Protein AF-0000000084862629 (afdb_homodimer)

Nearest PDB structures (foldseek):
  7ekx-assembly2_B  TM=9.565E-01  e=8.373E-25  Nakaseomyces glabratus CBS 138
  7ejt-assembly2_B  TM=9.586E-01  e=4.126E-24  Nakaseomyces glabratus CBS 138
  7ekw-assembly1_B  TM=9.594E-01  e=9.413E-24  Nakaseomyces glabratus CBS 138
  7eku-assembly1_A  TM=9.644E-01  e=1.821E-23  Nakaseomyces glabratus CBS 138
  5d0f-assembly2_B  TM=9.510E-01  e=1.239E-23  Nakaseomyces glabratus CBS 138

Foldseek 3Di:
DCDPVNVVVVLLVQVCQFFAFAPDLVCVVSHVDDSVLADDHLATFPDGPDPDHSNRRWHALCVLLCCLVPVSSDDLVSLLSRLVVQVPFFQFLQFGWGTGPVDPLADQAADQPDCDPPPSRYNRNCVNRTWGFRLSLLSSLSSNLVSQVVPQDDPVSNVVSLVVSVVSCVSVVVLLVPDPVSADWGTAGPRRHHHPVIRRHDPSSVVSNVVSVVVSVVVVVVVVVD/DCDPVNVVVVLLVQVCQFFAFAPDLVCVVSHVDDSVLADDHLATFPDGPDPDHSNRRWHALCVLLCCLVPVSSDDLVSLLSRLVVQVVFFQFLQFGWGTGPVDPLADQAADQPDCDPPPSRYNRNCVNRTWGFRLSLLSSLSSNLVSQVVPQDDPVSNVVSLVVSVVSCVSVCVLLVPDPVSADWGTAGPRRHDHPPIRRHDPSSVVSNVVSVVVSVVVVVVVVVD

Structure (mmCIF, N/CA/C/O backbone):
data_AF-0000000084862629-model_v1
#
loop_
_entity.id
_entity.type
_entity.pdbx_description
1 polymer 'Glycogen debranching enzyme C-terminal domain-containing protein'
#
loop_
_atom_site.group_PDB
_atom_site.id
_atom_site.type_symbol
_atom_site.label_atom_id
_atom_site.label_alt_id
_atom_site.label_comp_id
_atom_site.label_asym_id
_atom_site.label_entity_id
_atom_site.label_seq_id
_atom_site.pdbx_PDB_ins_code
_atom_site.Cartn_x
_atom_site.Cartn_y
_atom_site.Cartn_z
_atom_site.occupancy
_atom_site.B_iso_or_equiv
_atom_site.auth_seq_id
_atom_site.auth_comp_id
_atom_site.auth_asym_id
_atom_site.auth_atom_id
_atom_site.pdbx_PDB_model_num
ATOM 1 N N . MET A 1 1 ? 13.578 -16.438 24.109 1 51 1 MET A N 1
ATOM 2 C CA . MET A 1 1 ? 12.719 -15.273 23.891 1 51 1 MET A CA 1
ATOM 3 C C . MET A 1 1 ? 12.469 -15.047 22.406 1 51 1 MET A C 1
ATOM 5 O O . MET A 1 1 ? 13.414 -15.031 21.609 1 51 1 MET A O 1
ATOM 9 N N . PHE A 1 2 ? 11.336 -15.375 22 1 58.94 2 PHE A N 1
ATOM 10 C CA . PHE A 1 2 ? 10.953 -15.195 20.594 1 58.94 2 PHE A CA 1
ATOM 11 C C . PHE A 1 2 ? 11.148 -13.75 20.156 1 58.94 2 PHE A C 1
ATOM 13 O O . PHE A 1 2 ? 10.531 -12.836 20.719 1 58.94 2 PHE A O 1
ATOM 20 N N . THR A 1 3 ? 12.336 -13.508 19.438 1 70.88 3 THR A N 1
ATOM 21 C CA . THR A 1 3 ? 12.719 -12.18 18.984 1 70.88 3 THR A CA 1
ATOM 22 C C . THR A 1 3 ? 12.117 -11.883 17.609 1 70.88 3 THR A C 1
ATOM 24 O O . THR A 1 3 ? 11.531 -12.766 16.984 1 70.88 3 THR A O 1
ATOM 27 N N . PHE A 1 4 ? 12.211 -10.688 17.219 1 71.06 4 PHE A N 1
ATOM 28 C CA . PHE A 1 4 ? 11.789 -10.297 15.875 1 71.06 4 PHE A CA 1
ATOM 29 C C . PHE A 1 4 ? 12.57 -11.055 14.812 1 71.06 4 PHE A C 1
ATOM 31 O O . PHE A 1 4 ? 12.016 -11.414 13.773 1 71.06 4 PHE A O 1
ATOM 38 N N . SER A 1 5 ? 13.773 -11.234 15.188 1 74.62 5 SER A N 1
ATOM 39 C CA . SER A 1 5 ? 14.594 -11.992 14.242 1 74.62 5 SER A CA 1
ATOM 40 C C . SER A 1 5 ? 14.078 -13.422 14.102 1 74.62 5 SER A C 1
ATOM 42 O O . SER A 1 5 ? 14.031 -13.961 12.992 1 74.62 5 SER A O 1
ATOM 44 N N . ASP A 1 6 ? 13.672 -14 15.242 1 77.94 6 ASP A N 1
ATOM 45 C CA . ASP A 1 6 ? 13.102 -15.344 15.211 1 77.94 6 ASP A CA 1
ATOM 46 C C . ASP A 1 6 ? 11.82 -15.375 14.391 1 77.94 6 ASP A C 1
ATOM 48 O O . ASP A 1 6 ? 11.594 -16.312 13.625 1 77.94 6 ASP A O 1
ATOM 52 N N . TRP A 1 7 ? 11.07 -14.406 14.562 1 77.19 7 TRP A N 1
ATOM 53 C CA . TRP A 1 7 ? 9.812 -14.297 13.828 1 77.19 7 TRP A CA 1
ATOM 54 C C . TRP A 1 7 ? 10.062 -14.148 12.336 1 77.19 7 TRP A C 1
ATOM 56 O O . TRP A 1 7 ? 9.438 -14.844 11.523 1 77.19 7 TRP A O 1
ATOM 66 N N . ALA A 1 8 ? 10.977 -13.273 12.016 1 78.5 8 ALA A N 1
ATOM 67 C CA . ALA A 1 8 ? 11.312 -13.047 10.609 1 78.5 8 ALA A CA 1
ATOM 68 C C . ALA A 1 8 ? 11.812 -14.328 9.953 1 78.5 8 ALA A C 1
ATOM 70 O O . ALA A 1 8 ? 11.453 -14.641 8.82 1 78.5 8 ALA A O 1
ATOM 71 N N . ASP A 1 9 ? 12.586 -15.031 10.711 1 80.94 9 ASP A N 1
ATOM 72 C CA . ASP A 1 9 ? 13.109 -16.297 10.211 1 80.94 9 ASP A CA 1
ATOM 73 C C . ASP A 1 9 ? 11.984 -17.312 10 1 80.94 9 ASP A C 1
ATOM 75 O O . ASP A 1 9 ? 11.984 -18.031 9.008 1 80.94 9 ASP A O 1
ATOM 79 N N . LYS A 1 10 ? 11.133 -17.312 10.922 1 82.19 10 LYS A N 1
ATOM 80 C CA . LYS A 1 10 ? 9.992 -18.219 10.812 1 82.19 10 LYS A CA 1
ATOM 81 C C . LYS A 1 10 ? 9.148 -17.906 9.586 1 82.19 10 LYS A C 1
ATOM 83 O O . LYS A 1 10 ? 8.727 -18.797 8.859 1 82.19 10 LYS A O 1
ATOM 88 N N . ILE A 1 11 ? 8.914 -16.672 9.375 1 82.25 11 ILE A N 1
ATOM 89 C CA . ILE A 1 11 ? 8.141 -16.266 8.203 1 82.25 11 ILE A CA 1
ATOM 90 C C . ILE A 1 11 ? 8.883 -16.672 6.93 1 82.25 11 ILE A C 1
ATOM 92 O O . ILE A 1 11 ? 8.289 -17.25 6.016 1 82.25 11 ILE A O 1
ATOM 96 N N . LYS A 1 12 ? 10.086 -16.375 6.926 1 84.25 12 LYS A N 1
ATOM 97 C CA . LYS A 1 12 ? 10.891 -16.672 5.742 1 84.25 12 LYS A CA 1
ATOM 98 C C . LYS A 1 12 ? 10.867 -18.172 5.438 1 84.25 12 LYS A C 1
ATOM 100 O O . LYS A 1 12 ? 10.742 -18.562 4.277 1 84.25 12 LYS A O 1
ATOM 105 N N . GLU A 1 13 ? 10.898 -18.938 6.457 1 87.56 13 GLU A N 1
ATOM 106 C CA . GLU A 1 13 ? 10.977 -20.375 6.305 1 87.56 13 GLU A CA 1
ATOM 107 C C . GLU A 1 13 ? 9.641 -20.953 5.832 1 87.56 13 GLU A C 1
ATOM 109 O O . GLU A 1 13 ? 9.609 -22 5.184 1 87.56 13 GLU A O 1
ATOM 114 N N . ASN A 1 14 ? 8.609 -20.203 6.133 1 88.31 14 ASN A N 1
ATOM 115 C CA . ASN A 1 14 ? 7.305 -20.812 5.902 1 88.31 14 ASN A CA 1
ATOM 116 C C . ASN A 1 14 ? 6.527 -20.062 4.816 1 88.31 14 ASN A C 1
ATOM 118 O O . ASN A 1 14 ? 5.496 -20.547 4.348 1 88.31 14 ASN A O 1
ATOM 122 N N . PHE A 1 15 ? 6.988 -18.984 4.363 1 91.12 15 PHE A N 1
ATOM 123 C CA . PHE A 1 15 ? 6.23 -18.109 3.486 1 91.12 15 PHE A CA 1
ATOM 124 C C . PHE A 1 15 ? 5.832 -18.828 2.205 1 91.12 15 PHE A C 1
ATOM 126 O O . PHE A 1 15 ? 4.648 -18.891 1.857 1 91.12 15 PHE A O 1
ATOM 133 N N . GLU A 1 16 ? 6.801 -19.422 1.582 1 94.5 16 GLU A N 1
ATOM 134 C CA . GLU A 1 16 ? 6.516 -20.125 0.334 1 94.5 16 GLU A CA 1
ATOM 135 C C . GLU A 1 16 ? 5.512 -21.266 0.554 1 94.5 16 GLU A C 1
ATOM 137 O O . GLU A 1 16 ? 4.555 -21.406 -0.208 1 94.5 16 GLU A O 1
ATOM 142 N N . ARG A 1 17 ? 5.727 -21.953 1.537 1 94.5 17 ARG A N 1
ATOM 143 C CA . ARG A 1 17 ? 4.844 -23.078 1.817 1 94.5 17 ARG A CA 1
ATOM 144 C C . ARG A 1 17 ? 3.41 -22.625 2.035 1 94.5 17 ARG A C 1
ATOM 146 O O . ARG A 1 17 ? 2.467 -23.25 1.556 1 94.5 17 ARG A O 1
ATOM 153 N N . CYS A 1 18 ? 3.229 -21.531 2.691 1 91.88 18 CYS A N 1
ATOM 154 C CA . CYS A 1 18 ? 1.91 -21.078 3.117 1 91.88 18 CYS A CA 1
ATOM 155 C C . CYS A 1 18 ? 1.229 -20.281 2.018 1 91.88 18 CYS A C 1
ATOM 157 O O . CYS A 1 18 ? 0.015 -20.375 1.831 1 91.88 18 CYS A O 1
ATOM 159 N N . TYR A 1 19 ? 2.016 -19.547 1.204 1 94.56 19 TYR A N 1
ATOM 160 C CA . TYR A 1 19 ? 1.376 -18.531 0.373 1 94.56 19 TYR A CA 1
ATOM 161 C C . TYR A 1 19 ? 1.467 -18.906 -1.104 1 94.56 19 TYR A C 1
ATOM 163 O O . TYR A 1 19 ? 0.699 -18.391 -1.924 1 94.56 19 TYR A O 1
ATOM 171 N N . TYR A 1 20 ? 2.369 -19.781 -1.488 1 97.19 20 TYR A N 1
ATOM 172 C CA . TYR A 1 20 ? 2.535 -20.109 -2.902 1 97.19 20 TYR A CA 1
ATOM 173 C C . TYR A 1 20 ? 1.603 -21.234 -3.32 1 97.19 20 TYR A C 1
ATOM 175 O O . TYR A 1 20 ? 1.451 -22.219 -2.596 1 97.19 20 TYR A O 1
ATOM 183 N N . VAL A 1 21 ? 0.947 -21.031 -4.441 1 98.06 21 VAL A N 1
ATOM 184 C CA . VAL A 1 21 ? 0.189 -22.078 -5.125 1 98.06 21 VAL A CA 1
ATOM 185 C C . VAL A 1 21 ? 0.973 -22.578 -6.336 1 98.06 21 VAL A C 1
ATOM 187 O O . VAL A 1 21 ? 1.137 -21.844 -7.32 1 98.06 21 VAL A O 1
ATOM 190 N N . PRO A 1 22 ? 1.406 -23.75 -6.312 1 98.31 22 PRO A N 1
ATOM 191 C CA . PRO A 1 22 ? 2.338 -24.219 -7.34 1 98.31 22 PRO A CA 1
ATOM 192 C C . PRO A 1 22 ? 1.685 -24.344 -8.719 1 98.31 22 PRO A C 1
ATOM 194 O O . PRO A 1 22 ? 0.46 -24.453 -8.82 1 98.31 22 PRO A O 1
ATOM 197 N N . LEU A 1 23 ? 2.49 -24.359 -9.797 1 97.94 23 LEU A N 1
ATOM 198 C CA . LEU A 1 23 ? 2.07 -24.469 -11.188 1 97.94 23 LEU A CA 1
ATOM 199 C C . LEU A 1 23 ? 1.445 -25.828 -11.477 1 97.94 23 LEU A C 1
ATOM 201 O O . LEU A 1 23 ? 0.431 -25.922 -12.172 1 97.94 23 LEU A O 1
ATOM 205 N N . ASP A 1 24 ? 2.1 -26.828 -10.93 1 97.38 24 ASP A N 1
ATOM 206 C CA . ASP A 1 24 ? 1.671 -28.203 -11.156 1 97.38 24 ASP A CA 1
ATOM 207 C C . ASP A 1 24 ? 0.977 -28.781 -9.93 1 97.38 24 ASP A C 1
ATOM 209 O O . ASP A 1 24 ? 1.537 -28.766 -8.828 1 97.38 24 ASP A O 1
ATOM 213 N N . ALA A 1 25 ? -0.201 -29.391 -10.078 1 97.06 25 ALA A N 1
ATOM 214 C CA . ALA A 1 25 ? -0.985 -29.953 -8.992 1 97.06 25 ALA A CA 1
ATOM 215 C C . ALA A 1 25 ? -0.216 -31.062 -8.281 1 97.06 25 ALA A C 1
ATOM 217 O O . ALA A 1 25 ? -0.438 -31.328 -7.102 1 97.06 25 ALA A O 1
ATOM 218 N N . LYS A 1 26 ? 0.715 -31.656 -8.984 1 97.5 26 LYS A N 1
ATOM 219 C CA . LYS A 1 26 ? 1.509 -32.719 -8.391 1 97.5 26 LYS A CA 1
ATOM 220 C C . LYS A 1 26 ? 2.355 -32.219 -7.23 1 97.5 26 LYS A C 1
ATOM 222 O O . LYS A 1 26 ? 2.77 -33 -6.363 1 97.5 26 LYS A O 1
ATOM 227 N N . ASP A 1 27 ? 2.582 -30.906 -7.258 1 97.94 27 ASP A N 1
ATOM 228 C CA . ASP A 1 27 ? 3.449 -30.312 -6.242 1 97.94 27 ASP A CA 1
ATOM 229 C C . ASP A 1 27 ? 2.635 -2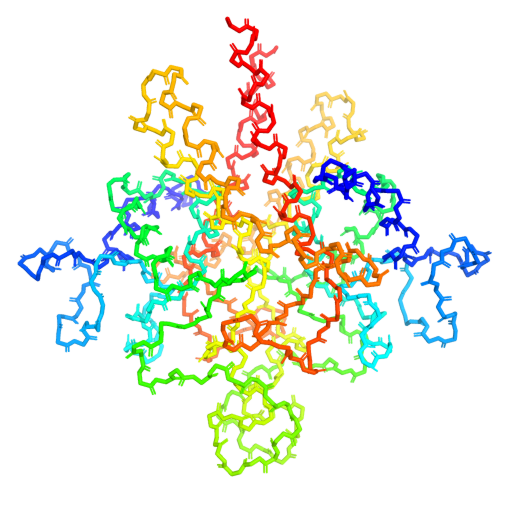9.766 -5.078 1 97.94 27 ASP A C 1
ATOM 231 O O . ASP A 1 27 ? 3.197 -29.25 -4.109 1 97.94 27 ASP A O 1
ATOM 235 N N . ASP A 1 28 ? 1.314 -29.922 -5.062 1 98.12 28 ASP A N 1
ATOM 236 C CA . ASP A 1 28 ? 0.45 -29.312 -4.055 1 98.12 28 ASP A CA 1
ATOM 237 C C . ASP A 1 28 ? 0.836 -29.781 -2.652 1 98.12 28 ASP A C 1
ATOM 239 O O . ASP A 1 28 ? 0.757 -29 -1.695 1 98.12 28 ASP A O 1
ATOM 243 N N . SER A 1 29 ? 1.299 -30.969 -2.494 1 97.25 29 SER A N 1
ATOM 244 C CA . SER A 1 29 ? 1.59 -31.547 -1.188 1 97.25 29 SER A CA 1
ATOM 245 C C . SER A 1 29 ? 2.811 -30.891 -0.551 1 97.25 29 SER A C 1
ATOM 247 O O . SER A 1 29 ? 3.039 -31.031 0.652 1 97.25 29 SER A O 1
ATOM 249 N N . LYS A 1 30 ? 3.609 -30.25 -1.348 1 97.38 30 LYS A N 1
ATOM 250 C CA . LYS A 1 30 ? 4.797 -29.562 -0.841 1 97.38 30 LYS A CA 1
ATOM 251 C C . LYS A 1 30 ? 4.438 -28.219 -0.221 1 97.38 30 LYS A C 1
ATOM 253 O O . LYS A 1 30 ? 5.262 -27.594 0.449 1 97.38 30 LYS A O 1
ATOM 258 N N . TYR A 1 31 ? 3.209 -27.812 -0.458 1 97.31 31 TYR A N 1
ATOM 259 C CA . TYR A 1 31 ? 2.719 -26.531 0.016 1 97.31 31 TYR A CA 1
ATOM 260 C C . TYR A 1 31 ? 1.403 -26.688 0.769 1 97.31 31 TYR A C 1
ATOM 262 O O . TYR A 1 31 ? 0.845 -27.781 0.828 1 97.31 31 TYR A O 1
ATOM 270 N N . ASP A 1 32 ? 0.927 -25.625 1.409 1 94.56 32 ASP A N 1
ATOM 271 C CA . ASP A 1 32 ? -0.365 -25.609 2.09 1 94.56 32 ASP A CA 1
ATOM 272 C C . ASP A 1 32 ? -1.488 -25.219 1.131 1 94.56 32 ASP A C 1
ATOM 274 O O . ASP A 1 32 ? -1.951 -24.078 1.144 1 94.56 32 ASP A O 1
ATOM 278 N N . VAL A 1 33 ? -1.838 -26.219 0.358 1 96.56 33 VAL A N 1
ATOM 279 C CA . VAL A 1 33 ? -2.791 -25.984 -0.722 1 96.56 33 VAL A CA 1
ATOM 280 C C . VAL A 1 33 ? -3.938 -27 -0.625 1 96.56 33 VAL A C 1
ATOM 282 O O . VAL A 1 33 ? -3.709 -28.188 -0.418 1 96.56 33 VAL A O 1
ATOM 285 N N . ASN A 1 34 ? -5.102 -26.484 -0.592 1 96.88 34 ASN A N 1
ATOM 286 C CA . ASN A 1 34 ? -6.301 -27.297 -0.766 1 96.88 34 ASN A CA 1
ATOM 287 C C . ASN A 1 34 ? -6.664 -27.453 -2.24 1 96.88 34 ASN A C 1
ATOM 289 O O . ASN A 1 34 ? -7.395 -26.625 -2.795 1 96.88 34 ASN A O 1
ATOM 293 N N . THR A 1 35 ? -6.281 -28.547 -2.83 1 97 35 THR A N 1
ATOM 294 C CA . THR A 1 35 ? -6.242 -28.766 -4.273 1 97 35 THR A CA 1
ATOM 295 C C . THR A 1 35 ? -7.629 -28.562 -4.887 1 97 35 THR A C 1
ATOM 297 O O . THR A 1 35 ? -7.77 -27.891 -5.902 1 97 35 THR A O 1
ATOM 300 N N . PRO A 1 36 ? -8.695 -28.984 -4.309 1 96.12 36 PRO A N 1
ATOM 301 C CA . PRO A 1 36 ? -10 -28.938 -4.965 1 96.12 36 PRO A CA 1
ATOM 302 C C . PRO A 1 36 ? -10.516 -27.5 -5.156 1 96.12 36 PRO A C 1
ATOM 304 O O . PRO A 1 36 ? -11.406 -27.266 -5.973 1 96.12 36 PRO A O 1
ATOM 307 N N . ILE A 1 37 ? -9.984 -26.609 -4.457 1 94.69 37 ILE A N 1
ATOM 308 C CA . ILE A 1 37 ? -10.602 -25.281 -4.535 1 94.69 37 ILE A CA 1
ATOM 309 C C . ILE A 1 37 ? -9.633 -24.297 -5.191 1 94.69 37 ILE A C 1
ATOM 311 O O . ILE A 1 37 ? -9.867 -23.094 -5.184 1 94.69 37 ILE A O 1
ATOM 315 N N . VAL A 1 38 ? -8.562 -24.828 -5.758 1 95.38 38 VAL A N 1
ATOM 316 C CA . VAL A 1 38 ? -7.613 -23.969 -6.469 1 95.38 38 VAL A CA 1
ATOM 317 C C . VAL A 1 38 ? -8.242 -23.469 -7.766 1 95.38 38 VAL A C 1
ATOM 319 O O . VAL A 1 38 ? -8.727 -24.266 -8.578 1 95.38 38 VAL A O 1
ATOM 322 N N . ASN A 1 39 ? -8.281 -22.188 -7.91 1 90.69 39 ASN A N 1
ATOM 323 C CA . ASN A 1 39 ? -8.844 -21.562 -9.102 1 90.69 39 ASN A CA 1
ATOM 324 C C . ASN A 1 39 ? -7.754 -21.156 -10.086 1 90.69 39 ASN A C 1
ATOM 326 O O . ASN A 1 39 ? -7.965 -21.188 -11.305 1 90.69 39 ASN A O 1
ATOM 330 N N . ARG A 1 40 ? -6.656 -20.703 -9.734 1 95.31 40 ARG A N 1
ATOM 331 C CA . ARG A 1 40 ? -5.516 -20.219 -10.508 1 95.31 40 ARG A CA 1
ATOM 332 C C . ARG A 1 40 ? -4.203 -20.734 -9.922 1 95.31 40 ARG A C 1
ATOM 334 O O . ARG A 1 40 ? -4.02 -20.719 -8.703 1 95.31 40 ARG A O 1
ATOM 341 N N . ARG A 1 41 ? -3.369 -21.203 -10.789 1 97.5 41 ARG A N 1
ATOM 342 C CA . ARG A 1 41 ? -2.098 -21.766 -10.344 1 97.5 41 ARG A CA 1
ATOM 343 C C . ARG A 1 41 ? -0.939 -20.828 -10.672 1 97.5 41 ARG A C 1
ATOM 345 O O . ARG A 1 41 ? -1.066 -19.953 -11.531 1 97.5 41 ARG A O 1
ATOM 352 N N . GLY A 1 42 ? 0.197 -21.031 -9.953 1 98 42 GLY A N 1
ATOM 353 C CA . GLY A 1 42 ? 1.367 -20.172 -10.125 1 98 42 GLY A CA 1
ATOM 354 C C . GLY A 1 42 ? 1.199 -18.797 -9.531 1 98 42 GLY A C 1
ATOM 355 O O . GLY A 1 42 ? 1.703 -17.812 -10.078 1 98 42 GLY A O 1
ATOM 356 N N . ILE A 1 43 ? 0.391 -18.734 -8.414 1 98.06 43 ILE A N 1
ATOM 357 C CA . ILE A 1 43 ? 0.1 -17.422 -7.82 1 98.06 43 ILE A CA 1
ATOM 358 C C . ILE A 1 43 ? 0.506 -17.422 -6.348 1 98.06 43 ILE A C 1
ATOM 360 O O . ILE A 1 43 ? 0.87 -18.469 -5.797 1 98.06 43 ILE A O 1
ATOM 364 N N . TYR A 1 44 ? 0.529 -16.266 -5.723 1 96.56 44 TYR A N 1
ATOM 365 C CA . TYR A 1 44 ? 0.652 -16.109 -4.277 1 96.56 44 TYR A CA 1
ATOM 366 C C . TYR A 1 44 ? -0.674 -15.68 -3.664 1 96.56 44 TYR A C 1
ATOM 368 O O . TYR A 1 44 ? -1.336 -14.766 -4.172 1 96.56 44 TYR A O 1
ATOM 376 N N . LYS A 1 45 ? -0.968 -16.344 -2.582 1 93.75 45 LYS A N 1
ATOM 377 C CA . LYS A 1 45 ? -2.17 -16.016 -1.825 1 93.75 45 LYS A CA 1
ATOM 378 C C . LYS A 1 45 ? -2.066 -14.609 -1.23 1 93.75 45 LYS A C 1
ATOM 380 O O . LYS A 1 45 ? -1.028 -14.234 -0.682 1 93.75 45 LYS A O 1
ATOM 385 N N . ASP A 1 46 ? -3.102 -13.898 -1.409 1 87.62 46 ASP A N 1
ATOM 386 C CA . ASP A 1 46 ? -3.186 -12.594 -0.754 1 87.62 46 ASP A CA 1
ATOM 387 C C . ASP A 1 46 ? -3.387 -12.75 0.751 1 87.62 46 ASP A C 1
ATOM 389 O O . ASP A 1 46 ? -2.852 -11.969 1.538 1 87.62 46 ASP A O 1
ATOM 393 N N . LEU A 1 47 ? -4.176 -13.719 1.061 1 84.69 47 LEU A N 1
ATOM 394 C CA . LEU A 1 47 ? -4.523 -14.07 2.432 1 84.69 47 LEU A CA 1
ATOM 395 C C . LEU A 1 47 ? -4.176 -15.531 2.725 1 84.69 47 LEU A C 1
ATOM 397 O O . LEU A 1 47 ? -3.986 -16.328 1.801 1 84.69 47 LEU A O 1
ATOM 401 N N . TYR A 1 48 ? -3.957 -15.758 4.008 1 84.56 48 TYR A N 1
ATOM 402 C CA . TYR A 1 48 ? -3.721 -17.125 4.453 1 84.56 48 TYR A CA 1
ATOM 403 C C . TYR A 1 48 ? -4.645 -17.5 5.609 1 84.56 48 TYR A C 1
ATOM 405 O O . TYR A 1 48 ? -4.656 -16.828 6.641 1 84.56 48 TYR A O 1
ATOM 413 N N . LYS A 1 49 ? -5.516 -18.5 5.398 1 82.19 49 LYS A N 1
ATOM 414 C CA . LYS A 1 49 ? -6.48 -19.016 6.363 1 82.19 49 LYS A CA 1
ATOM 415 C C . LYS A 1 49 ? -7.578 -18 6.648 1 82.19 49 LYS A C 1
ATOM 417 O O . LYS A 1 49 ? -7.879 -17.703 7.809 1 82.19 49 LYS A O 1
ATOM 422 N N . SER A 1 50 ? -8.062 -17.5 5.555 1 79.69 50 SER A N 1
ATOM 423 C CA . SER A 1 50 ? -9.211 -16.609 5.664 1 79.69 50 SER A CA 1
ATOM 424 C C . SER A 1 50 ? -10.461 -17.359 6.09 1 79.69 50 SER A C 1
ATOM 426 O O . SER A 1 50 ? -10.484 -18.594 6.094 1 79.69 50 SER A O 1
ATOM 428 N N . GLY A 1 51 ? -11.445 -16.609 6.535 1 77.75 51 GLY A N 1
ATOM 429 C CA . GLY A 1 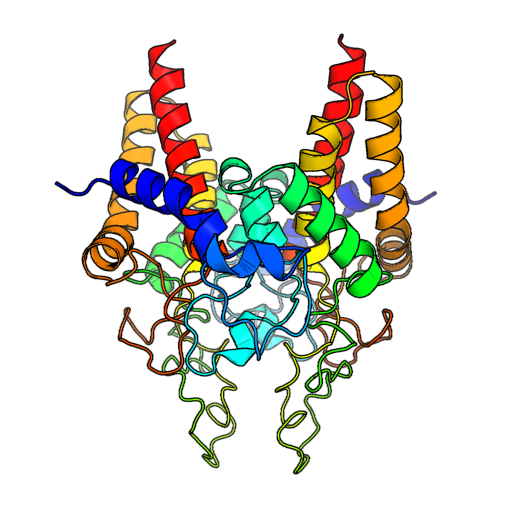51 ? -12.703 -17.219 6.922 1 77.75 51 GLY A CA 1
ATOM 430 C C . GLY A 1 51 ? -13.344 -18.031 5.805 1 77.75 51 GLY A C 1
ATOM 431 O O . GLY A 1 51 ? -13.914 -19.094 6.043 1 77.75 51 GLY A O 1
ATOM 432 N N . LYS A 1 52 ? -13.312 -17.516 4.617 1 85.69 52 LYS A N 1
ATOM 433 C CA . LYS A 1 52 ? -13.711 -18.234 3.414 1 85.69 52 LYS A CA 1
ATOM 434 C C . LYS A 1 52 ? -12.492 -18.719 2.625 1 85.69 52 LYS A C 1
ATOM 436 O O . LYS A 1 52 ? -11.906 -17.953 1.863 1 85.69 52 LYS A O 1
ATOM 441 N N . GLU A 1 53 ? -12.242 -19.906 2.688 1 89.5 53 GLU A N 1
ATOM 442 C CA . GLU A 1 53 ? -10.969 -20.453 2.225 1 89.5 53 GLU A CA 1
ATOM 443 C C . GLU A 1 53 ? -10.75 -20.156 0.744 1 89.5 53 GLU A C 1
ATOM 445 O O . GLU A 1 53 ? -9.617 -19.938 0.307 1 89.5 53 GLU A O 1
ATOM 450 N N . TYR A 1 54 ? -11.852 -20.188 -0.071 1 91.25 54 TYR A N 1
ATOM 451 C CA . TYR A 1 54 ? -11.68 -19.969 -1.503 1 91.25 54 TYR A CA 1
ATOM 452 C C . TYR A 1 54 ? -11.062 -18.609 -1.783 1 91.25 54 TYR A C 1
ATOM 454 O O . TYR A 1 54 ? -10.422 -18.406 -2.818 1 91.25 54 TYR A O 1
ATOM 462 N N . GLU A 1 55 ? -11.18 -17.641 -0.889 1 89.69 55 GLU A N 1
ATOM 463 C CA . GLU A 1 55 ? -10.633 -16.297 -1.061 1 89.69 55 GLU A CA 1
ATOM 464 C C . GLU A 1 55 ? -9.109 -16.312 -1.001 1 89.69 55 GLU A C 1
ATOM 466 O O . GLU A 1 55 ? -8.453 -15.422 -1.547 1 89.69 55 GLU A O 1
ATOM 471 N N . ASP A 1 56 ? -8.562 -17.312 -0.373 1 91.81 56 ASP A N 1
ATOM 472 C CA . ASP A 1 56 ? -7.113 -17.469 -0.335 1 91.81 56 ASP A CA 1
ATOM 473 C C . ASP A 1 56 ? -6.551 -17.75 -1.729 1 91.81 56 ASP A C 1
ATOM 475 O O . ASP A 1 56 ? -5.375 -17.5 -1.991 1 91.81 56 ASP A O 1
ATOM 479 N N . TYR A 1 57 ? -7.414 -18.234 -2.562 1 95.25 57 TYR A N 1
ATOM 480 C CA . TYR A 1 57 ? -6.938 -18.719 -3.854 1 95.25 57 TYR A CA 1
ATOM 481 C C . TYR A 1 57 ? -7.32 -17.766 -4.973 1 95.25 57 TYR A C 1
ATOM 483 O O . TYR A 1 57 ? -7.227 -18.109 -6.152 1 95.25 57 TYR A O 1
ATOM 491 N N . GLN A 1 58 ? -7.758 -16.562 -4.594 1 94.94 58 GLN A N 1
ATOM 492 C CA . GLN A 1 58 ? -8.039 -15.508 -5.57 1 94.94 58 GLN A CA 1
ATOM 493 C C . GLN A 1 58 ? -6.762 -14.766 -5.961 1 94.94 58 GLN A C 1
ATOM 495 O O . GLN A 1 58 ? -5.977 -14.367 -5.094 1 94.94 58 GLN A O 1
ATOM 500 N N . LEU A 1 59 ? -6.543 -14.617 -7.277 1 96.94 59 LEU A N 1
ATOM 501 C CA . LEU A 1 59 ? -5.445 -13.773 -7.738 1 96.94 59 LEU A CA 1
ATOM 502 C C . LEU A 1 59 ? -5.809 -12.297 -7.629 1 96.94 59 LEU A C 1
ATOM 504 O O . LEU A 1 59 ? -6.766 -11.844 -8.258 1 96.94 59 LEU A O 1
ATOM 508 N N . ARG A 1 60 ? -5.082 -11.648 -6.785 1 95.44 60 ARG A N 1
ATOM 509 C CA . ARG A 1 60 ? -5.27 -10.219 -6.559 1 95.44 60 ARG A CA 1
ATOM 510 C C . ARG A 1 60 ? -3.967 -9.461 -6.777 1 95.44 60 ARG A C 1
ATOM 512 O O . ARG A 1 60 ? -2.914 -10.062 -6.984 1 95.44 60 ARG A O 1
ATOM 519 N N . SER A 1 61 ? -3.994 -8.18 -6.734 1 95.5 61 SER A N 1
ATOM 520 C CA . SER A 1 61 ? -2.869 -7.367 -7.191 1 95.5 61 SER A CA 1
ATOM 521 C C . SER A 1 61 ? -2.008 -6.906 -6.02 1 95.5 61 SER A C 1
ATOM 523 O O . SER A 1 61 ? -1.108 -6.082 -6.188 1 95.5 61 SER A O 1
ATOM 525 N N . ASN A 1 62 ? -2.145 -7.496 -4.871 1 92.25 62 ASN A N 1
ATOM 526 C CA . ASN A 1 62 ? -1.506 -6.938 -3.684 1 92.25 62 ASN A CA 1
ATOM 527 C C . ASN A 1 62 ? -0.154 -7.59 -3.414 1 92.25 62 ASN A C 1
ATOM 529 O O . ASN A 1 62 ? 0.704 -7.004 -2.752 1 92.25 62 ASN A O 1
ATOM 533 N N . PHE A 1 63 ? 0.14 -8.797 -3.9 1 93.81 63 PHE A N 1
ATOM 534 C CA . PHE A 1 63 ? 1.312 -9.57 -3.51 1 93.81 63 PHE A CA 1
ATOM 535 C C . PHE A 1 63 ? 2.594 -8.859 -3.916 1 93.81 63 PHE A C 1
ATOM 537 O O . PHE A 1 63 ? 3.625 -8.992 -3.254 1 93.81 63 PHE A O 1
ATOM 544 N N . PRO A 1 64 ? 2.57 -8.031 -4.969 1 94.06 64 PRO A N 1
ATOM 545 C CA . PRO A 1 64 ? 3.812 -7.34 -5.328 1 94.06 64 PRO A CA 1
ATOM 546 C C . PRO A 1 64 ? 4.254 -6.336 -4.266 1 94.06 64 PRO A C 1
ATOM 548 O O . PRO A 1 64 ? 5.426 -5.949 -4.227 1 94.06 64 PRO A O 1
ATOM 551 N N . ILE A 1 65 ? 3.309 -5.883 -3.467 1 89.5 65 ILE A N 1
ATOM 552 C CA . ILE A 1 65 ? 3.684 -4.996 -2.371 1 89.5 65 ILE A CA 1
ATOM 553 C C . ILE A 1 65 ? 4.676 -5.707 -1.45 1 89.5 65 ILE A C 1
ATOM 555 O O . ILE A 1 65 ? 5.742 -5.168 -1.146 1 89.5 65 ILE A O 1
ATOM 559 N N . ALA A 1 66 ? 4.344 -6.914 -1.119 1 88.69 66 ALA A N 1
ATOM 560 C CA . ALA A 1 66 ? 5.238 -7.711 -0.287 1 88.69 66 ALA A CA 1
ATOM 561 C C . ALA A 1 66 ? 6.555 -7.992 -1.009 1 88.69 66 ALA A C 1
ATOM 563 O O . ALA A 1 66 ? 7.621 -7.988 -0.392 1 88.69 66 ALA A O 1
ATOM 564 N N . MET A 1 67 ? 6.504 -8.148 -2.305 1 91.69 67 MET A N 1
ATOM 565 C CA . MET A 1 67 ? 7.691 -8.445 -3.098 1 91.69 67 MET A CA 1
ATOM 566 C C . MET A 1 67 ? 8.641 -7.254 -3.121 1 91.69 67 MET A C 1
ATOM 568 O O . MET A 1 67 ? 9.859 -7.43 -3.15 1 91.69 67 MET A O 1
ATOM 572 N N . THR A 1 68 ? 8.078 -6.109 -3.092 1 87.12 68 THR A N 1
ATOM 573 C CA . THR A 1 68 ? 8.898 -4.902 -3.139 1 87.12 68 THR A CA 1
ATOM 574 C C . THR A 1 68 ? 9.602 -4.676 -1.806 1 87.12 68 THR A C 1
ATOM 576 O O . THR A 1 68 ? 10.781 -4.305 -1.775 1 87.12 68 THR A O 1
ATOM 579 N N . VAL A 1 69 ? 8.898 -5.02 -0.77 1 81.62 69 VAL A N 1
ATOM 580 C CA . VAL A 1 69 ? 9.422 -4.625 0.533 1 81.62 69 VAL A CA 1
ATOM 581 C C . VAL A 1 69 ? 10.211 -5.785 1.142 1 81.62 69 VAL A C 1
ATOM 583 O O . VAL A 1 69 ? 11.109 -5.566 1.956 1 81.62 69 VAL A O 1
ATOM 586 N N . ALA A 1 70 ? 9.891 -7.031 0.738 1 87 70 ALA A N 1
ATOM 587 C CA . ALA A 1 70 ? 10.555 -8.219 1.274 1 87 70 ALA A CA 1
ATOM 588 C C . ALA A 1 70 ? 10.766 -9.266 0.188 1 87 70 ALA A C 1
ATOM 590 O O . ALA A 1 70 ? 10.234 -10.375 0.281 1 87 70 ALA A O 1
ATOM 591 N N . PRO A 1 71 ? 11.625 -8.938 -0.775 1 90.12 71 PRO A N 1
ATOM 592 C CA . PRO A 1 71 ? 11.797 -9.844 -1.916 1 90.12 71 PRO A CA 1
ATOM 593 C C . PRO A 1 71 ? 12.398 -11.188 -1.518 1 90.12 71 PRO A C 1
ATOM 595 O O . PRO A 1 71 ? 12.156 -12.195 -2.186 1 90.12 71 PRO A O 1
ATOM 598 N N . ASP A 1 72 ? 13.055 -11.281 -0.396 1 88.94 72 ASP A N 1
ATOM 599 C CA . ASP A 1 72 ? 13.758 -12.492 0.016 1 88.94 72 ASP A CA 1
ATOM 600 C C . ASP A 1 72 ? 12.789 -13.547 0.541 1 88.94 72 ASP A C 1
ATOM 602 O O . ASP A 1 72 ? 13.164 -14.695 0.753 1 88.94 72 ASP A O 1
ATOM 606 N N . LEU A 1 73 ? 11.578 -13.18 0.761 1 90.81 73 LEU A N 1
ATOM 607 C CA . LEU A 1 73 ? 10.562 -14.133 1.178 1 90.81 73 LEU A CA 1
ATOM 608 C C . LEU A 1 73 ? 10.156 -15.039 0.015 1 90.81 73 LEU A C 1
ATOM 610 O O . LEU A 1 73 ? 9.562 -16.094 0.224 1 90.81 73 LEU A O 1
ATOM 614 N N . PHE A 1 74 ? 10.516 -14.625 -1.161 1 95.56 74 PHE A N 1
ATOM 615 C CA . PHE A 1 74 ? 9.961 -15.266 -2.35 1 95.56 74 PHE A CA 1
ATOM 616 C C . PHE A 1 74 ? 11.031 -16.062 -3.088 1 95.56 74 PHE A C 1
ATOM 618 O O . PHE A 1 74 ? 12.195 -15.656 -3.119 1 95.56 74 PHE A O 1
ATOM 625 N N . ASP A 1 75 ? 10.625 -17.203 -3.623 1 97.06 75 ASP A N 1
ATOM 626 C CA . ASP A 1 75 ? 11.445 -17.875 -4.621 1 97.06 75 ASP A CA 1
ATOM 627 C C . ASP A 1 75 ? 11.484 -17.094 -5.93 1 97.06 75 ASP A C 1
ATOM 629 O O . ASP A 1 75 ? 10.438 -16.703 -6.449 1 97.06 75 ASP A O 1
ATOM 633 N N . ASP A 1 76 ? 12.625 -16.953 -6.488 1 97.25 76 ASP A N 1
ATOM 634 C CA . ASP A 1 76 ? 12.797 -16.078 -7.641 1 97.25 76 ASP A CA 1
ATOM 635 C C . ASP A 1 76 ? 11.969 -16.562 -8.828 1 97.25 76 ASP A C 1
ATOM 637 O O . ASP A 1 76 ? 11.32 -15.75 -9.5 1 97.25 76 ASP A O 1
ATOM 641 N N . ALA A 1 77 ? 12.016 -17.781 -9.086 1 97.56 77 ALA A N 1
ATOM 642 C CA . ALA A 1 77 ? 11.281 -18.312 -10.227 1 97.56 77 ALA A CA 1
ATOM 643 C C . ALA A 1 77 ? 9.773 -18.219 -10.008 1 97.56 77 ALA A C 1
ATOM 645 O O . ALA A 1 77 ? 9.031 -17.844 -10.922 1 97.56 77 ALA A O 1
ATOM 646 N N . HIS A 1 78 ? 9.328 -18.562 -8.82 1 98.31 78 HIS A N 1
ATOM 647 C CA . HIS A 1 78 ? 7.918 -18.422 -8.477 1 98.31 78 HIS A CA 1
ATOM 648 C C . HIS A 1 78 ? 7.457 -16.969 -8.633 1 98.31 78 HIS A C 1
ATOM 650 O O . HIS A 1 78 ? 6.406 -16.703 -9.219 1 98.31 78 HIS A O 1
ATOM 656 N N . ALA A 1 79 ? 8.297 -16.094 -8.086 1 97.88 79 ALA A N 1
ATOM 657 C CA . ALA A 1 79 ? 7.977 -14.664 -8.109 1 97.88 79 ALA A CA 1
ATOM 658 C C . ALA A 1 79 ? 7.832 -14.156 -9.539 1 97.88 79 ALA A C 1
ATOM 660 O O . ALA A 1 79 ? 6.84 -13.508 -9.875 1 97.88 79 ALA A O 1
ATOM 661 N N . LEU A 1 80 ? 8.75 -14.508 -10.359 1 97.44 80 LEU A N 1
ATOM 662 C CA . LEU A 1 80 ? 8.734 -14.023 -11.734 1 97.44 80 LEU A CA 1
ATOM 663 C C . LEU A 1 80 ? 7.527 -14.555 -12.492 1 97.44 80 LEU A C 1
ATOM 665 O O . LEU A 1 80 ? 6.867 -13.812 -13.227 1 97.44 80 LEU A O 1
ATOM 669 N N . ASN A 1 81 ? 7.266 -15.789 -12.305 1 98.06 81 ASN A N 1
ATOM 670 C CA . ASN A 1 81 ? 6.105 -16.375 -12.961 1 98.06 81 ASN A CA 1
ATOM 671 C C . ASN A 1 81 ? 4.809 -15.711 -12.516 1 98.06 81 ASN A C 1
ATOM 673 O O . ASN A 1 81 ? 3.943 -15.414 -13.344 1 98.06 81 ASN A O 1
ATOM 677 N N . ALA A 1 82 ? 4.672 -15.516 -11.211 1 98.25 82 ALA A N 1
ATOM 678 C CA . ALA A 1 82 ? 3.482 -14.859 -10.672 1 98.25 82 ALA A CA 1
ATOM 679 C C . ALA A 1 82 ? 3.355 -13.438 -11.211 1 98.25 82 ALA A C 1
ATOM 681 O O . ALA A 1 82 ? 2.254 -12.984 -11.531 1 98.25 82 ALA A O 1
ATOM 682 N N . LEU A 1 83 ? 4.473 -12.734 -11.312 1 98.12 83 LEU A N 1
ATOM 683 C CA . LEU A 1 83 ? 4.48 -11.375 -11.836 1 98.12 83 LEU A CA 1
ATOM 684 C C . LEU A 1 83 ? 4.09 -11.352 -13.305 1 98.12 83 LEU A C 1
ATOM 686 O O . LEU A 1 83 ? 3.336 -10.477 -13.742 1 98.12 83 LEU A O 1
ATOM 690 N N . PHE A 1 84 ? 4.547 -12.305 -14.047 1 97.75 84 PHE A N 1
ATOM 691 C CA . PHE A 1 84 ? 4.176 -12.391 -15.461 1 97.75 84 PHE A CA 1
ATOM 692 C C . PHE A 1 84 ? 2.688 -12.672 -15.617 1 97.75 84 PHE A C 1
ATOM 694 O O . PHE A 1 84 ? 2.033 -12.109 -16.5 1 97.75 84 PHE A O 1
ATOM 701 N N . LEU A 1 85 ? 2.23 -13.508 -14.797 1 98.25 85 LEU A N 1
ATOM 702 C CA . LEU A 1 85 ? 0.798 -13.789 -14.828 1 98.25 85 LEU A CA 1
ATOM 703 C C . LEU A 1 85 ? -0.006 -12.531 -14.508 1 98.25 85 LEU A C 1
ATOM 705 O O . LEU A 1 85 ? -0.981 -12.227 -15.203 1 98.25 85 LEU A O 1
ATOM 709 N N . ALA A 1 86 ? 0.388 -11.82 -13.492 1 98.06 86 ALA A N 1
ATOM 710 C CA . ALA A 1 86 ? -0.281 -10.57 -13.141 1 98.06 86 ALA A CA 1
ATOM 711 C C . ALA A 1 86 ? -0.214 -9.57 -14.281 1 98.06 86 ALA A C 1
ATOM 713 O O . ALA A 1 86 ? -1.184 -8.852 -14.547 1 98.06 86 ALA A O 1
ATOM 714 N N . ASP A 1 87 ? 0.891 -9.508 -14.953 1 97.88 87 ASP A N 1
ATOM 715 C CA . ASP A 1 87 ? 1.084 -8.625 -16.094 1 97.88 87 ASP A CA 1
ATOM 716 C C . ASP A 1 87 ? 0.059 -8.906 -17.188 1 97.88 87 ASP A C 1
ATOM 718 O O . ASP A 1 87 ? -0.499 -7.98 -17.781 1 97.88 87 ASP A O 1
ATOM 722 N N . LYS A 1 88 ? -0.173 -10.125 -17.328 1 97.56 88 LYS A N 1
ATOM 723 C CA . LYS A 1 88 ? -1.043 -10.57 -18.406 1 97.56 88 LYS A CA 1
ATOM 724 C C . LYS 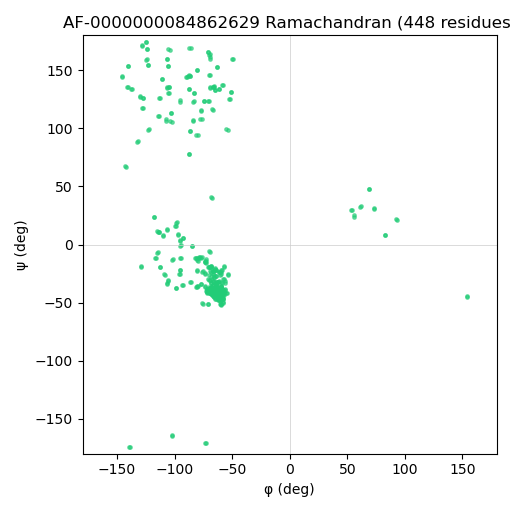A 1 88 ? -2.514 -10.422 -18.031 1 97.56 88 LYS A C 1
ATOM 726 O O . LYS A 1 88 ? -3.338 -10.031 -18.859 1 97.56 88 LYS A O 1
ATOM 731 N N . VAL A 1 89 ? -2.791 -10.68 -16.766 1 97.44 89 VAL A N 1
ATOM 732 C CA . VAL A 1 89 ? -4.188 -10.914 -16.422 1 97.44 89 VAL A CA 1
ATOM 733 C C . VAL A 1 89 ? -4.742 -9.703 -15.664 1 97.44 89 VAL A C 1
ATOM 735 O O . VAL A 1 89 ? -5.926 -9.375 -15.789 1 97.44 89 VAL A O 1
ATOM 738 N N . LEU A 1 90 ? -3.912 -9.047 -14.883 1 97.94 90 LEU A N 1
ATOM 739 C CA . LEU A 1 90 ? -4.414 -8.016 -13.977 1 97.94 90 LEU A CA 1
ATOM 740 C C . LEU A 1 90 ? -4.074 -6.621 -14.492 1 97.94 90 LEU A C 1
ATOM 742 O O . LEU A 1 90 ? -4.809 -5.664 -14.234 1 97.94 90 LEU A O 1
ATOM 746 N N . ARG A 1 91 ? -2.992 -6.434 -15.188 1 97.38 91 ARG A N 1
ATOM 747 C CA . ARG A 1 91 ? -2.527 -5.102 -15.562 1 97.38 91 ARG A CA 1
ATOM 748 C C . ARG A 1 91 ? -3.381 -4.523 -16.688 1 97.38 91 ARG A C 1
ATOM 750 O O . ARG A 1 91 ? -3.527 -5.137 -17.75 1 97.38 91 ARG A O 1
ATOM 757 N N . GLY A 1 92 ? -3.922 -3.381 -16.391 1 95.31 92 GLY A N 1
ATOM 758 C CA . GLY A 1 92 ? -4.594 -2.584 -17.406 1 95.31 92 GLY A CA 1
ATOM 759 C C . GLY A 1 92 ? -3.752 -1.427 -17.906 1 95.31 92 GLY A C 1
ATOM 760 O O . GLY A 1 92 ? -2.535 -1.405 -17.719 1 95.31 92 GLY A O 1
ATOM 761 N N . PRO A 1 93 ? -4.379 -0.523 -18.562 1 91.75 93 PRO A N 1
ATOM 762 C CA . PRO A 1 93 ? -3.648 0.6 -19.156 1 91.75 93 PRO A CA 1
ATOM 763 C C . PRO A 1 93 ? -2.967 1.479 -18.109 1 91.75 93 PRO A C 1
ATOM 765 O O . PRO A 1 93 ? -1.854 1.961 -18.328 1 91.75 93 PRO A O 1
ATOM 768 N N . THR A 1 94 ? -3.656 1.636 -16.969 1 89.62 94 THR A N 1
ATOM 769 C CA . THR A 1 94 ? -3.102 2.564 -15.992 1 89.62 94 THR A CA 1
ATOM 770 C C . THR A 1 94 ? -3.016 1.912 -14.617 1 89.62 94 THR A C 1
ATOM 772 O O . THR A 1 94 ? -2.275 2.377 -13.75 1 89.62 94 THR A O 1
ATOM 775 N N . GLY A 1 95 ? -3.748 0.862 -14.469 1 94.19 95 GLY A N 1
ATOM 776 C CA . GLY A 1 95 ? -3.854 0.284 -13.141 1 94.19 95 GLY A CA 1
ATOM 777 C C . GLY A 1 95 ? -3.828 -1.233 -13.148 1 94.19 95 GLY A C 1
ATOM 778 O O . GLY A 1 95 ? -3.529 -1.851 -14.172 1 94.19 95 GLY A O 1
ATOM 779 N N . MET A 1 96 ? -4.062 -1.764 -11.906 1 96.56 96 MET A N 1
ATOM 780 C CA . MET A 1 96 ? -4.145 -3.203 -11.68 1 96.56 96 MET A CA 1
ATOM 781 C C . MET A 1 96 ? -5.559 -3.611 -11.273 1 96.56 96 MET A C 1
ATOM 783 O O . MET A 1 96 ? -6.121 -3.055 -10.336 1 96.56 96 MET A O 1
ATOM 787 N N . ALA A 1 97 ? -6.078 -4.57 -12.031 1 97.31 97 ALA A N 1
ATOM 788 C CA . ALA A 1 97 ? -7.348 -5.109 -11.562 1 97.31 97 ALA A CA 1
ATOM 789 C C . ALA A 1 97 ? -7.215 -5.68 -10.156 1 97.31 97 ALA A C 1
ATOM 791 O O . ALA A 1 97 ? -6.234 -6.367 -9.844 1 97.31 97 ALA A O 1
ATOM 792 N N . THR A 1 98 ? -8.195 -5.402 -9.312 1 95.31 98 THR A N 1
ATOM 793 C CA . THR A 1 98 ? -8.094 -5.809 -7.918 1 95.31 98 THR A CA 1
ATOM 794 C C . THR A 1 98 ? -8.453 -7.281 -7.754 1 95.31 98 THR A C 1
ATOM 796 O O . THR A 1 98 ? -8.203 -7.875 -6.703 1 95.31 98 THR A O 1
ATOM 799 N N . LEU A 1 99 ? -9.023 -7.828 -8.75 1 95.75 99 LEU A N 1
ATOM 800 C CA . LEU A 1 99 ? -9.375 -9.242 -8.773 1 95.75 99 LEU A CA 1
ATOM 801 C C . LEU A 1 99 ? -9.234 -9.812 -10.18 1 95.75 99 LEU A C 1
ATOM 803 O O . LEU A 1 99 ? -9.531 -9.133 -11.164 1 95.75 99 LEU A O 1
ATOM 807 N N . ASP A 1 100 ? -8.812 -11.07 -10.258 1 97.25 100 ASP A N 1
ATOM 808 C CA . ASP A 1 100 ? -8.727 -11.812 -11.508 1 97.25 100 ASP A CA 1
ATOM 809 C C . ASP A 1 100 ? -10.047 -11.773 -12.273 1 97.25 100 ASP A C 1
ATOM 811 O O . ASP A 1 100 ? -11.094 -12.164 -11.734 1 97.25 100 ASP A O 1
ATOM 815 N N . PRO A 1 101 ? -9.992 -11.32 -13.547 1 96.19 101 PRO A N 1
ATOM 816 C CA . PRO A 1 101 ? -11.227 -11.289 -14.344 1 96.19 101 PRO A CA 1
ATOM 817 C C . PRO A 1 101 ? -11.867 -12.664 -14.492 1 96.19 101 PRO A C 1
ATOM 819 O O . PRO A 1 101 ? -13.07 -12.766 -14.734 1 96.19 101 PRO A O 1
ATOM 822 N N . ALA A 1 102 ? -11.164 -13.695 -14.336 1 95.62 102 ALA A N 1
ATOM 823 C CA . ALA A 1 102 ? -11.688 -15.047 -14.469 1 95.62 102 ALA A CA 1
ATOM 824 C C . ALA A 1 102 ? -12.398 -15.492 -13.195 1 95.62 102 ALA A C 1
ATOM 826 O O . ALA A 1 102 ? -13.062 -16.531 -13.172 1 95.62 102 ALA A O 1
ATOM 827 N N . ASP A 1 103 ? -12.258 -14.766 -12.102 1 94.5 103 ASP A N 1
ATOM 828 C CA . ASP A 1 103 ? -12.914 -15.109 -10.836 1 94.5 103 ASP A CA 1
ATOM 829 C C . ASP A 1 103 ? -14.422 -14.891 -10.93 1 94.5 103 ASP A C 1
ATOM 831 O O . ASP A 1 103 ? -14.883 -13.906 -11.5 1 94.5 103 ASP A O 1
ATOM 835 N N . LEU A 1 104 ? -15.188 -15.711 -10.258 1 91.81 104 LEU A N 1
ATOM 836 C CA . LEU A 1 104 ? -16.641 -15.648 -10.305 1 91.81 104 LEU A CA 1
ATOM 837 C C . LEU A 1 104 ? -17.156 -14.383 -9.633 1 91.81 104 LEU A C 1
ATOM 839 O O . LEU A 1 104 ? -18.266 -13.93 -9.906 1 91.81 104 LEU A O 1
ATOM 843 N N . ASN A 1 105 ? -16.359 -13.781 -8.812 1 90.38 105 ASN A N 1
ATOM 844 C CA . ASN A 1 105 ? -16.766 -12.594 -8.07 1 90.38 105 ASN A CA 1
ATOM 845 C C . ASN A 1 105 ? -16.297 -11.312 -8.75 1 90.38 105 ASN A C 1
ATOM 847 O O . ASN A 1 105 ? -16.438 -10.219 -8.195 1 90.38 105 ASN A O 1
ATOM 851 N N . TYR A 1 106 ? -15.797 -11.43 -9.922 1 92.81 106 TYR A N 1
ATOM 852 C CA . TYR A 1 106 ? -15.258 -10.273 -10.633 1 92.81 106 TYR A CA 1
ATOM 853 C C . TYR A 1 106 ? -16.375 -9.297 -11 1 92.81 106 TYR A C 1
ATOM 855 O O . TYR A 1 106 ? -17.297 -9.656 -11.727 1 92.81 106 TYR A O 1
ATOM 863 N N . ARG A 1 107 ? -16.312 -8.062 -10.43 1 90.88 107 ARG A N 1
ATOM 864 C CA . ARG A 1 107 ? -17.203 -6.934 -10.688 1 90.88 107 ARG A CA 1
ATOM 865 C C . ARG A 1 107 ? -16.422 -5.652 -10.93 1 90.88 107 ARG A C 1
ATOM 867 O O . ARG A 1 107 ? -16.234 -4.852 -10.008 1 90.88 107 ARG A O 1
ATOM 874 N N . PRO A 1 108 ? -16.047 -5.375 -12.156 1 91.31 108 PRO A N 1
ATOM 875 C CA . PRO A 1 108 ? -15.039 -4.352 -12.414 1 91.31 108 PRO A CA 1
ATOM 876 C C . PRO A 1 108 ? -15.633 -2.945 -12.492 1 91.31 108 PRO A C 1
ATOM 878 O O . PRO A 1 108 ? -14.891 -1.969 -12.656 1 91.31 108 PRO A O 1
ATOM 881 N N . TYR A 1 109 ? -16.922 -2.799 -12.352 1 89.75 109 TYR A N 1
ATOM 882 C CA . TYR A 1 109 ? -17.531 -1.473 -12.438 1 89.75 109 TYR A CA 1
ATOM 883 C C . TYR A 1 109 ? -17.984 -0.991 -11.062 1 89.75 109 TYR A C 1
ATOM 885 O O . TYR A 1 109 ? -18.969 -1.486 -10.516 1 89.75 109 TYR A O 1
ATOM 893 N N . TYR A 1 110 ? -17.188 -0.015 -10.555 1 83.44 110 TYR A N 1
ATOM 894 C CA . TYR A 1 110 ? -17.422 0.561 -9.234 1 83.44 110 TYR A CA 1
ATOM 895 C C . TYR A 1 110 ? -18.469 1.671 -9.297 1 83.44 110 TYR A C 1
ATOM 897 O O . TYR A 1 110 ? -18.203 2.748 -9.836 1 83.44 110 TYR A O 1
ATOM 905 N N . ILE A 1 111 ? -19.641 1.387 -8.805 1 75.06 111 ILE A N 1
ATOM 906 C CA . ILE A 1 111 ? -20.734 2.342 -8.789 1 75.06 111 ILE A CA 1
ATOM 907 C C . ILE A 1 111 ? -21.219 2.553 -7.355 1 75.06 111 ILE A C 1
ATOM 909 O O . ILE A 1 111 ? -21.859 1.674 -6.773 1 75.06 111 ILE A O 1
ATOM 913 N N . ASN A 1 112 ? -20.812 3.572 -6.746 1 65.88 112 ASN A N 1
ATOM 914 C CA . ASN A 1 112 ? -21.141 3.854 -5.355 1 65.88 112 ASN A CA 1
ATOM 915 C C . ASN A 1 112 ? -22.609 4.223 -5.195 1 65.88 112 ASN A C 1
ATOM 917 O O . ASN A 1 112 ? -23.219 3.957 -4.148 1 65.88 112 ASN A O 1
ATOM 921 N N . SER A 1 113 ? -23.203 4.914 -6.078 1 58 113 SER A N 1
ATOM 922 C CA . SER A 1 113 ? -24.578 5.371 -5.977 1 58 113 SER A CA 1
ATOM 923 C C . SER A 1 113 ? -25.562 4.207 -6.098 1 58 113 SER A C 1
ATOM 925 O O . SER A 1 113 ? -26.75 4.359 -5.816 1 58 113 SER A O 1
ATOM 927 N N . GLU A 1 114 ? -25.016 3.119 -6.359 1 53.19 114 GLU A N 1
ATOM 928 C CA . GLU A 1 114 ? -25.969 2.062 -6.684 1 53.19 114 GLU A CA 1
ATOM 929 C C . GLU A 1 114 ? -26.562 1.446 -5.422 1 53.19 114 GLU A C 1
ATOM 931 O O . GLU A 1 114 ? -25.828 0.988 -4.543 1 53.19 114 GLU A O 1
ATOM 936 N N . ASP A 1 115 ? -27.625 1.867 -4.992 1 51.72 115 ASP A N 1
ATOM 937 C CA . ASP A 1 115 ? -28.484 1.23 -4.004 1 51.72 115 ASP A CA 1
ATOM 938 C C . ASP A 1 115 ? -29.094 -0.059 -4.555 1 51.72 115 ASP A C 1
ATOM 940 O O . ASP A 1 115 ? -30.25 -0.072 -4.996 1 51.72 115 ASP A O 1
ATOM 944 N N . SER A 1 116 ? -28.281 -0.699 -5.215 1 49.38 116 SER A N 1
ATOM 945 C CA . SER A 1 116 ? -28.938 -1.857 -5.816 1 49.38 116 SER A CA 1
ATOM 946 C C . SER A 1 116 ? -29.062 -3 -4.816 1 49.38 116 SER A C 1
ATOM 948 O O . SER A 1 116 ? -28.375 -3.02 -3.793 1 49.38 116 SER A O 1
ATOM 950 N N . GLU A 1 117 ? -30.016 -3.719 -4.977 1 50.44 117 GLU A N 1
ATOM 951 C CA . GLU A 1 117 ? -30.266 -4.973 -4.27 1 50.44 117 GLU A CA 1
ATOM 952 C C . GLU A 1 117 ? -29.109 -5.945 -4.457 1 50.44 117 GLU A C 1
ATOM 954 O O . GLU A 1 117 ? -29.031 -6.965 -3.77 1 50.44 117 GLU A O 1
ATOM 959 N N . ASP A 1 118 ? -28.359 -5.641 -5.492 1 46.25 118 ASP A N 1
ATOM 960 C CA . ASP A 1 118 ? -27.234 -6.547 -5.719 1 46.25 118 ASP A CA 1
ATOM 961 C C . ASP A 1 118 ? -26.094 -6.281 -4.73 1 46.25 118 ASP A C 1
ATOM 963 O O . ASP A 1 118 ? -25.453 -5.234 -4.789 1 46.25 118 ASP A O 1
ATOM 967 N N . PHE A 1 119 ? -26.047 -7.195 -3.91 1 50.75 119 PHE A N 1
ATOM 968 C CA . PHE A 1 119 ? -25.141 -7.125 -2.77 1 50.75 119 PHE A CA 1
ATOM 969 C C . PHE A 1 119 ? -23.703 -6.953 -3.229 1 50.75 119 PHE A C 1
ATOM 971 O O . PHE A 1 119 ? -22.906 -6.285 -2.562 1 50.75 119 PHE A O 1
ATOM 978 N N . SER A 1 120 ? -23.375 -7.48 -4.402 1 48.69 120 SER A N 1
ATOM 979 C CA . SER A 1 120 ? -21.969 -7.512 -4.828 1 48.69 120 SER A CA 1
ATOM 980 C C . SER A 1 120 ? -21.516 -6.137 -5.293 1 48.69 120 SER A C 1
ATOM 982 O O . SER A 1 120 ? -20.312 -5.855 -5.324 1 48.69 120 SER A O 1
ATOM 984 N N . THR A 1 121 ? -22.484 -5.305 -5.703 1 48.09 121 THR A N 1
ATOM 985 C CA . THR A 1 121 ? -22.125 -4 -6.246 1 48.09 121 THR A CA 1
ATOM 986 C C . THR A 1 121 ? -22.672 -2.881 -5.367 1 48.09 121 THR A C 1
ATOM 988 O O . THR A 1 121 ? -22.344 -1.71 -5.562 1 48.09 121 THR A O 1
ATOM 991 N N . SER A 1 122 ? -23.562 -3.266 -4.43 1 47.97 122 SER A N 1
ATOM 992 C CA . SER A 1 122 ? -24.25 -2.217 -3.688 1 47.97 122 SER A CA 1
ATOM 993 C C . SER A 1 122 ? -23.281 -1.44 -2.801 1 47.97 122 SER A C 1
ATOM 995 O O . SER A 1 122 ? -22.406 -2.029 -2.16 1 47.97 122 SER A O 1
ATOM 997 N N . LYS A 1 123 ? -23.531 -0.216 -2.922 1 55.09 123 LYS A N 1
ATOM 998 C CA . LYS A 1 123 ? -22.953 0.798 -2.049 1 55.09 123 LYS A CA 1
ATOM 999 C C . LYS A 1 123 ? -21.422 0.694 -2.023 1 55.09 123 LYS A C 1
ATOM 1001 O O . LYS A 1 123 ? -20.812 0.851 -0.971 1 55.09 123 LYS A O 1
ATOM 1006 N N . GLY A 1 124 ? -20.844 0.204 -3.193 1 58.56 124 GLY A N 1
ATOM 1007 C CA . GLY A 1 124 ? -19.406 0.317 -3.334 1 58.56 124 GLY A CA 1
ATOM 1008 C C . GLY A 1 124 ? -18.656 -0.912 -2.85 1 58.56 124 GLY A C 1
ATOM 1009 O O . GLY A 1 124 ? -17.438 -0.87 -2.654 1 58.56 124 GLY A O 1
ATOM 1010 N N . ARG A 1 125 ? -19.359 -1.972 -2.822 1 61.94 125 ARG A N 1
ATOM 1011 C CA . ARG A 1 125 ? -18.781 -3.188 -2.26 1 61.94 125 ARG A CA 1
ATOM 1012 C C . ARG A 1 125 ? -17.734 -3.785 -3.201 1 61.94 125 ARG A C 1
ATOM 1014 O O . ARG A 1 125 ? -16.875 -4.559 -2.775 1 61.94 125 ARG A O 1
ATOM 1021 N N . ASN A 1 126 ? -17.797 -3.258 -4.41 1 75.31 126 ASN A N 1
ATOM 1022 C CA . ASN A 1 126 ? -16.906 -3.961 -5.336 1 75.31 126 ASN A CA 1
ATOM 1023 C C . ASN A 1 126 ? -15.586 -3.229 -5.516 1 75.31 126 ASN A C 1
ATOM 1025 O O . ASN A 1 126 ? -14.82 -3.541 -6.43 1 75.31 126 ASN A O 1
ATOM 1029 N N . TYR A 1 127 ? -15.336 -2.438 -4.629 1 78.88 127 TYR A N 1
ATOM 1030 C CA . TYR A 1 127 ? -14.062 -1.724 -4.613 1 78.88 127 TYR A CA 1
ATOM 1031 C C . TYR A 1 127 ? -12.891 -2.695 -4.684 1 78.88 127 TYR A C 1
ATOM 1033 O O . TYR A 1 127 ? -11.859 -2.393 -5.289 1 78.88 127 TYR A O 1
ATOM 1041 N N . HIS A 1 128 ? -13.086 -3.857 -4.258 1 84.69 128 HIS A N 1
ATOM 1042 C CA . HIS A 1 128 ? -12.016 -4.848 -4.219 1 84.69 128 HIS A CA 1
ATOM 1043 C C . HIS A 1 128 ? -12.305 -6.008 -5.168 1 84.69 128 HIS A C 1
ATOM 1045 O O . HIS A 1 128 ? -11.633 -7.039 -5.117 1 84.69 128 HIS A O 1
ATOM 1051 N N . GLN A 1 129 ? -13.281 -5.832 -5.984 1 89.56 129 GLN A N 1
ATOM 1052 C CA . GLN A 1 129 ? -13.727 -6.996 -6.742 1 89.56 129 GLN A CA 1
ATOM 1053 C C . GLN A 1 129 ? -13.539 -6.781 -8.242 1 89.56 129 GLN A C 1
ATOM 1055 O O . GLN A 1 129 ? -14.219 -7.41 -9.055 1 89.56 129 GLN A O 1
ATOM 1060 N N . GLY A 1 130 ? -12.617 -5.883 -8.562 1 91.75 130 GLY A N 1
ATOM 1061 C CA . GLY A 1 130 ? -12.438 -5.879 -10 1 91.75 130 GLY A CA 1
ATOM 1062 C C . GLY A 1 130 ? -11.922 -4.555 -10.539 1 91.75 130 GLY A C 1
ATOM 1063 O O . GLY A 1 130 ? -11.031 -4.531 -11.391 1 91.75 130 GLY A O 1
ATOM 1064 N N . PRO A 1 131 ? -12.461 -3.412 -10.086 1 92.06 131 PRO A N 1
ATOM 1065 C CA . PRO A 1 131 ? -11.914 -2.152 -10.602 1 92.06 131 PRO A CA 1
ATOM 1066 C C . PRO A 1 131 ? -10.391 -2.086 -10.508 1 92.06 131 PRO A C 1
ATOM 1068 O O . PRO A 1 131 ? -9.781 -2.871 -9.781 1 92.06 131 PRO A O 1
ATOM 1071 N N . GLU A 1 132 ? -9.844 -1.192 -11.328 1 93.5 132 GLU A N 1
ATOM 1072 C CA . GLU A 1 132 ? -8.391 -1.098 -11.391 1 93.5 132 GLU A CA 1
ATOM 1073 C C . GLU A 1 132 ? -7.871 0.001 -10.469 1 93.5 132 GLU A C 1
ATOM 1075 O O . GLU A 1 132 ? -8.297 1.154 -10.562 1 93.5 132 GLU A O 1
ATOM 1080 N N . TRP A 1 133 ? -7.004 -0.432 -9.586 1 92.19 133 TRP A N 1
ATOM 1081 C CA . TRP A 1 133 ? -6.309 0.519 -8.727 1 92.19 133 TRP A CA 1
ATOM 1082 C C . TRP A 1 133 ? -5.02 1.005 -9.375 1 92.19 133 TRP A C 1
ATOM 1084 O O . TRP A 1 133 ? -4.293 0.22 -9.992 1 92.19 133 TRP A O 1
ATOM 1094 N N . LEU A 1 134 ? -4.695 2.234 -9.172 1 89.56 134 LEU A N 1
ATOM 1095 C CA . LEU A 1 134 ? -3.492 2.746 -9.82 1 89.56 134 LEU A CA 1
ATOM 1096 C C . LEU A 1 134 ? -2.281 2.605 -8.906 1 89.56 134 LEU A C 1
ATOM 1098 O O . LEU A 1 134 ? -1.182 2.291 -9.367 1 89.56 134 LEU A O 1
ATOM 1102 N N . TRP A 1 135 ? -2.432 2.758 -7.617 1 86.81 135 TRP A N 1
ATOM 1103 C CA . TRP A 1 135 ? -1.298 2.832 -6.703 1 86.81 135 TRP A CA 1
ATOM 1104 C C . TRP A 1 135 ? -0.522 1.519 -6.688 1 86.81 135 TRP A C 1
ATOM 1106 O O . TRP A 1 135 ? 0.71 1.519 -6.633 1 86.81 135 TRP A O 1
ATOM 1116 N N . PRO A 1 136 ? -1.216 0.365 -6.887 1 91.81 136 PRO A N 1
ATOM 1117 C CA . PRO A 1 136 ? -0.432 -0.872 -6.867 1 91.81 136 PRO A CA 1
ATOM 1118 C C . PRO A 1 136 ? 0.475 -1.014 -8.086 1 91.81 136 PRO A C 1
ATOM 1120 O O . PRO A 1 136 ? 1.396 -1.835 -8.086 1 91.81 136 PRO A O 1
ATOM 1123 N N . THR A 1 137 ? 0.174 -0.285 -9.133 1 91.75 137 THR A N 1
ATOM 1124 C CA . THR A 1 137 ? 0.947 -0.399 -10.367 1 91.75 137 THR A CA 1
ATOM 1125 C C . THR A 1 137 ? 2.42 -0.089 -10.109 1 91.75 137 THR A C 1
ATOM 1127 O O . THR A 1 137 ? 3.303 -0.779 -10.625 1 91.75 137 THR A O 1
ATOM 1130 N N . GLY A 1 138 ? 2.652 0.874 -9.336 1 87.69 138 GLY A N 1
ATOM 1131 C CA . GLY A 1 138 ? 4.027 1.195 -8.984 1 87.69 138 GLY A CA 1
ATOM 1132 C C . GLY A 1 138 ? 4.75 0.053 -8.297 1 87.69 138 GLY A C 1
ATOM 1133 O O . GLY A 1 138 ? 5.895 -0.255 -8.633 1 87.69 138 GLY A O 1
ATOM 1134 N N . PHE A 1 139 ? 4.098 -0.545 -7.363 1 89.81 139 PHE A N 1
ATOM 1135 C CA . PHE A 1 139 ? 4.691 -1.671 -6.648 1 89.81 139 PHE A CA 1
ATOM 1136 C C . PHE A 1 139 ? 4.875 -2.863 -7.578 1 89.81 139 PHE A C 1
ATOM 1138 O O . PHE A 1 139 ? 5.898 -3.545 -7.527 1 89.81 139 PHE A O 1
ATOM 1145 N N . PHE A 1 140 ? 3.928 -3.068 -8.406 1 94.75 140 PHE A N 1
ATOM 1146 C CA . PHE A 1 140 ? 4 -4.16 -9.375 1 94.75 140 PHE A CA 1
ATOM 1147 C C . PHE A 1 140 ? 5.207 -3.996 -10.281 1 94.75 140 PHE A C 1
ATOM 1149 O O . PHE A 1 140 ? 6.016 -4.918 -10.43 1 94.75 140 PHE A O 1
ATOM 1156 N N . LEU A 1 141 ? 5.34 -2.859 -10.852 1 92.38 141 LEU A N 1
ATOM 1157 C CA . LEU A 1 141 ? 6.418 -2.611 -11.805 1 92.38 141 LEU A CA 1
ATOM 1158 C C . LEU A 1 141 ? 7.773 -2.637 -11.109 1 92.38 141 LEU A C 1
ATOM 1160 O O . LEU A 1 141 ? 8.766 -3.098 -11.68 1 92.38 141 LEU A O 1
ATOM 1164 N N . ARG A 1 142 ? 7.832 -2.186 -9.914 1 88.88 142 ARG A N 1
ATOM 1165 C CA . ARG A 1 142 ? 9.07 -2.25 -9.133 1 88.88 142 ARG A CA 1
ATOM 1166 C C . ARG A 1 142 ? 9.453 -3.695 -8.844 1 88.88 142 ARG A C 1
ATOM 1168 O O . ARG A 1 142 ? 10.625 -4.07 -8.969 1 88.88 142 ARG A O 1
ATOM 1175 N N . ALA A 1 143 ? 8.453 -4.438 -8.438 1 92.88 143 ALA A N 1
ATOM 1176 C CA . ALA A 1 143 ? 8.711 -5.852 -8.18 1 92.88 143 ALA A CA 1
ATOM 1177 C C . ALA A 1 143 ? 9.164 -6.559 -9.453 1 92.88 143 ALA A C 1
ATOM 1179 O O . ALA A 1 143 ? 10.141 -7.32 -9.438 1 92.88 143 ALA A O 1
ATOM 1180 N N . LEU A 1 144 ? 8.492 -6.297 -10.547 1 94.38 144 LEU A N 1
ATOM 1181 C CA . LEU A 1 144 ? 8.859 -6.898 -11.82 1 94.38 144 LEU A CA 1
ATOM 1182 C C . LEU A 1 144 ? 10.297 -6.551 -12.195 1 94.38 144 LEU A C 1
ATOM 1184 O O . LEU A 1 144 ? 11.07 -7.426 -12.586 1 94.38 144 LEU A O 1
ATOM 1188 N N . LEU A 1 145 ? 10.625 -5.328 -12.062 1 89.94 145 LEU A N 1
ATOM 1189 C CA . LEU A 1 145 ? 11.984 -4.891 -12.375 1 89.94 145 LEU A CA 1
ATOM 1190 C C . LEU A 1 145 ? 13 -5.598 -11.477 1 89.94 145 LEU A C 1
ATOM 1192 O O . LEU A 1 145 ? 14 -6.125 -11.961 1 89.94 145 LEU A O 1
ATOM 1196 N N . LYS A 1 146 ? 12.719 -5.609 -10.211 1 89.56 146 LYS A N 1
ATOM 1197 C CA . LYS A 1 146 ? 13.625 -6.199 -9.227 1 89.56 146 LYS A CA 1
ATOM 1198 C C . LYS A 1 146 ? 13.891 -7.668 -9.539 1 89.56 146 LYS A C 1
ATOM 1200 O O . LYS A 1 146 ? 15.047 -8.094 -9.602 1 89.56 146 LYS A O 1
ATOM 1205 N N . PHE A 1 147 ? 12.906 -8.406 -9.75 1 94.56 147 PHE A N 1
ATOM 1206 C CA . PHE A 1 147 ? 13.07 -9.844 -9.969 1 94.56 147 PHE A CA 1
ATOM 1207 C C . PHE A 1 147 ? 13.578 -10.117 -11.375 1 94.56 147 PHE A C 1
ATOM 1209 O O . PHE A 1 147 ? 14.32 -11.078 -11.602 1 94.56 147 PHE A O 1
ATOM 1216 N N . ASP A 1 148 ? 13.164 -9.297 -12.328 1 92.31 148 ASP A N 1
ATOM 1217 C CA . ASP A 1 148 ? 13.68 -9.461 -13.68 1 92.31 148 ASP A CA 1
ATOM 1218 C C . ASP A 1 148 ? 15.188 -9.211 -13.727 1 92.31 148 ASP A C 1
ATOM 1220 O O . ASP A 1 148 ? 15.922 -9.914 -14.422 1 92.31 148 ASP A O 1
ATOM 1224 N N . LEU A 1 149 ? 15.648 -8.266 -13.031 1 88.62 149 LEU A N 1
ATOM 1225 C CA . LEU A 1 149 ? 17.062 -7.906 -13.023 1 88.62 149 LEU A CA 1
ATOM 1226 C C . LEU A 1 149 ? 17.906 -9.031 -12.422 1 88.62 149 LEU A C 1
ATOM 1228 O O . LEU A 1 149 ? 19.078 -9.18 -12.766 1 88.62 149 LEU A O 1
ATOM 1232 N N . LYS A 1 150 ? 17.297 -9.805 -11.539 1 90.5 150 LYS A N 1
ATOM 1233 C CA . LYS A 1 150 ? 18.016 -10.922 -10.945 1 90.5 150 LYS A CA 1
ATOM 1234 C C . LYS A 1 150 ? 18.469 -11.914 -12.008 1 90.5 150 LYS A C 1
ATOM 1236 O O . LYS A 1 150 ? 19.484 -12.602 -11.836 1 90.5 150 LYS A O 1
ATOM 1241 N N . ARG A 1 151 ? 17.797 -11.953 -13.062 1 91.81 151 ARG A N 1
ATOM 1242 C CA . ARG A 1 151 ? 18.125 -12.938 -14.086 1 91.81 151 ARG A CA 1
ATOM 1243 C C . ARG A 1 151 ? 18.906 -12.297 -15.227 1 91.81 151 ARG A C 1
ATOM 1245 O O . ARG A 1 151 ? 19.359 -12.992 -16.141 1 91.81 151 ARG A O 1
ATOM 1252 N N . ARG A 1 152 ? 18.922 -11.031 -15.234 1 88.12 152 ARG A N 1
ATOM 1253 C CA . ARG A 1 152 ? 19.641 -10.305 -16.281 1 88.12 152 ARG A CA 1
ATOM 1254 C C . ARG A 1 152 ? 21.125 -10.18 -15.938 1 88.12 152 ARG A C 1
ATOM 1256 O O . ARG A 1 152 ? 21.484 -9.57 -14.93 1 88.12 152 ARG A O 1
ATOM 1263 N N . LYS A 1 153 ? 21.984 -10.648 -16.781 1 88.19 153 LYS A N 1
ATOM 1264 C CA . LYS A 1 153 ? 23.406 -10.734 -16.469 1 88.19 153 LYS A CA 1
ATOM 1265 C C . LYS A 1 153 ? 24.203 -9.703 -17.25 1 88.19 153 LYS A C 1
ATOM 1267 O O . LYS A 1 153 ? 25.234 -9.211 -16.781 1 88.19 153 LYS A O 1
ATOM 1272 N N . THR A 1 154 ? 23.719 -9.273 -18.406 1 90.12 154 THR A N 1
ATOM 1273 C CA . THR A 1 154 ? 24.484 -8.352 -19.25 1 90.12 154 THR A CA 1
ATOM 1274 C C . THR A 1 154 ? 23.891 -6.945 -19.172 1 90.12 154 THR A C 1
ATOM 1276 O O . THR A 1 154 ? 22.703 -6.773 -18.875 1 90.12 154 THR A O 1
ATOM 1279 N N . PRO A 1 155 ? 24.781 -6.035 -19.422 1 83.56 155 PRO A N 1
ATOM 1280 C CA . PRO A 1 155 ? 24.281 -4.66 -19.484 1 83.56 155 PRO A CA 1
ATOM 1281 C C . PRO A 1 155 ? 23.141 -4.492 -20.484 1 83.56 155 PRO A C 1
ATOM 1283 O O . PRO A 1 155 ? 22.172 -3.783 -20.219 1 83.56 155 PRO A O 1
ATOM 1286 N N . ALA A 1 156 ? 23.297 -5.121 -21.609 1 87.12 156 ALA A N 1
ATOM 1287 C CA . ALA A 1 156 ? 22.25 -5.027 -22.625 1 87.12 156 ALA A CA 1
ATOM 1288 C C . ALA A 1 156 ? 20.938 -5.605 -22.109 1 87.12 156 ALA A C 1
ATOM 1290 O O . ALA A 1 156 ? 19.875 -5.039 -22.344 1 87.12 156 ALA A O 1
ATOM 1291 N N . ALA A 1 157 ? 21.078 -6.691 -21.391 1 89 157 ALA A N 1
ATOM 1292 C CA . ALA A 1 157 ? 19.891 -7.332 -20.844 1 89 157 ALA A CA 1
ATOM 1293 C C . ALA A 1 157 ? 19.25 -6.465 -19.766 1 89 157 ALA A C 1
ATOM 1295 O O . ALA A 1 157 ? 18.031 -6.406 -19.656 1 89 157 ALA A O 1
ATOM 1296 N N . LYS A 1 158 ? 20.031 -5.832 -19.031 1 84.31 158 LYS A N 1
ATOM 1297 C CA . LYS A 1 158 ? 19.531 -4.93 -18 1 84.31 158 LYS A CA 1
ATOM 1298 C C . LYS A 1 158 ? 18.844 -3.717 -18.609 1 84.31 158 LYS A C 1
ATOM 1300 O O . LYS A 1 158 ? 17.781 -3.289 -18.125 1 84.31 158 LYS A O 1
ATOM 1305 N N . THR A 1 159 ? 19.375 -3.244 -19.703 1 82 159 THR A N 1
ATOM 1306 C CA . THR A 1 159 ? 18.766 -2.131 -20.406 1 82 159 THR A CA 1
ATOM 1307 C C . THR A 1 159 ? 17.391 -2.529 -20.953 1 82 159 THR A C 1
ATOM 1309 O O . THR A 1 159 ? 16.438 -1.749 -20.891 1 82 159 THR A O 1
ATOM 1312 N N . GLU A 1 160 ? 17.328 -3.701 -21.406 1 88 160 GLU A N 1
ATOM 1313 C CA . GLU A 1 160 ? 16.062 -4.207 -21.938 1 88 160 GLU A CA 1
ATOM 1314 C C . GLU A 1 160 ? 15.016 -4.309 -20.844 1 88 160 GLU A C 1
ATOM 1316 O O . GLU A 1 160 ? 13.836 -4.035 -21.062 1 88 160 GLU A O 1
ATOM 1321 N N . ALA A 1 161 ? 15.406 -4.699 -19.656 1 87.12 161 ALA A N 1
ATOM 1322 C CA . ALA A 1 161 ? 14.492 -4.773 -18.516 1 87.12 161 ALA A CA 1
ATOM 1323 C C . ALA A 1 161 ? 13.883 -3.406 -18.219 1 87.12 161 ALA A C 1
ATOM 1325 O O . ALA A 1 161 ? 12.664 -3.291 -18.016 1 87.12 161 ALA A O 1
ATOM 1326 N N . PHE A 1 162 ? 14.625 -2.438 -18.328 1 81.69 162 PHE A N 1
ATOM 1327 C CA . PHE A 1 162 ? 14.156 -1.081 -18.062 1 81.69 162 PHE A CA 1
ATOM 1328 C C . PHE A 1 162 ? 13.219 -0.612 -19.172 1 81.69 162 PHE A C 1
ATOM 1330 O O . PHE A 1 162 ? 12.195 0.027 -18.891 1 81.69 162 PHE A O 1
ATOM 1337 N N . GLN A 1 163 ? 13.547 -0.916 -20.375 1 82.12 163 GLN A N 1
ATOM 1338 C CA . GLN A 1 163 ? 12.703 -0.541 -21.516 1 82.12 163 GLN A CA 1
ATOM 1339 C C . GLN A 1 163 ? 11.328 -1.194 -21.406 1 82.12 163 GLN A C 1
ATOM 1341 O O . GLN A 1 163 ? 10.312 -0.569 -21.703 1 82.12 163 GLN A O 1
ATOM 1346 N N . GLN A 1 164 ? 11.375 -2.342 -20.938 1 88 164 GLN A N 1
ATOM 1347 C CA . GLN A 1 164 ? 10.117 -3.068 -20.781 1 88 164 GLN A CA 1
ATOM 1348 C C . GLN A 1 164 ? 9.234 -2.434 -19.703 1 88 164 GLN A C 1
ATOM 1350 O O . GLN A 1 164 ? 8.016 -2.357 -19.859 1 88 164 GLN A O 1
ATOM 1355 N N . ILE A 1 165 ? 9.836 -2.006 -18.641 1 87.31 165 ILE A N 1
ATOM 1356 C CA . ILE A 1 165 ? 9.102 -1.332 -17.578 1 87.31 165 ILE A CA 1
ATOM 1357 C C . ILE A 1 165 ? 8.555 -0.004 -18.094 1 87.31 165 ILE A C 1
ATOM 1359 O O . ILE A 1 165 ? 7.383 0.317 -17.875 1 87.31 165 ILE A O 1
ATOM 1363 N N . THR A 1 166 ? 9.32 0.71 -18.859 1 79.75 166 THR A N 1
ATOM 1364 C CA . THR A 1 166 ? 8.922 2.008 -19.391 1 79.75 166 THR A CA 1
ATOM 1365 C C . THR A 1 166 ? 7.727 1.861 -20.328 1 79.75 166 THR A C 1
ATOM 1367 O O . THR A 1 166 ? 6.801 2.676 -20.297 1 79.75 166 THR A O 1
ATOM 1370 N N . ARG A 1 167 ? 7.777 0.863 -21.047 1 85.88 167 ARG A N 1
ATOM 1371 C CA . ARG A 1 167 ? 6.676 0.602 -21.969 1 85.88 167 ARG A CA 1
ATOM 1372 C C . ARG A 1 167 ? 5.371 0.377 -21.219 1 85.88 167 ARG A C 1
ATOM 1374 O O . ARG A 1 167 ? 4.305 0.804 -21.656 1 85.88 167 ARG A O 1
ATOM 1381 N N . ARG A 1 168 ? 5.516 -0.173 -20.078 1 88.62 168 ARG A N 1
ATOM 1382 C CA . ARG A 1 168 ? 4.34 -0.491 -19.266 1 88.62 168 ARG A CA 1
ATOM 1383 C C . ARG A 1 168 ? 3.799 0.752 -18.578 1 88.62 168 ARG A C 1
ATOM 1385 O O . ARG A 1 168 ? 2.668 0.752 -18.078 1 88.62 168 ARG A O 1
ATOM 1392 N N . LEU A 1 169 ? 4.551 1.796 -18.625 1 84.06 169 LEU A N 1
ATOM 1393 C CA . LEU A 1 169 ? 4.145 3.049 -18 1 84.06 169 LEU A CA 1
ATOM 1394 C C . LEU A 1 169 ? 3.469 3.967 -19.016 1 84.06 169 LEU A C 1
ATOM 1396 O O . LEU A 1 169 ? 2.99 5.047 -18.656 1 84.06 169 LEU A O 1
ATOM 1400 N N . ALA A 1 170 ? 3.359 3.562 -20.234 1 82.81 170 ALA A N 1
ATOM 1401 C CA . ALA A 1 170 ? 2.863 4.41 -21.312 1 82.81 170 ALA A CA 1
ATOM 1402 C C . ALA A 1 170 ? 1.45 4.906 -21.016 1 82.81 170 ALA A C 1
ATOM 1404 O O . ALA A 1 170 ? 1.141 6.082 -21.219 1 82.81 170 ALA A O 1
ATOM 1405 N N . GLY A 1 171 ? 0.615 4.027 -20.531 1 84.19 171 GLY A N 1
ATOM 1406 C CA . GLY A 1 171 ? -0.745 4.43 -20.203 1 84.19 171 GLY A CA 1
ATOM 1407 C C . GLY A 1 171 ? -0.812 5.477 -19.109 1 84.19 171 GLY A C 1
ATOM 1408 O O . GLY A 1 171 ? -1.623 6.402 -19.172 1 84.19 171 GLY A O 1
ATOM 1409 N N . CYS A 1 172 ? -0.004 5.309 -18.125 1 82.88 172 CYS A N 1
ATOM 1410 C CA . CYS A 1 172 ? 0.058 6.293 -17.047 1 82.88 172 CYS A CA 1
ATOM 1411 C C . CYS A 1 172 ? 0.549 7.637 -17.578 1 82.88 172 CYS A C 1
ATOM 1413 O O . CYS A 1 172 ? 0.025 8.688 -17.188 1 82.88 172 CYS A O 1
ATOM 1415 N N . LYS A 1 173 ? 1.506 7.609 -18.438 1 77.75 173 LYS A N 1
ATOM 1416 C CA . LYS A 1 173 ? 2.025 8.828 -19.047 1 77.75 173 LYS A CA 1
ATOM 1417 C C . LYS A 1 173 ? 0.939 9.562 -19.828 1 77.75 173 LYS A C 1
ATOM 1419 O O . LYS A 1 173 ? 0.788 10.781 -19.703 1 77.75 173 LYS A O 1
ATOM 1424 N N . GLU A 1 174 ? 0.268 8.828 -20.516 1 83.56 174 GLU A N 1
ATOM 1425 C CA . GLU A 1 174 ? -0.817 9.406 -21.312 1 83.56 174 GLU A CA 1
ATOM 1426 C C . GLU A 1 174 ? -1.879 10.031 -20.406 1 83.56 174 GLU A C 1
ATOM 1428 O O . GLU A 1 174 ? -2.385 11.117 -20.688 1 83.56 174 GLU A O 1
ATOM 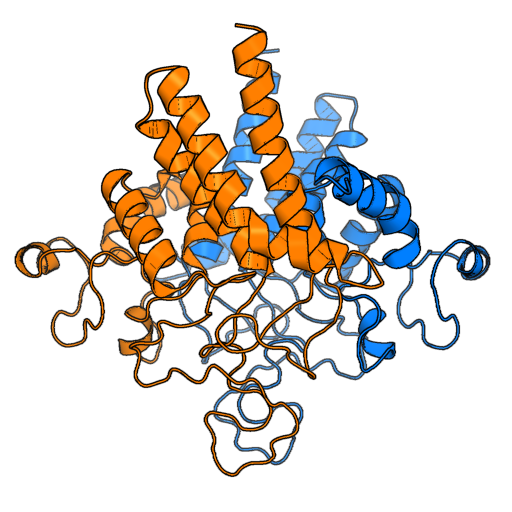1433 N N . ALA A 1 175 ? -2.217 9.344 -19.359 1 81.06 175 ALA A N 1
ATOM 1434 C CA . ALA A 1 175 ? -3.219 9.836 -18.422 1 81.06 175 ALA A CA 1
ATOM 1435 C C . ALA A 1 175 ? -2.762 11.133 -17.766 1 81.06 175 ALA A C 1
ATOM 1437 O O . ALA A 1 175 ? -3.561 12.055 -17.562 1 81.06 175 ALA A O 1
ATOM 1438 N N . ILE A 1 176 ? -1.536 11.219 -17.484 1 77.5 176 ILE A N 1
ATOM 1439 C CA . ILE A 1 176 ? -0.96 12.383 -16.828 1 77.5 176 ILE A CA 1
ATOM 1440 C C . ILE A 1 176 ? -1.035 13.586 -17.75 1 77.5 176 ILE A C 1
ATOM 1442 O O . ILE A 1 176 ? -1.438 14.68 -17.344 1 77.5 176 ILE A O 1
ATOM 1446 N N . VAL A 1 177 ? -0.726 13.383 -18.984 1 74.88 177 VAL A N 1
ATOM 1447 C CA . VAL A 1 177 ? -0.691 14.453 -19.969 1 74.88 177 VAL A CA 1
ATOM 1448 C C . VAL A 1 177 ? -2.109 14.938 -20.266 1 74.88 177 VAL A C 1
ATOM 1450 O O . VAL A 1 177 ? -2.332 16.125 -20.469 1 74.88 177 VAL A O 1
ATOM 1453 N N . SER A 1 178 ? -2.965 14.062 -20.062 1 76.19 178 SER A N 1
ATOM 1454 C CA . SER A 1 178 ? -4.336 14.383 -20.469 1 76.19 178 SER A CA 1
ATOM 1455 C C . SER A 1 178 ? -5.137 14.922 -19.281 1 76.19 178 SER A C 1
ATOM 1457 O O . SER A 1 178 ? -6.262 15.398 -19.453 1 76.19 178 SER A O 1
ATOM 1459 N N . SER A 1 179 ? -4.555 14.773 -18.156 1 72.88 179 SER A N 1
ATOM 1460 C CA . SER A 1 179 ? -5.285 15.211 -16.984 1 72.88 179 SER A CA 1
ATOM 1461 C C . SER A 1 179 ? -5.043 16.688 -16.688 1 72.88 179 SER A C 1
ATOM 1463 O O . SER A 1 179 ? -3.961 17.203 -16.969 1 72.88 179 SER A O 1
ATOM 1465 N N . ASP A 1 180 ? -6.07 17.344 -16.188 1 64.31 180 ASP A N 1
ATOM 1466 C CA . ASP A 1 180 ? -5.996 18.766 -15.859 1 64.31 180 ASP A CA 1
ATOM 1467 C C . ASP A 1 180 ? -4.961 19.016 -14.766 1 64.31 180 ASP A C 1
ATOM 1469 O O . ASP A 1 180 ? -4.332 20.078 -14.734 1 64.31 180 ASP A O 1
ATOM 1473 N N . TRP A 1 181 ? -4.789 18.078 -13.867 1 63.25 181 TRP A N 1
ATOM 1474 C CA . TRP A 1 181 ? -3.949 18.328 -12.695 1 63.25 181 TRP A CA 1
ATOM 1475 C C . TRP A 1 181 ? -2.658 17.516 -12.773 1 63.25 181 TRP A C 1
ATOM 1477 O O . TRP A 1 181 ? -1.852 17.531 -11.844 1 63.25 181 TRP A O 1
ATOM 1487 N N . ALA A 1 182 ? -2.504 16.953 -13.867 1 61.56 182 ALA A N 1
ATOM 1488 C CA . ALA A 1 182 ? -1.312 16.125 -14.062 1 61.56 182 ALA A CA 1
ATOM 1489 C C . ALA A 1 182 ? -1.213 15.055 -12.984 1 61.56 182 ALA A C 1
ATOM 1491 O O . ALA A 1 182 ? -0.113 14.656 -12.594 1 61.56 182 ALA A O 1
ATOM 1492 N N . GLY A 1 183 ? -2.396 14.758 -12.477 1 72.31 183 GLY A N 1
ATOM 1493 C CA . GLY A 1 183 ? -2.393 13.727 -11.445 1 72.31 183 GLY A CA 1
ATOM 1494 C C . GLY A 1 183 ? -2.938 12.398 -11.938 1 72.31 183 GLY A C 1
ATOM 1495 O O . GLY A 1 183 ? -3.287 12.258 -13.109 1 72.31 183 GLY A O 1
ATOM 1496 N N . LEU A 1 184 ? -2.711 11.383 -11.094 1 79.38 184 LEU A N 1
ATOM 1497 C CA . LEU A 1 184 ? -3.266 10.055 -11.359 1 79.38 184 LEU A CA 1
ATOM 1498 C C . LEU A 1 184 ? -4.445 9.766 -10.438 1 79.38 184 LEU A C 1
ATOM 1500 O O . LEU A 1 184 ? -4.383 10.055 -9.234 1 79.38 184 LEU A O 1
ATOM 1504 N N . THR A 1 185 ? -5.473 9.227 -11.062 1 81.69 185 THR A N 1
ATOM 1505 C CA . THR A 1 185 ? -6.684 8.914 -10.312 1 81.69 185 THR A CA 1
ATOM 1506 C C . THR A 1 185 ? -6.457 7.723 -9.383 1 81.69 185 THR A C 1
ATOM 1508 O O . THR A 1 185 ? -5.484 6.98 -9.547 1 81.69 185 THR A O 1
ATOM 1511 N N . GLU A 1 186 ? -7.363 7.535 -8.453 1 81.38 186 GLU A N 1
ATOM 1512 C CA . GLU A 1 186 ? -7.332 6.406 -7.527 1 81.38 186 GLU A CA 1
ATOM 1513 C C . GLU A 1 186 ? -7.668 5.098 -8.234 1 81.38 186 GLU A C 1
ATOM 1515 O O . GLU A 1 186 ? -6.957 4.102 -8.078 1 81.38 186 GLU A O 1
ATOM 1520 N N . LEU A 1 187 ? -8.797 5.164 -8.953 1 87.62 187 LEU A N 1
ATOM 1521 C CA . LEU A 1 187 ? -9.297 3.947 -9.578 1 87.62 187 LEU A CA 1
ATOM 1522 C C . LEU A 1 187 ? -9.852 4.242 -10.969 1 87.62 187 LEU A C 1
ATOM 1524 O O . LEU A 1 187 ? -10.289 5.359 -11.242 1 87.62 187 LEU A O 1
ATOM 1528 N N . THR A 1 188 ? -9.836 3.25 -11.828 1 89.75 188 THR A N 1
ATOM 1529 C CA . THR A 1 188 ? -10.555 3.203 -13.102 1 89.75 188 THR A CA 1
ATOM 1530 C C . THR A 1 188 ? -11.461 1.976 -13.164 1 89.75 188 THR A C 1
ATOM 1532 O O . THR A 1 188 ? -11.336 1.062 -12.344 1 89.75 188 THR A O 1
ATOM 1535 N N . GLN A 1 189 ? -12.398 2.088 -14.031 1 92.5 189 GLN A N 1
ATOM 1536 C CA . GLN A 1 189 ? -13.211 0.912 -14.305 1 92.5 189 GLN A CA 1
ATOM 1537 C C . GLN A 1 189 ? -12.438 -0.113 -15.133 1 92.5 189 GLN A C 1
ATOM 1539 O O . GLN A 1 189 ? -11.211 -0.059 -15.203 1 92.5 189 GLN A O 1
ATOM 1544 N N . LYS A 1 190 ? -13.148 -1.104 -15.586 1 92.75 190 LYS A N 1
ATOM 1545 C CA . LYS A 1 190 ? -12.523 -2.123 -16.422 1 92.75 190 LYS A CA 1
ATOM 1546 C C . LYS A 1 190 ? -11.75 -1.488 -17.578 1 92.75 190 LYS A C 1
ATOM 1548 O O . LYS A 1 190 ? -12.242 -0.562 -18.219 1 92.75 190 LYS A O 1
ATOM 1553 N N . ASP A 1 191 ? -10.484 -1.91 -17.797 1 92.62 191 ASP A N 1
ATOM 1554 C CA . ASP A 1 191 ? -9.648 -1.539 -18.922 1 92.62 191 ASP A CA 1
ATOM 1555 C C . ASP A 1 191 ? -9.391 -0.034 -18.953 1 92.62 191 ASP A C 1
ATOM 1557 O O . ASP A 1 191 ? -9.352 0.578 -20.016 1 92.62 191 ASP A O 1
ATOM 1561 N N . GLY A 1 192 ? -9.32 0.572 -17.781 1 90 192 GLY A N 1
ATOM 1562 C CA . GLY A 1 192 ? -8.93 1.972 -17.688 1 90 192 GLY A CA 1
ATOM 1563 C C . GLY A 1 192 ? -10.086 2.926 -17.938 1 90 192 GLY A C 1
ATOM 1564 O O . GLY A 1 192 ? -9.883 4.141 -18 1 90 192 GLY A O 1
ATOM 1565 N N . ALA A 1 193 ? -11.273 2.41 -18.031 1 91.12 193 ALA A N 1
ATOM 1566 C CA . ALA A 1 193 ? -12.422 3.271 -18.266 1 91.12 193 ALA A CA 1
ATOM 1567 C C . ALA A 1 193 ? -12.641 4.242 -17.109 1 91.12 193 ALA A C 1
ATOM 1569 O O . ALA A 1 193 ? -12.281 3.941 -15.969 1 91.12 193 ALA A O 1
ATOM 1570 N N . TYR A 1 194 ? -13.219 5.328 -17.422 1 88.12 194 TYR A N 1
ATOM 1571 C CA . TYR A 1 194 ? -13.453 6.398 -16.469 1 88.12 194 TYR A CA 1
ATOM 1572 C C . TYR A 1 194 ? -14.344 5.922 -15.328 1 88.12 194 TYR A C 1
ATOM 1574 O O . TYR A 1 194 ? -15.336 5.223 -15.555 1 88.12 194 TYR A O 1
ATOM 1582 N N . CYS A 1 195 ? -13.945 6.242 -14.148 1 86.56 195 CYS A N 1
ATOM 1583 C CA . CYS A 1 195 ? -14.742 5.969 -12.953 1 86.56 195 CYS A CA 1
ATOM 1584 C C . CYS A 1 195 ? -15.203 7.266 -12.305 1 86.56 195 CYS A C 1
ATOM 1586 O O . CYS A 1 195 ? -14.414 7.973 -11.68 1 86.56 195 CYS A O 1
ATOM 1588 N N . PRO A 1 196 ? -16.438 7.555 -12.352 1 80.75 196 PRO A N 1
ATOM 1589 C CA . PRO A 1 196 ? -16.938 8.82 -11.82 1 80.75 196 PRO A CA 1
ATOM 1590 C C . PRO A 1 196 ? -16.781 8.93 -10.305 1 80.75 196 PRO A C 1
ATOM 1592 O O . PRO A 1 196 ? -16.688 10.031 -9.766 1 80.75 196 PRO A O 1
ATOM 1595 N N . ASP A 1 197 ? -16.75 7.797 -9.688 1 78.06 197 ASP A N 1
ATOM 1596 C CA . ASP A 1 197 ? -16.719 7.797 -8.227 1 78.06 197 ASP A CA 1
ATOM 1597 C C . ASP A 1 197 ? -15.273 7.754 -7.719 1 78.06 197 ASP A C 1
ATOM 1599 O O . ASP A 1 197 ? -15.039 7.707 -6.512 1 78.06 197 ASP A O 1
ATOM 1603 N N . SER A 1 198 ? -14.352 7.836 -8.656 1 78.94 198 SER A N 1
ATOM 1604 C CA . SER A 1 198 ? -12.945 7.812 -8.281 1 78.94 198 SER A CA 1
ATOM 1605 C C . SER A 1 198 ? -12.438 9.211 -7.945 1 78.94 198 SER A C 1
ATOM 1607 O O . SER A 1 198 ? -12.883 10.195 -8.539 1 78.94 198 SER A O 1
ATOM 1609 N N . SER A 1 199 ? -11.531 9.227 -6.953 1 75.5 199 SER A N 1
ATOM 1610 C CA . SER A 1 199 ? -10.812 10.484 -6.773 1 75.5 199 SER A CA 1
ATOM 1611 C C . SER A 1 199 ? -9.922 10.789 -7.973 1 75.5 199 SER A C 1
ATOM 1613 O O . SER A 1 199 ? -9.18 9.922 -8.445 1 75.5 199 SER A O 1
ATOM 1615 N N . PRO A 1 200 ? -9.977 12.008 -8.375 1 73.56 200 PRO A N 1
ATOM 1616 C CA . PRO A 1 200 ? -9.211 12.344 -9.578 1 73.56 200 PRO A CA 1
ATOM 1617 C C . PRO A 1 200 ? -7.703 12.336 -9.344 1 73.56 200 PRO A C 1
ATOM 1619 O O . PRO A 1 200 ? -6.926 12.148 -10.281 1 73.56 200 PRO A O 1
ATOM 1622 N N . THR A 1 201 ? -7.285 12.633 -8.172 1 72.25 201 THR A N 1
ATOM 1623 C CA . THR A 1 201 ? -5.855 12.602 -7.879 1 72.25 201 THR A CA 1
ATOM 1624 C C . THR A 1 201 ? -5.602 12.039 -6.48 1 72.25 201 THR A C 1
ATOM 1626 O O . THR A 1 201 ? -6.316 12.375 -5.535 1 72.25 201 THR A O 1
ATOM 1629 N N . GLN A 1 202 ? -4.633 11.188 -6.5 1 74.56 202 GLN A N 1
ATOM 1630 C CA . GLN A 1 202 ? -4.242 10.555 -5.246 1 74.56 202 GLN A CA 1
ATOM 1631 C C . GLN A 1 202 ? -2.73 10.641 -5.035 1 74.56 202 GLN A C 1
ATOM 1633 O O . GLN A 1 202 ? -1.955 10.289 -5.922 1 74.56 202 GLN A O 1
ATOM 1638 N N . ALA A 1 203 ? -2.299 11.148 -3.877 1 70.94 203 ALA A N 1
ATOM 1639 C CA . ALA A 1 203 ? -0.897 11.406 -3.559 1 70.94 203 ALA A CA 1
ATOM 1640 C C . ALA A 1 203 ? -0.058 10.141 -3.689 1 70.94 203 ALA A C 1
ATOM 1642 O O . ALA A 1 203 ? 1.029 10.164 -4.273 1 70.94 203 ALA A O 1
ATOM 1643 N N . TRP A 1 204 ? -0.558 9.102 -3.211 1 73.62 204 TRP A N 1
ATOM 1644 C CA . TRP A 1 204 ? 0.308 7.926 -3.143 1 73.62 204 TRP A CA 1
ATOM 1645 C C . TRP A 1 204 ? 0.388 7.23 -4.496 1 73.62 204 TRP A C 1
ATOM 1647 O O . TRP A 1 204 ? 1.376 6.555 -4.797 1 73.62 204 TRP A O 1
ATOM 1657 N N . SER A 1 205 ? -0.549 7.418 -5.336 1 74.06 205 SER A N 1
ATOM 1658 C CA . SER A 1 205 ? -0.413 6.906 -6.699 1 74.06 205 SER A CA 1
ATOM 1659 C C . SER A 1 205 ? 0.73 7.598 -7.434 1 74.06 205 SER A C 1
ATOM 1661 O O . SER A 1 205 ? 1.566 6.934 -8.055 1 74.06 205 SER A O 1
ATOM 1663 N N . ALA A 1 206 ? 0.778 8.828 -7.285 1 70.31 206 ALA A N 1
ATOM 1664 C CA . ALA A 1 206 ? 1.846 9.594 -7.918 1 70.31 206 ALA A CA 1
ATOM 1665 C C . ALA A 1 206 ? 3.199 9.281 -7.289 1 70.31 206 ALA A C 1
ATOM 1667 O O . ALA A 1 206 ? 4.188 9.062 -8 1 70.31 206 ALA A O 1
ATOM 1668 N N . GLY A 1 207 ? 3.229 9.117 -6.023 1 70.94 207 GLY A N 1
ATOM 1669 C CA . GLY A 1 207 ? 4.465 8.797 -5.328 1 70.94 207 GLY A CA 1
ATOM 1670 C C . GLY A 1 207 ? 5.051 7.461 -5.73 1 70.94 207 GLY A C 1
ATOM 1671 O O . GLY A 1 207 ? 6.254 7.352 -5.988 1 70.94 207 GLY A O 1
ATOM 1672 N N . CYS A 1 208 ? 4.262 6.508 -5.848 1 74.38 208 CYS A N 1
ATOM 1673 C CA . CYS A 1 208 ? 4.711 5.16 -6.18 1 74.38 208 CYS A CA 1
ATOM 1674 C C . CYS A 1 208 ? 5.285 5.109 -7.594 1 74.38 208 CYS A C 1
ATOM 1676 O O . CYS A 1 208 ? 6.246 4.387 -7.852 1 74.38 208 CYS A O 1
ATOM 1678 N N . LEU A 1 209 ? 4.754 5.938 -8.469 1 70.19 209 LEU A N 1
ATOM 1679 C CA . LEU A 1 209 ? 5.234 5.938 -9.852 1 70.19 209 LEU A CA 1
ATOM 1680 C C . LEU A 1 209 ? 6.531 6.73 -9.969 1 70.19 209 LEU A C 1
ATOM 1682 O O . LEU A 1 209 ? 7.426 6.348 -10.734 1 70.19 209 LEU A O 1
ATOM 1686 N N . ILE A 1 210 ? 6.621 7.734 -9.242 1 68.56 210 ILE A N 1
ATOM 1687 C CA . ILE A 1 210 ? 7.84 8.539 -9.234 1 68.56 210 ILE A CA 1
ATOM 1688 C C . ILE A 1 210 ? 9.008 7.707 -8.719 1 68.56 210 ILE A C 1
ATOM 1690 O O . ILE A 1 210 ? 10.109 7.762 -9.266 1 68.56 210 ILE A O 1
ATOM 1694 N N . ASP A 1 211 ? 8.719 6.973 -7.68 1 68.5 211 ASP A N 1
ATOM 1695 C CA . ASP A 1 211 ? 9.742 6.094 -7.113 1 68.5 211 ASP A CA 1
ATOM 1696 C C . ASP A 1 211 ? 10.258 5.105 -8.156 1 68.5 211 ASP A C 1
ATOM 1698 O O . ASP A 1 211 ? 11.461 4.863 -8.25 1 68.5 211 ASP A O 1
ATOM 1702 N N . LEU A 1 212 ? 9.359 4.66 -8.914 1 67 212 LEU A N 1
ATOM 1703 C CA . LEU A 1 212 ? 9.727 3.729 -9.977 1 67 212 LEU A CA 1
ATOM 1704 C C . LEU A 1 212 ? 10.656 4.395 -10.984 1 67 212 LEU A C 1
ATOM 1706 O O . LEU A 1 212 ? 11.656 3.803 -11.406 1 67 212 LEU A O 1
ATOM 1710 N N . TYR A 1 213 ? 10.32 5.559 -11.312 1 62.16 213 TYR A N 1
ATOM 1711 C CA . TYR A 1 213 ? 11.148 6.293 -12.266 1 62.16 213 TYR A CA 1
ATOM 1712 C C . TYR A 1 213 ? 12.547 6.527 -11.711 1 62.16 213 TYR A C 1
ATOM 1714 O O . TYR A 1 213 ? 13.539 6.391 -12.43 1 62.16 213 TYR A O 1
ATOM 1722 N N . HIS A 1 214 ? 12.594 6.738 -10.461 1 64.38 214 HIS A N 1
ATOM 1723 C CA . HIS A 1 214 ? 13.883 6.961 -9.812 1 64.38 214 HIS A CA 1
ATOM 1724 C C . HIS A 1 214 ? 14.703 5.676 -9.773 1 64.38 214 HIS A C 1
ATOM 1726 O O . HIS A 1 214 ? 15.906 5.699 -10.039 1 64.38 214 HIS A O 1
ATOM 1732 N N . ASP A 1 215 ? 14.078 4.676 -9.5 1 61.62 215 ASP A N 1
ATOM 1733 C CA . ASP A 1 215 ? 14.758 3.383 -9.508 1 61.62 215 ASP A CA 1
ATOM 1734 C C . ASP A 1 215 ? 15.305 3.053 -10.891 1 61.62 215 ASP A C 1
ATOM 1736 O O . ASP A 1 215 ? 16.438 2.586 -11.023 1 61.62 215 ASP A O 1
ATOM 1740 N N . ALA A 1 216 ? 14.508 3.408 -11.859 1 57.97 216 ALA A N 1
ATOM 1741 C CA . ALA A 1 216 ? 14.914 3.133 -13.234 1 57.97 216 ALA A CA 1
ATOM 1742 C C . ALA A 1 216 ? 16.062 4.051 -13.664 1 57.97 216 ALA A C 1
ATOM 1744 O O . ALA A 1 216 ? 17 3.613 -14.336 1 57.97 216 ALA A O 1
ATOM 1745 N N . ALA A 1 217 ? 15.945 5.25 -13.219 1 56.31 217 ALA A N 1
ATOM 1746 C CA . ALA A 1 217 ? 16.953 6.242 -13.57 1 56.31 217 ALA A CA 1
ATOM 1747 C C . ALA A 1 217 ? 18.281 5.938 -12.883 1 56.31 217 ALA A C 1
ATOM 1749 O O . ALA A 1 217 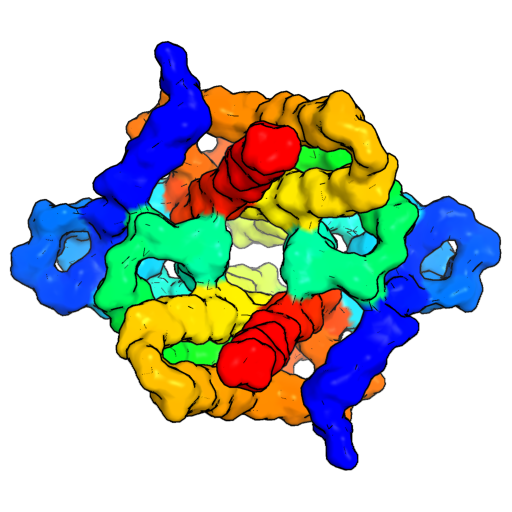? 19.359 6.145 -13.469 1 56.31 217 ALA A O 1
ATOM 1750 N N . GLN A 1 218 ? 18.281 5.551 -11.617 1 54.91 218 GLN A N 1
ATOM 1751 C CA . GLN A 1 218 ? 19.484 5.203 -10.875 1 54.91 218 GLN A CA 1
ATOM 1752 C C . GLN A 1 218 ? 20.219 4.035 -11.531 1 54.91 218 GLN A C 1
ATOM 1754 O O . GLN A 1 218 ? 21.453 4 -11.562 1 54.91 218 GLN A O 1
ATOM 1759 N N . TYR A 1 219 ? 19.531 3.17 -11.969 1 50.75 219 TYR A N 1
ATOM 1760 C CA . TYR A 1 219 ? 20.172 2.043 -12.633 1 50.75 219 TYR A CA 1
ATOM 1761 C C . TYR A 1 219 ? 20.812 2.479 -13.953 1 50.75 219 TYR A C 1
ATOM 1763 O O . TYR A 1 219 ? 21.875 1.979 -14.328 1 50.75 219 TYR A O 1
ATOM 1771 N N . ASP A 1 220 ? 20.141 3.285 -14.695 1 49.31 220 ASP A N 1
ATOM 1772 C CA . ASP A 1 220 ? 20.75 3.799 -15.922 1 49.31 220 ASP A CA 1
ATOM 1773 C C . ASP A 1 220 ? 22.078 4.5 -15.625 1 49.31 220 ASP A C 1
ATOM 1775 O O . ASP A 1 220 ? 23.062 4.305 -16.328 1 49.31 220 ASP A O 1
ATOM 1779 N N . VAL A 1 221 ? 22.094 5.188 -14.539 1 44.5 221 VAL A N 1
ATOM 1780 C CA . VAL A 1 221 ? 23.297 5.949 -14.172 1 44.5 221 VAL A CA 1
ATOM 1781 C C . VAL A 1 221 ? 24.359 5 -13.641 1 44.5 221 VAL A C 1
ATOM 1783 O O . VAL A 1 221 ? 25.547 5.18 -13.906 1 44.5 221 VAL A O 1
ATOM 1786 N N . SER A 1 222 ? 24.031 4.168 -12.719 1 44.84 222 SER A N 1
ATOM 1787 C CA . SER A 1 222 ? 25.047 3.268 -12.188 1 44.84 222 SER A CA 1
ATOM 1788 C C . SER A 1 222 ? 25.688 2.441 -13.297 1 44.84 222 SER A C 1
ATOM 1790 O O . SER A 1 222 ? 26.859 2.062 -13.195 1 44.84 222 SER A O 1
ATOM 1792 N N . GLN A 1 223 ? 25.047 2.105 -14.242 1 40.78 223 GLN A N 1
ATOM 1793 C CA . GLN A 1 223 ? 25.625 1.423 -15.383 1 40.78 223 GLN A CA 1
ATOM 1794 C C . GLN A 1 223 ? 26.578 2.346 -16.156 1 40.78 223 GLN A C 1
ATOM 1796 O O . GLN A 1 223 ? 27.484 1.881 -16.844 1 40.78 223 GLN A O 1
ATOM 1801 N N . LEU A 1 224 ? 26.281 3.652 -16.109 1 37 224 LEU A N 1
ATOM 1802 C CA . LEU A 1 224 ? 27.234 4.562 -16.734 1 37 224 LEU A CA 1
ATOM 1803 C C . LEU A 1 224 ? 28.5 4.684 -15.898 1 37 224 LEU A C 1
ATOM 1805 O O . LEU A 1 224 ? 29.562 5.008 -16.422 1 37 224 LEU A O 1
ATOM 1809 N N . SER A 1 225 ? 28.344 4.734 -14.711 1 33.94 225 SER A N 1
ATOM 1810 C CA . SER A 1 225 ? 29.578 4.883 -13.938 1 33.94 225 SER A CA 1
ATOM 1811 C C . SER A 1 225 ? 30.375 3.58 -13.906 1 33.94 225 SER A C 1
ATOM 1813 O O . SER A 1 225 ? 31.484 3.537 -13.367 1 33.94 225 SER A O 1
ATOM 1815 N N . LYS A 1 226 ? 29.797 2.576 -14.242 1 33.66 226 LYS A N 1
ATOM 1816 C CA . LYS A 1 226 ? 30.656 1.415 -14.414 1 33.66 226 LYS A CA 1
ATOM 1817 C C . LYS A 1 226 ? 31.234 1.362 -15.828 1 33.66 226 LYS A C 1
ATOM 1819 O O . LYS A 1 226 ? 30.562 1.738 -16.797 1 33.66 226 LYS A O 1
ATOM 1824 N N . MET B 1 1 ? 7.863 17.922 -25.531 1 50.78 1 MET B N 1
ATOM 1825 C CA . MET B 1 1 ? 7.227 16.641 -25.219 1 50.78 1 MET B CA 1
ATOM 1826 C C . MET B 1 1 ? 7.195 16.406 -23.703 1 50.78 1 MET B C 1
ATOM 1828 O O . MET B 1 1 ? 8.219 16.547 -23.031 1 50.78 1 MET B O 1
ATOM 1832 N N . PHE B 1 2 ? 6.082 16.578 -23.156 1 58.75 2 PHE B N 1
ATOM 1833 C CA . PHE B 1 2 ? 5.906 16.359 -21.734 1 58.75 2 PHE B CA 1
ATOM 1834 C C . PHE B 1 2 ? 6.379 14.961 -21.328 1 58.75 2 PHE B C 1
ATOM 1836 O O . PHE B 1 2 ? 5.84 13.961 -21.812 1 58.75 2 PHE B O 1
ATOM 1843 N N . THR B 1 3 ? 7.672 14.922 -20.781 1 70.75 3 THR B N 1
ATOM 1844 C CA . THR B 1 3 ? 8.312 13.672 -20.375 1 70.75 3 THR B CA 1
ATOM 1845 C C . THR B 1 3 ? 7.922 13.297 -18.953 1 70.75 3 THR B C 1
ATOM 1847 O O . THR B 1 3 ? 7.289 14.086 -18.25 1 70.75 3 THR B O 1
ATOM 1850 N N . PHE B 1 4 ? 8.242 12.141 -18.578 1 70.88 4 PHE B N 1
ATOM 1851 C CA . PHE B 1 4 ? 8.039 11.695 -17.203 1 70.88 4 PHE B CA 1
ATOM 1852 C C . PHE B 1 4 ? 8.812 12.578 -16.234 1 70.88 4 PHE B C 1
ATOM 1854 O O . PHE B 1 4 ? 8.336 12.852 -15.125 1 70.88 4 PHE B O 1
ATOM 1861 N N . SER B 1 5 ? 9.93 12.93 -16.734 1 74.62 5 SER B N 1
ATOM 1862 C CA . SER B 1 5 ? 10.727 13.805 -15.883 1 74.62 5 SER B CA 1
ATOM 1863 C C . SER B 1 5 ? 10.023 15.141 -15.664 1 74.62 5 SER B C 1
ATOM 1865 O O . SER B 1 5 ? 10.023 15.672 -14.547 1 74.62 5 SER B O 1
ATOM 1867 N N . ASP B 1 6 ? 9.398 15.633 -16.75 1 77.94 6 ASP B N 1
ATOM 1868 C CA . ASP B 1 6 ? 8.648 16.875 -16.625 1 77.94 6 ASP B CA 1
ATOM 1869 C C . ASP B 1 6 ? 7.477 16.719 -15.664 1 77.94 6 ASP B C 1
ATOM 1871 O O . ASP B 1 6 ? 7.203 17.609 -14.859 1 77.94 6 ASP B O 1
ATOM 1875 N N . TRP B 1 7 ? 6.867 15.656 -15.75 1 77.19 7 TRP B N 1
ATOM 1876 C CA . TRP B 1 7 ? 5.738 15.359 -14.883 1 77.19 7 TRP B CA 1
ATOM 1877 C C . TRP B 1 7 ? 6.18 15.266 -13.422 1 77.19 7 TRP B C 1
ATOM 1879 O O . TRP B 1 7 ? 5.562 15.859 -12.539 1 77.19 7 TRP B O 1
ATOM 1889 N N . ALA B 1 8 ? 7.25 14.539 -13.227 1 78.5 8 ALA B N 1
ATOM 1890 C CA . ALA B 1 8 ? 7.773 14.383 -11.875 1 78.5 8 ALA B CA 1
ATOM 1891 C C . ALA B 1 8 ? 8.156 15.727 -11.266 1 78.5 8 ALA B C 1
ATOM 1893 O O . ALA B 1 8 ? 7.879 15.984 -10.094 1 78.5 8 ALA B O 1
ATOM 1894 N N . ASP B 1 9 ? 8.711 16.516 -12.102 1 81.19 9 ASP B N 1
ATOM 1895 C CA . ASP B 1 9 ? 9.094 17.859 -11.648 1 81.19 9 ASP B CA 1
ATOM 1896 C C . ASP B 1 9 ? 7.863 18.688 -11.289 1 81.19 9 ASP B C 1
ATOM 1898 O O . ASP B 1 9 ? 7.867 19.422 -10.297 1 81.19 9 ASP B O 1
ATOM 1902 N N . LYS B 1 10 ? 6.914 18.547 -12.109 1 82.38 10 LYS B N 1
ATOM 1903 C CA . LYS B 1 10 ? 5.676 19.281 -11.859 1 82.38 10 LYS B CA 1
ATOM 1904 C C . LYS B 1 10 ? 5.039 18.844 -10.539 1 82.38 10 LYS B C 1
ATOM 1906 O O . LYS B 1 10 ? 4.57 19.672 -9.766 1 82.38 10 LYS B O 1
ATOM 1911 N N . ILE B 1 11 ? 5.023 17.594 -10.312 1 82.44 11 ILE B N 1
ATOM 1912 C CA . ILE B 1 11 ? 4.473 17.078 -9.062 1 82.44 11 ILE B CA 1
ATOM 1913 C C . ILE B 1 11 ? 5.289 17.594 -7.883 1 82.44 11 ILE B C 1
ATOM 1915 O O . ILE B 1 11 ? 4.73 18.078 -6.895 1 82.44 11 ILE B O 1
ATOM 1919 N N . LYS B 1 12 ? 6.512 17.484 -8.031 1 84.38 12 LYS B N 1
ATOM 1920 C CA . LYS B 1 12 ? 7.391 17.922 -6.945 1 84.38 12 LYS B CA 1
ATOM 1921 C C . LYS B 1 12 ? 7.18 19.391 -6.621 1 84.38 12 LYS B C 1
ATOM 1923 O O . LYS B 1 12 ? 7.133 19.781 -5.449 1 84.38 12 LYS B O 1
ATOM 1928 N N . GLU B 1 13 ? 6.969 20.141 -7.617 1 87.69 13 GLU B N 1
ATOM 1929 C CA . GLU B 1 13 ? 6.84 21.594 -7.457 1 87.69 13 GLU B CA 1
ATOM 1930 C C . GLU B 1 13 ? 5.5 21.953 -6.82 1 87.69 13 GLU B C 1
ATOM 1932 O O . GLU B 1 13 ? 5.383 22.984 -6.156 1 87.69 13 GLU B O 1
ATOM 1937 N N . ASN B 1 14 ? 4.566 21.047 -7.027 1 88.44 14 ASN B N 1
ATOM 1938 C CA . ASN B 1 14 ? 3.217 21.453 -6.637 1 88.44 14 ASN B CA 1
ATOM 1939 C C . ASN B 1 14 ? 2.699 20.609 -5.477 1 88.44 14 ASN B C 1
ATOM 1941 O O . ASN B 1 14 ? 1.663 20.922 -4.887 1 88.44 14 ASN B O 1
ATOM 1945 N N . PHE B 1 15 ? 3.373 19.625 -5.078 1 91.25 15 PHE B N 1
ATOM 1946 C CA . PHE B 1 15 ? 2.869 18.641 -4.125 1 91.25 15 PHE B CA 1
ATOM 1947 C C . PHE B 1 15 ? 2.52 19.297 -2.801 1 91.25 15 PHE B C 1
ATOM 1949 O O . PHE B 1 15 ? 1.394 19.172 -2.312 1 91.25 15 PHE B O 1
ATOM 1956 N N . GLU B 1 16 ? 3.449 20.047 -2.293 1 94.62 16 GLU B N 1
ATOM 1957 C CA . GLU B 1 16 ? 3.207 20.703 -1.013 1 94.62 16 GLU B CA 1
ATOM 1958 C C . GLU B 1 16 ? 2.021 21.656 -1.101 1 94.62 16 GLU B C 1
ATOM 1960 O O . GLU B 1 16 ? 1.149 21.656 -0.229 1 94.62 16 GLU B O 1
ATOM 1965 N N . ARG B 1 17 ? 1.996 22.375 -2.094 1 94.62 17 ARG B N 1
ATOM 1966 C CA . ARG B 1 17 ? 0.924 23.359 -2.256 1 94.62 17 ARG B CA 1
ATOM 1967 C C . ARG B 1 17 ? -0.438 22.672 -2.309 1 94.62 17 ARG B C 1
ATOM 1969 O O . ARG B 1 17 ? -1.404 23.156 -1.714 1 94.62 17 ARG B O 1
ATOM 1976 N N . CYS B 1 18 ? -0.518 21.562 -2.945 1 92 18 CYS B N 1
ATOM 1977 C CA . CYS B 1 18 ? -1.79 20.906 -3.215 1 92 18 CYS B CA 1
ATOM 1978 C C . CYS B 1 18 ? -2.199 20.016 -2.049 1 92 18 CYS B C 1
ATOM 1980 O O . CYS B 1 18 ? -3.385 19.922 -1.719 1 92 18 CYS B O 1
ATOM 1982 N N . TYR B 1 19 ? -1.217 19.422 -1.35 1 94.62 19 TYR B N 1
ATOM 1983 C CA . TYR B 1 19 ? -1.586 18.328 -0.456 1 94.62 19 TYR B CA 1
ATOM 1984 C C . TYR B 1 19 ? -1.381 18.719 1.002 1 94.62 19 TYR B C 1
ATOM 1986 O O . TYR B 1 19 ? -1.964 18.109 1.903 1 94.62 19 TYR B O 1
ATOM 1994 N N . TYR B 1 20 ? -0.579 19.734 1.288 1 97.25 20 TYR B N 1
ATOM 1995 C CA . TYR B 1 20 ? -0.298 20.094 2.676 1 97.25 20 TYR B CA 1
ATOM 1996 C C . TYR B 1 20 ? -1.337 21.062 3.209 1 97.25 20 TYR B C 1
ATOM 1998 O O . TYR B 1 20 ? -1.726 22 2.518 1 97.25 20 TYR B O 1
ATOM 2006 N N . VAL B 1 21 ? -1.81 20.766 4.395 1 98.06 21 VAL B N 1
ATOM 2007 C CA . VAL B 1 21 ? -2.633 21.688 5.172 1 98.06 21 VAL B CA 1
ATOM 2008 C C . VAL B 1 21 ? -1.796 22.328 6.285 1 98.06 21 VAL B C 1
ATOM 2010 O O . VAL B 1 21 ? -1.401 21.641 7.234 1 98.06 21 VAL B O 1
ATOM 2013 N N . PRO B 1 22 ? -1.566 23.562 6.227 1 98.31 22 PRO B N 1
ATOM 2014 C CA . PRO B 1 22 ? -0.601 24.172 7.141 1 98.31 22 PRO B CA 1
ATOM 2015 C C . PRO B 1 22 ? -1.092 24.203 8.586 1 98.31 22 PRO B C 1
ATOM 2017 O O . PRO B 1 22 ? -2.299 24.125 8.836 1 98.31 22 PRO B O 1
ATOM 2020 N N . LEU B 1 23 ? -0.181 24.375 9.555 1 97.94 23 LEU B N 1
ATOM 2021 C CA . LEU B 1 23 ? -0.438 24.422 10.992 1 97.94 23 LEU B CA 1
ATOM 2022 C C . LEU B 1 23 ? -1.228 25.672 11.359 1 97.94 23 LEU B C 1
ATOM 2024 O O . LEU B 1 23 ? -2.146 25.609 12.18 1 97.94 23 LEU B O 1
ATOM 2028 N N . ASP B 1 24 ? -0.813 26.75 10.742 1 97.44 24 ASP B N 1
ATOM 2029 C CA . ASP B 1 24 ? -1.418 28.047 11.039 1 97.44 24 ASP B CA 1
ATOM 2030 C C . ASP B 1 24 ? -2.34 28.5 9.906 1 97.44 24 ASP B C 1
ATOM 2032 O O . ASP B 1 24 ? -1.924 28.562 8.742 1 97.44 24 ASP B O 1
ATOM 2036 N N . ALA B 1 25 ? -3.566 28.906 10.211 1 97.12 25 ALA B N 1
ATOM 2037 C CA . ALA B 1 25 ? -4.559 29.328 9.227 1 97.12 25 ALA B CA 1
ATOM 2038 C C . ALA B 1 25 ? -4.066 30.547 8.445 1 97.12 25 ALA B C 1
ATOM 2040 O O . ALA B 1 25 ? -4.477 30.766 7.301 1 97.12 25 ALA B O 1
ATOM 2041 N N . LYS B 1 26 ? -3.17 31.297 9.023 1 97.56 26 LYS B N 1
ATOM 2042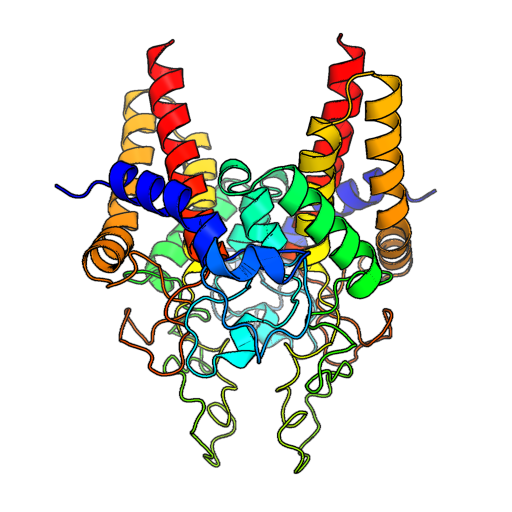 C CA . LYS B 1 26 ? -2.635 32.469 8.344 1 97.56 26 LYS B CA 1
ATOM 2043 C C . LYS B 1 26 ? -1.864 32.062 7.09 1 97.56 26 LYS B C 1
ATOM 2045 O O . LYS B 1 26 ? -1.685 32.906 6.184 1 97.56 26 LYS B O 1
ATOM 2050 N N . ASP B 1 27 ? -1.426 30.812 7.078 1 97.94 27 ASP B N 1
ATOM 2051 C CA . ASP B 1 27 ? -0.606 30.359 5.957 1 97.94 27 ASP B CA 1
ATOM 2052 C C . ASP B 1 27 ? -1.46 29.672 4.895 1 97.94 27 ASP B C 1
ATOM 2054 O O . ASP B 1 27 ? -0.946 29.25 3.859 1 97.94 27 ASP B O 1
ATOM 2058 N N . ASP B 1 28 ? -2.777 29.625 5.047 1 98.06 28 ASP B N 1
ATOM 2059 C CA . ASP B 1 28 ? -3.65 28.875 4.145 1 98.06 28 ASP B CA 1
ATOM 2060 C C . ASP B 1 28 ? -3.514 29.375 2.709 1 98.06 28 ASP B C 1
ATOM 2062 O O . ASP B 1 28 ? -3.584 28.594 1.763 1 98.06 28 ASP B O 1
ATOM 2066 N N . SER B 1 29 ? -3.279 30.641 2.508 1 97.25 29 SER B N 1
ATOM 2067 C CA . SER B 1 29 ? -3.24 31.25 1.181 1 97.25 29 SER B CA 1
ATOM 2068 C C . SER B 1 29 ? -2.018 30.781 0.397 1 97.25 29 SER B C 1
ATOM 2070 O O . SER B 1 29 ? -1.962 30.938 -0.825 1 97.25 29 SER B O 1
ATOM 2072 N N . LYS B 1 30 ? -1.036 30.266 1.077 1 97.38 30 LYS B N 1
ATOM 2073 C CA . LYS B 1 30 ? 0.174 29.781 0.426 1 97.38 30 LYS B CA 1
ATOM 2074 C C . LYS B 1 30 ? -0.044 28.391 -0.155 1 97.38 30 LYS B C 1
ATOM 2076 O O . LYS B 1 30 ? 0.782 27.891 -0.926 1 97.38 30 LYS B O 1
ATOM 2081 N N . TYR B 1 31 ? -1.151 27.797 0.234 1 97.38 31 TYR B N 1
ATOM 2082 C CA . TYR B 1 31 ? -1.49 26.438 -0.188 1 97.38 31 TYR B CA 1
ATOM 2083 C C . TYR B 1 31 ? -2.895 26.391 -0.776 1 97.38 31 TYR B C 1
ATOM 2085 O O . TYR B 1 31 ? -3.621 27.375 -0.755 1 97.38 31 TYR B O 1
ATOM 2093 N N . ASP B 1 32 ? -3.268 25.25 -1.374 1 94.62 32 ASP B N 1
ATOM 2094 C CA . ASP B 1 32 ? -4.613 25.031 -1.895 1 94.62 32 ASP B CA 1
ATOM 2095 C C . ASP B 1 32 ? -5.539 24.484 -0.813 1 94.62 32 ASP B C 1
ATOM 2097 O O . ASP B 1 32 ? -5.824 23.281 -0.787 1 94.62 32 ASP B O 1
ATOM 2101 N N . VAL B 1 33 ? -5.949 25.422 0.019 1 96.69 33 VAL B N 1
ATOM 2102 C CA . VAL B 1 33 ? -6.715 25.047 1.204 1 96.69 33 VAL B CA 1
ATOM 2103 C C . VAL B 1 33 ? -8.008 25.859 1.254 1 96.69 33 VAL B C 1
ATOM 2105 O O . VAL B 1 33 ? -8 27.078 1.029 1 96.69 33 VAL B O 1
ATOM 2108 N N . ASN B 1 34 ? -9.07 25.172 1.356 1 96.94 34 ASN B N 1
ATOM 2109 C CA . ASN B 1 34 ? -10.352 25.781 1.682 1 96.94 34 ASN B CA 1
ATOM 2110 C C . ASN B 1 34 ? -10.555 25.891 3.189 1 96.94 34 ASN B C 1
ATOM 2112 O O . ASN B 1 34 ? -11.07 24.969 3.826 1 96.94 34 ASN B O 1
ATOM 2116 N N . THR B 1 35 ? -10.273 27.047 3.74 1 97.06 35 THR B N 1
ATOM 2117 C CA . THR B 1 35 ? -10.094 27.281 5.168 1 97.06 35 THR B CA 1
ATOM 2118 C C . THR B 1 35 ? -11.344 26.875 5.945 1 97.06 35 THR B C 1
ATOM 2120 O O . THR B 1 35 ? -11.25 26.188 6.965 1 97.06 35 THR B O 1
ATOM 2123 N N . PRO B 1 36 ? -12.531 27.109 5.508 1 96.12 36 PRO B N 1
ATOM 2124 C CA . PRO B 1 36 ? -13.727 26.859 6.32 1 96.12 36 PRO B CA 1
ATOM 2125 C C . PRO B 1 36 ? -13.977 25.375 6.562 1 96.12 36 PRO B C 1
ATOM 2127 O O . PRO B 1 36 ? -14.719 25.016 7.484 1 96.12 36 PRO B O 1
ATOM 2130 N N . ILE B 1 37 ? -13.406 24.562 5.793 1 94.75 37 ILE B N 1
ATOM 2131 C CA . ILE B 1 37 ? -13.789 23.172 5.934 1 94.75 37 ILE B CA 1
ATOM 2132 C C . ILE B 1 37 ? -12.609 22.359 6.461 1 94.75 37 ILE B C 1
ATOM 2134 O O . ILE B 1 37 ? -12.656 21.125 6.477 1 94.75 37 ILE B O 1
ATOM 2138 N N . VAL B 1 38 ? -11.578 23.047 6.887 1 95.5 38 VAL B N 1
ATOM 2139 C CA . VAL B 1 38 ? -10.43 22.359 7.469 1 95.5 38 VAL B CA 1
ATOM 2140 C C . VAL B 1 38 ? -10.805 21.781 8.828 1 95.5 38 VAL B C 1
ATOM 2142 O O . VAL B 1 38 ? -11.305 22.5 9.703 1 95.5 38 VAL B O 1
ATOM 2145 N N . ASN B 1 39 ? -10.625 20.516 8.969 1 90.75 39 ASN B N 1
ATOM 2146 C CA . ASN B 1 39 ? -10.93 19.828 10.211 1 90.75 39 ASN B CA 1
ATOM 2147 C C . ASN B 1 39 ? -9.672 19.609 11.055 1 90.75 39 ASN B C 1
ATOM 2149 O O . ASN B 1 39 ? -9.734 19.625 12.281 1 90.75 39 ASN B O 1
ATOM 2153 N N . ARG B 1 40 ? -8.57 19.328 10.562 1 95.25 40 ARG B N 1
ATOM 2154 C CA . ARG B 1 40 ? -7.285 19.031 11.188 1 95.25 40 ARG B CA 1
ATOM 2155 C C . ARG B 1 40 ? -6.148 19.719 10.445 1 95.25 40 ARG B C 1
ATOM 2157 O O . ARG B 1 40 ? -6.117 19.734 9.211 1 95.25 40 ARG B O 1
ATOM 2164 N N . ARG B 1 41 ? -5.293 20.328 11.211 1 97.5 41 ARG B N 1
ATOM 2165 C CA . ARG B 1 41 ? -4.191 21.078 10.617 1 97.5 41 ARG B CA 1
ATOM 2166 C C . ARG B 1 41 ? -2.869 20.344 10.789 1 97.5 41 ARG B C 1
ATOM 2168 O O . ARG B 1 41 ? -2.754 19.469 11.648 1 97.5 41 ARG B O 1
ATOM 2175 N N . GLY B 1 42 ? -1.874 20.703 9.945 1 98 42 GLY B N 1
ATOM 2176 C CA . GLY B 1 42 ? -0.573 20.047 9.969 1 98 42 GLY B CA 1
ATOM 2177 C C . GLY B 1 42 ? -0.594 18.656 9.383 1 98 42 GLY B C 1
ATOM 2178 O O . GLY B 1 42 ? 0.125 17.766 9.852 1 98 42 GLY B O 1
ATOM 2179 N N . ILE B 1 43 ? -1.519 18.453 8.375 1 98.06 43 ILE B N 1
ATOM 2180 C CA . ILE B 1 43 ? -1.672 17.109 7.812 1 98.06 43 ILE B CA 1
ATOM 2181 C C . ILE B 1 43 ? -1.456 17.156 6.305 1 98.06 43 ILE B C 1
ATOM 2183 O O . ILE B 1 43 ? -1.338 18.234 5.719 1 98.06 43 ILE B O 1
ATOM 2187 N N . TYR B 1 44 ? -1.326 16.016 5.672 1 96.62 44 TYR B N 1
ATOM 2188 C CA . TYR B 1 44 ? -1.355 15.859 4.223 1 96.62 44 TYR B CA 1
ATOM 2189 C C . TYR B 1 44 ? -2.662 15.219 3.768 1 96.62 44 TYR B C 1
ATOM 2191 O O . TYR B 1 44 ? -3.109 14.227 4.344 1 96.62 44 TYR B O 1
ATOM 2199 N N . LYS B 1 45 ? -3.182 15.828 2.736 1 93.75 45 LYS B N 1
ATOM 2200 C CA . LYS B 1 45 ? -4.398 15.297 2.129 1 93.75 45 LYS B CA 1
ATOM 2201 C C . LYS B 1 45 ? -4.152 13.922 1.514 1 93.75 45 LYS B C 1
ATOM 2203 O O . LYS B 1 45 ? -3.145 13.711 0.835 1 93.75 45 LYS B O 1
ATOM 2208 N N . ASP B 1 46 ? -5.043 13.062 1.814 1 87.75 46 ASP B N 1
ATOM 2209 C CA . ASP B 1 46 ? -5.004 11.75 1.164 1 87.75 46 ASP B CA 1
ATOM 2210 C C . ASP B 1 46 ? -5.41 11.859 -0.304 1 87.75 46 ASP B C 1
ATOM 2212 O O . ASP B 1 46 ? -4.859 11.156 -1.157 1 87.75 46 ASP B O 1
ATOM 2216 N N . LEU B 1 47 ? -6.371 12.68 -0.509 1 84.94 47 LEU B N 1
ATOM 2217 C CA . LEU B 1 47 ? -6.934 12.961 -1.824 1 84.94 47 LEU B CA 1
ATOM 2218 C C . LEU B 1 47 ? -6.859 14.453 -2.141 1 84.94 47 LEU B C 1
ATOM 2220 O O . LEU B 1 47 ? -6.695 15.273 -1.235 1 84.94 47 LEU B O 1
ATOM 2224 N N . TYR B 1 48 ? -6.828 14.703 -3.441 1 84.81 48 TYR B N 1
ATOM 2225 C CA . TYR B 1 48 ? -6.859 16.094 -3.896 1 84.81 48 TYR B CA 1
ATOM 2226 C C . TYR B 1 48 ? -7.965 16.297 -4.926 1 84.81 48 TYR B C 1
ATOM 2228 O O . TYR B 1 48 ? -7.996 15.625 -5.957 1 84.81 48 TYR B O 1
ATOM 2236 N N . LYS B 1 49 ? -8.945 17.156 -4.598 1 82.25 49 LYS B N 1
ATOM 2237 C CA . LYS B 1 49 ? -10.086 17.516 -5.434 1 82.25 49 LYS B CA 1
ATOM 2238 C C . LYS B 1 49 ? -11.039 16.344 -5.598 1 82.25 49 LYS B C 1
ATOM 2240 O O . LYS B 1 49 ? -11.422 16 -6.715 1 82.25 49 LYS B O 1
ATOM 2245 N N . SER B 1 50 ? -11.312 15.781 -4.457 1 79.88 50 SER B N 1
ATOM 2246 C CA . SER B 1 50 ? -12.305 14.711 -4.441 1 79.88 50 SER B CA 1
ATOM 2247 C C . SER B 1 50 ? -13.711 15.258 -4.703 1 79.88 50 SER B C 1
ATOM 2249 O O . SER B 1 50 ? -13.922 16.469 -4.691 1 79.88 50 SER B O 1
ATOM 2251 N N . GLY B 1 51 ? -14.602 14.367 -5.039 1 77.88 51 GLY B N 1
ATOM 2252 C CA . GLY B 1 51 ? -15.977 14.766 -5.266 1 77.88 51 GLY B CA 1
ATOM 2253 C C . GLY B 1 51 ? -16.594 15.461 -4.066 1 77.88 51 GLY B C 1
ATOM 2254 O O . GLY B 1 51 ? -17.359 16.422 -4.223 1 77.88 51 GLY B O 1
ATOM 2255 N N . LYS B 1 52 ? -16.328 14.969 -2.896 1 85.81 52 LYS B N 1
ATOM 2256 C CA . LYS B 1 52 ? -16.703 15.633 -1.646 1 85.81 52 LYS B CA 1
ATOM 2257 C C . LYS B 1 52 ? -15.484 16.297 -1.004 1 85.81 52 LYS B C 1
ATOM 2259 O O . LYS B 1 52 ? -14.695 15.641 -0.325 1 85.81 52 LYS B O 1
ATOM 2264 N N . GLU B 1 53 ? -15.438 17.516 -1.087 1 89.62 53 GLU B N 1
ATOM 2265 C CA . GLU B 1 53 ? -14.219 18.25 -0.777 1 89.62 53 GLU B CA 1
ATOM 2266 C C . GLU B 1 53 ? -13.773 18.016 0.664 1 89.62 53 GLU B C 1
ATOM 2268 O O . GLU B 1 53 ? -12.578 17.984 0.956 1 89.62 53 GLU B O 1
ATOM 2273 N N . TYR B 1 54 ? -14.766 17.875 1.604 1 91.31 54 TYR B N 1
ATOM 2274 C CA . TYR B 1 54 ? -14.391 17.719 3.002 1 91.31 54 TYR B CA 1
ATOM 2275 C C . TYR B 1 54 ? -13.531 16.469 3.193 1 91.31 54 TYR B C 1
ATOM 2277 O O . TYR B 1 54 ? -12.75 16.375 4.141 1 91.31 54 TYR B O 1
ATOM 2285 N N . GLU B 1 55 ? -13.609 15.469 2.316 1 89.81 55 GLU B N 1
ATOM 2286 C CA . GLU B 1 55 ? -12.836 14.234 2.406 1 89.81 55 GLU B CA 1
ATOM 2287 C C . GLU B 1 55 ? -11.352 14.492 2.166 1 89.81 55 GLU B C 1
ATOM 2289 O O . GLU B 1 55 ? -10.5 13.727 2.625 1 89.81 55 GLU B O 1
ATOM 2294 N N . ASP B 1 56 ? -11.047 15.57 1.482 1 91.88 56 ASP B N 1
ATOM 2295 C CA . ASP B 1 56 ? -9.656 15.953 1.269 1 91.88 56 ASP B CA 1
ATOM 2296 C C . ASP B 1 56 ? -8.984 16.328 2.586 1 91.88 56 ASP B C 1
ATOM 2298 O O . ASP B 1 56 ? -7.758 16.281 2.699 1 91.88 56 ASP B O 1
ATOM 2302 N N . TYR B 1 57 ? -9.805 16.688 3.518 1 95.31 57 TYR B N 1
ATOM 2303 C CA . TYR B 1 57 ? -9.258 17.266 4.742 1 95.31 57 TYR B CA 1
ATOM 2304 C C . TYR B 1 57 ? -9.352 16.266 5.898 1 95.31 57 TYR B C 1
ATOM 2306 O O . TYR B 1 57 ? -9.172 16.641 7.059 1 95.31 57 TYR B O 1
ATOM 2314 N N . GLN B 1 58 ? -9.641 15.008 5.578 1 95 58 GLN B N 1
ATOM 2315 C CA . GLN B 1 58 ? -9.633 13.938 6.57 1 95 58 GLN B CA 1
ATOM 2316 C C . GLN B 1 58 ? -8.219 13.406 6.793 1 95 58 GLN B C 1
ATOM 2318 O O . GLN B 1 58 ? -7.496 13.125 5.832 1 95 58 GLN B O 1
ATOM 2323 N N . LEU B 1 59 ? -7.816 13.305 8.07 1 96.94 59 LEU B N 1
ATOM 2324 C CA . LEU B 1 59 ? -6.551 12.648 8.383 1 96.94 59 LEU B CA 1
ATOM 2325 C C . LEU B 1 59 ? -6.695 11.133 8.297 1 96.94 59 LEU B C 1
ATOM 2327 O O . LEU B 1 59 ? -7.484 10.539 9.039 1 96.94 59 LEU B O 1
ATOM 2331 N N . ARG B 1 60 ? -5.98 10.602 7.371 1 95.44 60 ARG B N 1
ATOM 2332 C CA . ARG B 1 60 ? -5.969 9.156 7.152 1 95.44 60 ARG B CA 1
ATOM 2333 C C . ARG B 1 60 ? -4.547 8.609 7.199 1 95.44 60 ARG B C 1
ATOM 2335 O O . ARG B 1 60 ? -3.584 9.367 7.293 1 95.44 60 ARG B O 1
ATOM 2342 N N . SER B 1 61 ? -4.379 7.336 7.141 1 95.5 61 SER B N 1
ATOM 2343 C CA . SER B 1 61 ? -3.094 6.715 7.449 1 95.5 61 SER B CA 1
ATOM 2344 C C . SER B 1 61 ? -2.318 6.383 6.18 1 95.5 61 SER B C 1
ATOM 2346 O O . SER B 1 61 ? -1.291 5.707 6.23 1 95.5 61 SER B O 1
ATOM 2348 N N . ASN B 1 62 ? -2.68 6.934 5.07 1 92.38 62 ASN B N 1
ATOM 2349 C CA . ASN B 1 62 ? -2.109 6.465 3.811 1 92.38 62 ASN B CA 1
ATOM 2350 C C . ASN B 1 62 ? -0.917 7.316 3.383 1 92.38 62 ASN B C 1
ATOM 2352 O O . ASN B 1 62 ? -0.069 6.863 2.613 1 92.38 62 ASN B O 1
ATOM 2356 N N . PHE B 1 63 ? -0.758 8.57 3.836 1 93.88 63 PHE B N 1
ATOM 2357 C CA . PHE B 1 63 ? 0.223 9.508 3.311 1 93.88 63 PHE B CA 1
ATOM 2358 C C . PHE B 1 63 ? 1.641 9.008 3.555 1 93.88 63 PHE B C 1
ATOM 2360 O O . PHE B 1 63 ? 2.551 9.297 2.773 1 93.88 63 PHE B O 1
ATOM 2367 N N . PRO B 1 64 ? 1.866 8.195 4.598 1 94.12 64 PRO B N 1
ATOM 2368 C CA . PRO B 1 64 ? 3.234 7.711 4.797 1 94.12 64 PRO B CA 1
ATOM 2369 C C . PRO B 1 64 ? 3.697 6.777 3.678 1 94.12 64 PRO B C 1
ATOM 2371 O O . PRO B 1 64 ? 4.902 6.582 3.492 1 94.12 64 PRO B O 1
ATOM 2374 N N . ILE B 1 65 ? 2.754 6.176 2.99 1 89.56 65 ILE B N 1
ATOM 2375 C CA . ILE B 1 65 ? 3.127 5.348 1.848 1 89.56 65 ILE B CA 1
ATOM 2376 C C . ILE B 1 65 ? 3.879 6.195 0.822 1 89.56 65 ILE B C 1
ATOM 2378 O O . ILE B 1 65 ? 4.973 5.828 0.389 1 89.56 65 ILE B O 1
ATOM 2382 N N . ALA B 1 66 ? 3.322 7.332 0.545 1 88.88 66 ALA B N 1
ATOM 2383 C CA . ALA B 1 66 ? 3.977 8.258 -0.38 1 88.88 66 ALA B CA 1
ATOM 2384 C C . ALA B 1 66 ? 5.309 8.742 0.182 1 88.88 66 ALA B C 1
ATOM 2386 O O . ALA B 1 66 ? 6.285 8.891 -0.558 1 88.88 66 ALA B O 1
ATOM 2387 N N . MET B 1 67 ? 5.383 8.898 1.479 1 91.81 67 MET B N 1
ATOM 2388 C CA . MET B 1 67 ? 6.598 9.383 2.129 1 91.81 67 MET B CA 1
ATOM 2389 C C . MET B 1 67 ? 7.719 8.359 2.025 1 91.81 67 MET B C 1
ATOM 2391 O O . MET B 1 67 ? 8.891 8.719 1.911 1 91.81 67 MET B O 1
ATOM 2395 N N . THR B 1 68 ? 7.34 7.145 2.049 1 87.25 68 THR B N 1
ATOM 2396 C CA . THR B 1 68 ? 8.336 6.078 1.987 1 87.25 68 THR B CA 1
ATOM 2397 C C . THR B 1 68 ? 8.906 5.953 0.579 1 87.25 68 THR B C 1
ATOM 2399 O O . THR B 1 68 ? 10.117 5.781 0.406 1 87.25 68 THR B O 1
ATOM 2402 N N . VAL B 1 69 ? 8.047 6.164 -0.363 1 81.75 69 VAL B N 1
ATOM 2403 C CA . VAL B 1 69 ? 8.469 5.844 -1.722 1 81.75 69 VAL B CA 1
ATOM 2404 C C . VAL B 1 69 ? 8.992 7.105 -2.41 1 81.75 69 VAL B C 1
ATOM 2406 O O . VAL B 1 69 ? 9.812 7.023 -3.328 1 81.75 69 VAL B O 1
ATOM 2409 N N . ALA B 1 70 ? 8.523 8.289 -1.949 1 87.06 70 ALA B N 1
ATOM 2410 C CA . ALA B 1 70 ? 8.93 9.555 -2.551 1 87.06 70 ALA B CA 1
ATOM 2411 C C . ALA B 1 70 ? 9.094 10.641 -1.488 1 87.06 70 ALA B C 1
ATOM 2413 O O . ALA B 1 70 ? 8.391 11.648 -1.507 1 87.06 70 ALA B O 1
ATOM 2414 N N . PRO B 1 71 ? 10.102 10.461 -0.646 1 90.12 71 PRO B N 1
ATOM 2415 C CA . PRO B 1 71 ? 10.266 11.391 0.476 1 90.12 71 PRO B CA 1
ATOM 2416 C C . PRO B 1 71 ? 10.594 12.812 0.022 1 90.12 71 PRO B C 1
ATOM 2418 O O . PRO B 1 71 ? 10.289 13.781 0.726 1 90.12 71 PRO B O 1
ATOM 2421 N N . ASP B 1 72 ? 11.102 13 -1.175 1 88.94 72 ASP B N 1
ATOM 2422 C CA . ASP B 1 72 ? 11.547 14.305 -1.657 1 88.94 72 ASP B CA 1
ATOM 2423 C C . ASP B 1 72 ? 10.367 15.18 -2.051 1 88.94 72 ASP B C 1
ATOM 2425 O O . ASP B 1 72 ? 10.531 16.375 -2.297 1 88.94 72 ASP B O 1
ATOM 2429 N N . LEU B 1 73 ? 9.211 14.633 -2.123 1 90.88 73 LEU B N 1
ATOM 2430 C CA . LEU B 1 73 ? 8.008 15.414 -2.404 1 90.88 73 LEU B CA 1
ATOM 2431 C C . LEU B 1 73 ? 7.609 16.25 -1.194 1 90.88 73 LEU B C 1
ATOM 2433 O O . LEU B 1 73 ? 6.836 17.203 -1.321 1 90.88 73 LEU B O 1
ATOM 2437 N N . PHE B 1 74 ? 8.172 15.906 -0.074 1 95.62 74 PHE B N 1
ATOM 2438 C CA . PHE B 1 74 ? 7.672 16.453 1.177 1 95.62 74 PHE B CA 1
ATOM 2439 C C . PHE B 1 74 ? 8.688 17.422 1.79 1 95.62 74 PHE B C 1
ATOM 2441 O O . PHE B 1 74 ? 9.898 17.203 1.681 1 95.62 74 PHE B O 1
ATOM 2448 N N . ASP B 1 75 ? 8.18 18.5 2.379 1 97.06 75 ASP B N 1
ATOM 2449 C CA . ASP B 1 75 ? 9 19.312 3.277 1 97.06 75 ASP B CA 1
ATOM 2450 C C . ASP B 1 75 ? 9.312 18.547 4.566 1 97.06 75 ASP B C 1
ATOM 2452 O O . ASP B 1 75 ? 8.414 18 5.203 1 97.06 75 ASP B O 1
ATOM 2456 N N . ASP B 1 76 ? 10.516 18.594 4.984 1 97.19 76 ASP B N 1
ATOM 2457 C CA . ASP B 1 76 ? 10.961 17.75 6.094 1 97.19 76 ASP B CA 1
ATOM 2458 C C . ASP B 1 76 ? 10.211 18.109 7.383 1 97.19 76 ASP B C 1
ATOM 2460 O O . ASP B 1 76 ? 9.781 17.219 8.117 1 97.19 76 ASP B O 1
ATOM 2464 N N . ALA B 1 77 ? 10.109 19.328 7.637 1 97.56 77 ALA B N 1
ATOM 2465 C CA . ALA B 1 77 ? 9.445 19.766 8.867 1 97.56 77 ALA B CA 1
ATOM 2466 C C . ALA B 1 77 ? 7.957 19.422 8.836 1 97.56 77 ALA B C 1
ATOM 2468 O O . ALA B 1 77 ? 7.398 18.938 9.828 1 97.56 77 ALA B O 1
ATOM 2469 N N . HIS B 1 78 ? 7.316 19.672 7.707 1 98.38 78 HIS B N 1
ATOM 2470 C CA . HIS B 1 78 ? 5.918 19.312 7.535 1 98.38 78 HIS B CA 1
ATOM 2471 C C . HIS B 1 78 ? 5.711 17.812 7.727 1 98.38 78 HIS B C 1
ATOM 2473 O O . HIS B 1 78 ? 4.793 17.391 8.438 1 98.38 78 HIS B O 1
ATOM 2479 N N . ALA B 1 79 ? 6.602 17.078 7.082 1 97.88 79 ALA B N 1
ATOM 2480 C CA . ALA B 1 79 ? 6.512 15.617 7.121 1 97.88 79 ALA B CA 1
ATOM 2481 C C . ALA B 1 79 ? 6.621 15.102 8.555 1 97.88 79 ALA B C 1
ATOM 2483 O O . ALA B 1 79 ? 5.793 14.305 9 1 97.88 79 ALA B O 1
ATOM 2484 N N . LEU B 1 80 ? 7.57 15.602 9.266 1 97.44 80 LEU B N 1
ATOM 2485 C CA . LEU B 1 80 ? 7.801 15.133 10.625 1 97.44 80 LEU B CA 1
ATOM 2486 C C . LEU B 1 80 ? 6.621 15.477 11.523 1 97.44 80 LEU B C 1
ATOM 2488 O O . LEU B 1 80 ? 6.18 14.648 12.328 1 97.44 80 LEU B O 1
ATOM 2492 N N . ASN B 1 81 ? 6.156 16.656 11.391 1 98.06 81 ASN B N 1
ATOM 2493 C CA . ASN B 1 81 ? 5.004 17.062 12.188 1 98.06 81 ASN B CA 1
ATOM 2494 C C . ASN B 1 81 ? 3.785 16.188 11.898 1 98.06 81 ASN B C 1
ATOM 2496 O O . ASN B 1 81 ? 3.084 15.773 12.82 1 98.06 81 ASN B O 1
ATOM 2500 N N . ALA B 1 82 ? 3.525 15.969 10.617 1 98.25 82 ALA B N 1
ATOM 2501 C CA . ALA B 1 82 ? 2.395 15.125 10.227 1 98.25 82 ALA B CA 1
ATOM 2502 C C . ALA B 1 82 ? 2.559 13.703 10.758 1 98.25 82 ALA B C 1
ATOM 2504 O O . ALA B 1 82 ? 1.588 13.086 11.203 1 98.25 82 ALA B O 1
ATOM 2505 N N . LEU B 1 83 ? 3.764 13.188 10.719 1 98.12 83 LEU B N 1
ATOM 2506 C CA . LEU B 1 83 ? 4.051 11.852 11.211 1 98.12 83 LEU B CA 1
ATOM 2507 C C . LEU B 1 83 ? 3.85 11.773 12.727 1 98.12 83 LEU B C 1
ATOM 2509 O O . LEU B 1 83 ? 3.299 10.797 13.234 1 98.12 83 LEU B O 1
ATOM 2513 N N . PHE B 1 84 ? 4.25 12.805 13.414 1 97.75 84 PHE B N 1
ATOM 2514 C CA . PHE B 1 84 ? 4.047 12.836 14.859 1 97.75 84 PHE B CA 1
ATOM 2515 C C . PHE B 1 84 ? 2.562 12.883 15.195 1 97.75 84 PHE B C 1
ATOM 2517 O O . PHE B 1 84 ? 2.117 12.234 16.141 1 97.75 84 PHE B O 1
ATOM 2524 N N . LEU B 1 85 ? 1.883 13.633 14.445 1 98.25 85 LEU B N 1
ATOM 2525 C CA . LEU B 1 85 ? 0.44 13.688 14.656 1 98.25 85 LEU B CA 1
ATOM 2526 C C . LEU B 1 85 ? -0.191 12.32 14.43 1 98.25 85 LEU B C 1
ATOM 2528 O O . LEU B 1 85 ? -1.014 11.867 15.227 1 98.25 85 LEU B O 1
ATOM 2532 N N . ALA B 1 86 ? 0.174 11.672 13.359 1 98.06 86 ALA B N 1
ATOM 2533 C CA . ALA B 1 86 ? -0.33 10.328 13.078 1 98.06 86 ALA B CA 1
ATOM 2534 C C . ALA B 1 86 ? 0.032 9.359 14.195 1 98.06 86 ALA B C 1
ATOM 2536 O O . ALA B 1 86 ? -0.774 8.5 14.57 1 98.06 86 ALA B O 1
ATOM 2537 N N . ASP B 1 87 ? 1.209 9.477 14.719 1 97.88 87 ASP B N 1
ATOM 2538 C CA . ASP B 1 87 ? 1.676 8.641 15.828 1 97.88 87 ASP B CA 1
ATOM 2539 C C . ASP B 1 87 ? 0.759 8.773 17.031 1 97.88 87 ASP B C 1
ATOM 2541 O O . ASP B 1 87 ? 0.425 7.777 17.688 1 97.88 87 ASP B O 1
ATOM 2545 N N . LYS B 1 88 ? 0.364 9.945 17.219 1 97.56 88 LYS B N 1
ATOM 2546 C CA . LYS B 1 88 ? -0.427 10.258 18.406 1 97.56 88 LYS B CA 1
ATOM 2547 C C . LYS B 1 88 ? -1.892 9.875 18.203 1 97.56 88 LYS B C 1
ATOM 2549 O O . LYS B 1 88 ? -2.535 9.367 19.125 1 97.56 88 LYS B O 1
ATOM 2554 N N . VAL B 1 89 ? -2.361 10.07 17 1 97.5 89 VAL B N 1
ATOM 2555 C CA . VAL B 1 89 ? -3.809 10.086 16.812 1 97.5 89 VAL B CA 1
ATOM 2556 C C . VAL B 1 89 ? -4.254 8.797 16.125 1 97.5 89 VAL B C 1
ATOM 2558 O O . VAL B 1 89 ? -5.352 8.297 16.391 1 97.5 89 VAL B O 1
ATOM 2561 N N . LEU B 1 90 ? -3.436 8.266 15.242 1 97.94 90 LEU B N 1
ATOM 2562 C CA . LEU B 1 90 ? -3.877 7.172 14.391 1 97.94 90 LEU B CA 1
ATOM 2563 C C . LEU B 1 90 ? -3.264 5.852 14.844 1 97.94 90 LEU B C 1
ATOM 2565 O O . LEU B 1 90 ? -3.867 4.789 14.672 1 97.94 90 LEU B O 1
ATOM 2569 N N . ARG B 1 91 ? -2.092 5.836 15.391 1 97.38 91 ARG B N 1
ATOM 2570 C CA . ARG B 1 91 ? -1.384 4.598 15.695 1 97.38 91 ARG B CA 1
ATOM 2571 C C . ARG B 1 91 ? -1.993 3.9 16.906 1 97.38 91 ARG B C 1
ATOM 2573 O O . ARG B 1 91 ? -2.1 4.496 17.984 1 97.38 91 ARG B O 1
ATOM 2580 N N . GLY B 1 92 ? -2.379 2.689 16.688 1 95.19 92 GLY B N 1
ATOM 2581 C CA . GLY B 1 92 ? -2.793 1.808 17.766 1 95.19 92 GLY B CA 1
ATOM 2582 C C . GLY B 1 92 ? -1.728 0.801 18.156 1 95.19 92 GLY B C 1
ATOM 2583 O O . GLY B 1 92 ? -0.554 0.968 17.812 1 95.19 92 GLY B O 1
ATOM 2584 N N . PRO B 1 93 ? -2.127 -0.185 18.859 1 91.44 93 PRO B N 1
ATOM 2585 C CA . PRO B 1 93 ? -1.167 -1.178 19.344 1 91.44 93 PRO B CA 1
ATOM 2586 C C . PRO B 1 93 ? -0.487 -1.946 18.219 1 91.44 93 PRO B C 1
ATOM 2588 O O . PRO B 1 93 ? 0.707 -2.244 18.297 1 91.44 93 PRO B O 1
ATOM 2591 N N . THR B 1 94 ? -1.276 -2.217 17.172 1 89.25 94 THR B N 1
ATOM 2592 C CA . THR B 1 94 ? -0.706 -3.055 16.125 1 89.25 94 THR B CA 1
ATOM 2593 C C . THR B 1 94 ? -0.886 -2.408 14.75 1 89.25 94 THR B C 1
ATOM 2595 O O . THR B 1 94 ? -0.184 -2.752 13.797 1 89.25 94 THR B O 1
ATOM 2598 N N . GLY B 1 95 ? -1.8 -1.502 14.711 1 94.06 95 GLY B N 1
ATOM 2599 C CA . GLY B 1 95 ? -2.15 -0.959 13.406 1 94.06 95 GLY B CA 1
ATOM 2600 C C . GLY B 1 95 ? -2.359 0.543 13.422 1 94.06 95 GLY B C 1
ATOM 2601 O O . GLY B 1 95 ? -2.039 1.209 14.414 1 94.06 95 GLY B O 1
ATOM 2602 N N . MET B 1 96 ? -2.814 1.029 12.227 1 96.5 96 MET B N 1
ATOM 2603 C CA . MET B 1 96 ? -3.145 2.438 12.031 1 96.5 96 MET B CA 1
ATOM 2604 C C . MET B 1 96 ? -4.645 2.617 11.805 1 96.5 96 MET B C 1
ATOM 2606 O O . MET B 1 96 ? -5.227 1.972 10.93 1 96.5 96 MET B O 1
ATOM 2610 N N . ALA B 1 97 ? -5.207 3.484 12.617 1 97.25 97 ALA B N 1
ATOM 2611 C CA . ALA B 1 97 ? -6.598 3.818 12.312 1 97.25 97 ALA B CA 1
ATOM 2612 C C . ALA B 1 97 ? -6.727 4.391 10.906 1 97.25 97 ALA B C 1
ATOM 2614 O O . ALA B 1 97 ? -5.91 5.219 10.484 1 97.25 97 ALA B O 1
ATOM 2615 N N . THR B 1 98 ? -7.746 3.957 10.188 1 95.19 98 THR B N 1
ATOM 2616 C CA . THR B 1 98 ? -7.883 4.363 8.789 1 95.19 98 THR B CA 1
ATOM 2617 C C . THR B 1 98 ? -8.484 5.762 8.695 1 95.19 98 THR B C 1
ATOM 2619 O O . THR B 1 98 ? -8.461 6.379 7.629 1 95.19 98 THR B O 1
ATOM 2622 N N . LEU B 1 99 ? -9.008 6.211 9.766 1 95.75 99 LEU B N 1
ATOM 2623 C CA . LEU B 1 99 ? -9.57 7.555 9.844 1 95.75 99 LEU B CA 1
ATOM 2624 C C . LEU B 1 99 ? -9.352 8.156 11.227 1 95.75 99 LEU B C 1
ATOM 2626 O O . LEU B 1 99 ? -9.414 7.445 12.234 1 95.75 99 LEU B O 1
ATOM 2630 N N . ASP B 1 100 ? -9.117 9.453 11.273 1 97.25 100 ASP B N 1
ATOM 2631 C CA . ASP B 1 100 ? -8.992 10.219 12.516 1 97.25 100 ASP B CA 1
ATOM 2632 C C . ASP B 1 100 ? -10.195 9.977 13.43 1 97.25 100 ASP B C 1
ATOM 2634 O O . ASP B 1 100 ? -11.336 10.195 13.031 1 97.25 100 ASP B O 1
ATOM 2638 N N . PRO B 1 101 ? -9.914 9.555 14.688 1 96.06 101 PRO B N 1
ATOM 2639 C CA . PRO B 1 101 ? -11.016 9.336 15.625 1 96.06 101 PRO B CA 1
ATOM 2640 C C . PRO B 1 101 ? -11.844 10.602 15.867 1 96.06 101 PRO B C 1
ATOM 2642 O O . PRO B 1 101 ? -13.008 10.516 16.25 1 96.06 101 PRO B O 1
ATOM 2645 N N . ALA B 1 102 ? -11.336 11.727 15.633 1 95.62 102 ALA B N 1
ATOM 2646 C CA . ALA B 1 102 ? -12.047 12.984 15.852 1 95.62 102 ALA B CA 1
ATOM 2647 C C . ALA B 1 102 ? -12.961 13.297 14.672 1 95.62 102 ALA B C 1
ATOM 2649 O O . ALA B 1 102 ? -13.773 14.227 14.742 1 95.62 102 ALA B O 1
ATOM 2650 N N . ASP B 1 103 ? -12.852 12.602 13.562 1 94.44 103 ASP B N 1
ATOM 2651 C CA . ASP B 1 103 ? -13.695 12.82 12.398 1 94.44 103 ASP B CA 1
ATOM 2652 C C . ASP B 1 103 ? -15.133 12.375 12.664 1 94.44 103 ASP B C 1
ATOM 2654 O O . ASP B 1 103 ? -15.359 11.328 13.281 1 94.44 103 ASP B O 1
ATOM 2658 N N . LEU B 1 104 ? -16.094 13.062 12.094 1 91.88 104 LEU B N 1
ATOM 2659 C CA . LEU B 1 104 ? -17.5 12.773 12.32 1 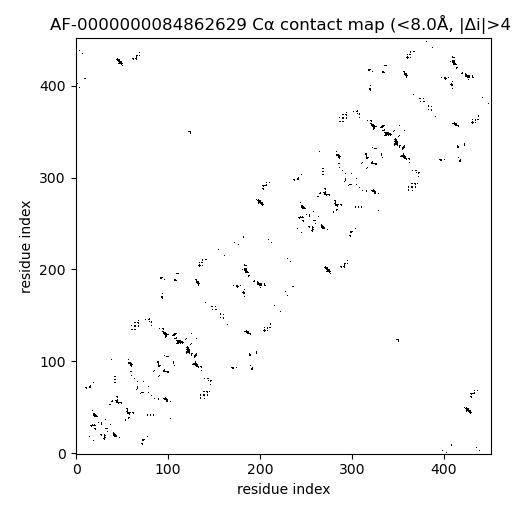91.88 104 LEU B CA 1
ATOM 2660 C C . LEU B 1 104 ? -17.891 11.438 11.703 1 91.88 104 LEU B C 1
ATOM 2662 O O . LEU B 1 104 ? -18.891 10.828 12.109 1 91.88 104 LEU B O 1
ATOM 2666 N N . ASN B 1 105 ? -17.125 10.961 10.797 1 90.38 105 ASN B N 1
ATOM 2667 C CA . ASN B 1 105 ? -17.422 9.719 10.086 1 90.38 105 ASN B CA 1
ATOM 2668 C C . ASN B 1 105 ? -16.688 8.531 10.695 1 90.38 105 ASN B C 1
ATOM 2670 O O . ASN B 1 105 ? -16.719 7.426 10.148 1 90.38 105 ASN B O 1
ATOM 2674 N N . TYR B 1 106 ? -16.062 8.734 11.797 1 92.69 106 TYR B N 1
ATOM 2675 C CA . TYR B 1 106 ? -15.273 7.68 12.422 1 92.69 106 TYR B CA 1
ATOM 2676 C C . TYR B 1 106 ? -16.156 6.547 12.914 1 92.69 106 TYR B C 1
ATOM 2678 O O . TYR B 1 106 ? -17.047 6.762 13.75 1 92.69 106 TYR B O 1
ATOM 2686 N N . ARG B 1 107 ? -15.992 5.324 12.312 1 90.75 107 ARG B N 1
ATOM 2687 C CA . ARG B 1 107 ? -16.656 4.078 12.664 1 90.75 107 ARG B CA 1
ATOM 2688 C C . ARG B 1 107 ? -15.656 2.934 12.789 1 90.75 107 ARG B C 1
ATOM 2690 O O . ARG B 1 107 ? -15.469 2.162 11.852 1 90.75 107 ARG B O 1
ATOM 2697 N N . PRO B 1 108 ? -15.094 2.721 13.953 1 91.12 108 PRO B N 1
ATOM 2698 C CA . PRO B 1 108 ? -13.914 1.864 14.078 1 91.12 108 PRO B CA 1
ATOM 2699 C C . PRO B 1 108 ? -14.266 0.385 14.211 1 91.12 108 PRO B C 1
ATOM 2701 O O . PRO B 1 108 ? -13.375 -0.465 14.266 1 91.12 108 PRO B O 1
ATOM 2704 N N . TYR B 1 109 ? -15.531 0.045 14.234 1 89.44 109 TYR B N 1
ATOM 2705 C CA . TYR B 1 109 ? -15.906 -1.357 14.375 1 89.44 109 TYR B CA 1
ATOM 2706 C C . TYR B 1 109 ? -16.438 -1.916 13.062 1 89.44 109 TYR B C 1
ATOM 2708 O O . TYR B 1 109 ? -17.547 -1.585 12.641 1 89.44 109 TYR B O 1
ATOM 2716 N N . TYR B 1 110 ? -15.578 -2.766 12.469 1 83.06 110 TYR B N 1
ATOM 2717 C CA . TYR B 1 110 ? -15.867 -3.381 11.18 1 83.06 110 TYR B CA 1
ATOM 2718 C C . TYR B 1 110 ? -16.719 -4.637 11.352 1 83.06 110 TYR B C 1
ATOM 2720 O O . TYR B 1 110 ? -16.234 -5.66 11.844 1 83.06 110 TYR B O 1
ATOM 2728 N N . ILE B 1 111 ? -17.969 -4.539 11 1 74.88 111 ILE B N 1
ATOM 2729 C CA . ILE B 1 111 ? -18.906 -5.648 11.117 1 74.88 111 ILE B CA 1
ATOM 2730 C C . ILE B 1 111 ? -19.531 -5.945 9.75 1 74.88 111 ILE B C 1
ATOM 2732 O O . ILE B 1 111 ? -20.359 -5.18 9.258 1 74.88 111 ILE B O 1
ATOM 2736 N N . ASN B 1 112 ? -19.031 -6.898 9.078 1 65.69 112 ASN B N 1
ATOM 2737 C CA . ASN B 1 112 ? -19.484 -7.242 7.738 1 65.69 112 ASN B CA 1
ATOM 2738 C C . ASN B 1 112 ? -20.891 -7.828 7.754 1 65.69 112 ASN B C 1
ATOM 2740 O O . ASN B 1 112 ? -21.656 -7.664 6.797 1 65.69 112 ASN B O 1
ATOM 2744 N N . SER B 1 113 ? -21.25 -8.586 8.688 1 58.09 113 SER B N 1
ATOM 2745 C CA . SER B 1 113 ? -22.547 -9.242 8.758 1 58.09 113 SER B CA 1
ATOM 2746 C C . SER B 1 113 ? -23.672 -8.242 9.016 1 58.09 113 SER B C 1
ATOM 2748 O O . SER B 1 113 ? -24.844 -8.578 8.883 1 58.09 113 SER B O 1
ATOM 2750 N N . GLU B 1 114 ? -23.266 -7.098 9.234 1 53.38 114 GLU B N 1
ATOM 2751 C CA . GLU B 1 114 ? -24.312 -6.191 9.68 1 53.38 114 GLU B CA 1
ATOM 2752 C C . GLU B 1 114 ? -25.141 -5.688 8.508 1 53.38 114 GLU B C 1
ATOM 2754 O O . GLU B 1 114 ? -24.609 -5.129 7.551 1 53.38 114 GLU B O 1
ATOM 2759 N N . ASP B 1 115 ? -26.172 -6.273 8.211 1 51.78 115 ASP B N 1
ATOM 2760 C CA . ASP B 1 115 ? -27.234 -5.785 7.34 1 51.78 115 ASP B CA 1
ATOM 2761 C C . ASP B 1 115 ? -27.969 -4.613 7.98 1 51.78 115 ASP B C 1
ATOM 2763 O O . ASP B 1 115 ? -29.062 -4.785 8.539 1 51.78 115 ASP B O 1
ATOM 2767 N N . SER B 1 116 ? -27.203 -3.848 8.547 1 49.56 116 SER B N 1
ATOM 2768 C CA . SER B 1 116 ? -27.953 -2.805 9.242 1 49.56 116 SER B CA 1
ATOM 2769 C C . SER B 1 116 ? -28.391 -1.702 8.289 1 49.56 116 SER B C 1
ATOM 2771 O O . SER B 1 116 ? -27.859 -1.59 7.176 1 49.56 116 SER B O 1
ATOM 2773 N N . GLU B 1 117 ? -29.406 -1.131 8.578 1 50.53 117 GLU B N 1
ATOM 2774 C CA . GLU B 1 117 ? -29.922 0.066 7.926 1 50.53 117 GLU B CA 1
ATOM 2775 C C . GLU B 1 117 ? -28.922 1.208 7.973 1 50.53 117 GLU B C 1
ATOM 2777 O O . GLU B 1 117 ? -29.094 2.229 7.305 1 50.53 117 GLU B O 1
ATOM 2782 N N . ASP B 1 118 ? -28 1.016 8.898 1 46.31 118 ASP B N 1
ATOM 2783 C CA . ASP B 1 118 ? -27.016 2.084 8.992 1 46.31 118 ASP B CA 1
ATOM 2784 C C . ASP B 1 118 ? -25.984 1.978 7.863 1 46.31 118 ASP B C 1
ATOM 2786 O O . ASP B 1 118 ? -25.172 1.054 7.848 1 46.31 118 ASP B O 1
ATOM 2790 N N . PHE B 1 119 ? -26.172 2.869 7.047 1 50.91 119 PHE B N 1
ATOM 2791 C CA . PHE B 1 119 ? -25.422 2.918 5.797 1 50.91 119 PHE B CA 1
ATOM 2792 C C . PHE B 1 119 ? -23.922 2.982 6.074 1 50.91 119 PHE B C 1
ATOM 2794 O O . PHE B 1 119 ? -23.125 2.439 5.309 1 50.91 119 PHE B O 1
ATOM 2801 N N . SER B 1 120 ? -23.547 3.57 7.195 1 48.91 120 SER B N 1
ATOM 2802 C CA . SER B 1 120 ? -22.141 3.828 7.441 1 48.91 120 SER B CA 1
ATOM 2803 C C . SER B 1 120 ? -21.406 2.551 7.832 1 48.91 120 SER B C 1
ATOM 2805 O O . SER B 1 120 ? -20.188 2.469 7.711 1 48.91 120 SER B O 1
ATOM 2807 N N . THR B 1 121 ? -22.172 1.582 8.344 1 48.62 121 THR B N 1
ATOM 2808 C CA . THR B 1 121 ? -21.531 0.359 8.82 1 48.62 121 THR B CA 1
ATOM 2809 C C . THR B 1 121 ? -22 -0.847 8.008 1 48.62 121 THR B C 1
ATOM 2811 O O . THR B 1 121 ? -21.438 -1.941 8.141 1 48.62 121 THR B O 1
ATOM 2814 N N . SER B 1 122 ? -23.062 -0.615 7.207 1 48.16 122 SER B N 1
ATOM 2815 C CA . SER B 1 122 ? -23.656 -1.769 6.547 1 48.16 122 SER B CA 1
ATOM 2816 C C . SER B 1 122 ? -22.703 -2.389 5.535 1 48.16 122 SER B C 1
ATOM 2818 O O . SER B 1 122 ? -22.016 -1.673 4.801 1 48.16 122 SER B O 1
ATOM 2820 N N . LYS B 1 123 ? -22.75 -3.621 5.668 1 55.03 123 LYS B N 1
ATOM 2821 C CA . LYS B 1 123 ? -22.125 -4.535 4.719 1 55.03 123 LYS B CA 1
ATOM 2822 C C . LYS B 1 123 ? -20.641 -4.191 4.508 1 55.03 123 LYS B C 1
ATOM 2824 O O . LYS B 1 123 ? -20.141 -4.262 3.389 1 55.03 123 LYS B O 1
ATOM 2829 N N . GLY B 1 124 ? -20 -3.598 5.609 1 58.66 124 GLY B N 1
ATOM 2830 C CA . GLY B 1 124 ? -18.562 -3.479 5.57 1 58.66 124 GLY B CA 1
ATOM 2831 C C . GLY B 1 124 ? -18.078 -2.15 5.012 1 58.66 124 GLY B C 1
ATOM 2832 O O . GLY B 1 124 ? -16.906 -1.993 4.684 1 58.66 124 GLY B O 1
ATOM 2833 N N . ARG B 1 125 ? -18.953 -1.224 5.078 1 61.66 125 ARG B N 1
ATOM 2834 C CA . ARG B 1 125 ? -18.641 0.065 4.461 1 61.66 125 ARG B CA 1
ATOM 2835 C C . ARG B 1 125 ? -17.609 0.831 5.281 1 61.66 125 ARG B C 1
ATOM 2837 O O . ARG B 1 125 ? -16.953 1.732 4.762 1 61.66 125 ARG B O 1
ATOM 2844 N N . ASN B 1 126 ? -17.422 0.306 6.473 1 75.12 126 ASN B N 1
ATOM 2845 C CA . ASN B 1 126 ? -16.562 1.146 7.297 1 75.12 126 ASN B CA 1
ATOM 2846 C C . ASN B 1 126 ? -15.117 0.636 7.305 1 75.12 126 ASN B C 1
ATOM 2848 O O . ASN B 1 126 ? -14.305 1.072 8.117 1 75.12 126 ASN B O 1
ATOM 2852 N N . TYR B 1 127 ? -14.859 -0.113 6.383 1 78.81 127 TYR B N 1
ATOM 2853 C CA . TYR B 1 127 ? -13.5 -0.622 6.199 1 78.81 127 TYR B CA 1
ATOM 2854 C C . TYR B 1 127 ? -12.492 0.519 6.145 1 78.81 127 TYR B C 1
ATOM 2856 O O . TYR B 1 127 ? -11.359 0.378 6.613 1 78.81 127 TYR B O 1
ATOM 2864 N N . HIS B 1 128 ? -12.914 1.638 5.758 1 84.38 128 HIS B N 1
ATOM 2865 C CA . HIS B 1 128 ? -12.023 2.781 5.602 1 84.38 128 HIS B CA 1
ATOM 2866 C C . HIS B 1 128 ? -12.375 3.889 6.594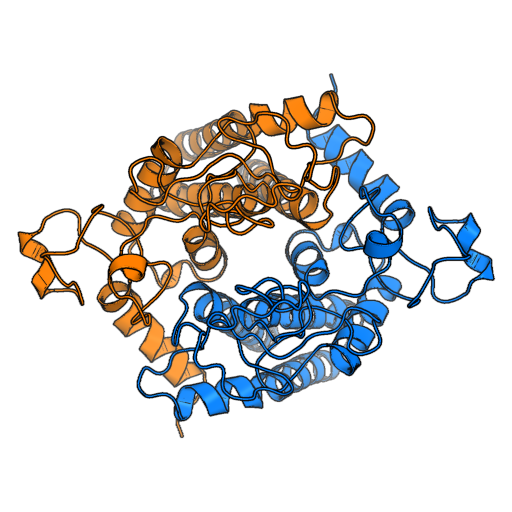 1 84.38 128 HIS B C 1
ATOM 2868 O O . HIS B 1 128 ? -11.883 5.012 6.473 1 84.38 128 HIS B O 1
ATOM 2874 N N . GLN B 1 129 ? -13.203 3.561 7.516 1 89.38 129 GLN B N 1
ATOM 2875 C CA . GLN B 1 129 ? -13.734 4.645 8.336 1 89.38 129 GLN B CA 1
ATOM 2876 C C . GLN B 1 129 ? -13.336 4.473 9.797 1 89.38 129 GLN B C 1
ATOM 2878 O O . GLN B 1 129 ? -14.008 4.98 10.695 1 89.38 129 GLN B O 1
ATOM 2883 N N . GLY B 1 130 ? -12.25 3.742 9.984 1 91.62 130 GLY B N 1
ATOM 2884 C CA . GLY B 1 130 ? -11.898 3.775 11.398 1 91.62 130 GLY B CA 1
ATOM 2885 C C . GLY B 1 130 ? -11.117 2.553 11.844 1 91.62 130 GLY B C 1
ATOM 2886 O O . GLY B 1 130 ? -10.141 2.67 12.578 1 91.62 130 GLY B O 1
ATOM 2887 N N . PRO B 1 131 ? -11.531 1.337 11.453 1 91.75 131 PRO B N 1
ATOM 2888 C CA . PRO B 1 131 ? -10.734 0.179 11.883 1 91.75 131 PRO B CA 1
ATOM 2889 C C . PRO B 1 131 ? -9.242 0.349 11.609 1 91.75 131 PRO B C 1
ATOM 2891 O O . PRO B 1 131 ? -8.852 1.208 10.812 1 91.75 131 PRO B O 1
ATOM 2894 N N . GLU B 1 132 ? -8.461 -0.434 12.344 1 93.38 132 GLU B N 1
ATOM 2895 C CA . GLU B 1 132 ? -7.012 -0.304 12.219 1 93.38 132 GLU B CA 1
ATOM 2896 C C . GLU B 1 132 ? -6.453 -1.314 11.227 1 93.38 132 GLU B C 1
ATOM 2898 O O . GLU B 1 132 ? -6.684 -2.518 11.352 1 93.38 132 GLU B O 1
ATOM 2903 N N . TRP B 1 133 ? -5.77 -0.761 10.266 1 92 133 TRP B N 1
ATOM 2904 C CA . TRP B 1 133 ? -5.043 -1.599 9.312 1 92 133 TRP B CA 1
ATOM 2905 C C . TRP B 1 133 ? -3.625 -1.871 9.805 1 92 133 TRP B C 1
ATOM 2907 O O . TRP B 1 133 ? -2.961 -0.979 10.336 1 92 133 TRP B O 1
ATOM 2917 N N . LEU B 1 134 ? -3.145 -3.037 9.539 1 89.44 134 LEU B N 1
ATOM 2918 C CA . LEU B 1 134 ? -1.809 -3.35 10.031 1 89.44 134 LEU B CA 1
ATOM 2919 C C . LEU B 1 134 ? -0.753 -3.033 8.977 1 89.44 134 LEU B C 1
ATOM 2921 O O . LEU B 1 134 ? 0.333 -2.549 9.305 1 89.44 134 LEU B O 1
ATOM 2925 N N . TRP B 1 135 ? -1.035 -3.217 7.727 1 86.56 135 TRP B N 1
ATOM 2926 C CA . TRP B 1 135 ? -0.023 -3.121 6.68 1 86.56 135 TRP B CA 1
ATOM 2927 C C . TRP B 1 135 ? 0.531 -1.704 6.586 1 86.56 135 TRP B C 1
ATOM 2929 O O . TRP B 1 135 ? 1.731 -1.512 6.379 1 86.56 135 TRP B O 1
ATOM 2939 N N . PRO B 1 136 ? -0.302 -0.666 6.871 1 91.62 136 PRO B N 1
ATOM 2940 C CA . PRO B 1 136 ? 0.269 0.679 6.777 1 91.62 136 PRO B CA 1
ATOM 2941 C C . PRO B 1 136 ? 1.283 0.97 7.879 1 91.62 136 PRO B C 1
ATOM 2943 O O . PRO B 1 136 ? 2.057 1.925 7.777 1 91.62 136 PRO B O 1
ATOM 2946 N N . THR B 1 137 ? 1.228 0.209 8.945 1 91.69 137 THR B N 1
ATOM 2947 C CA . THR B 1 137 ? 2.117 0.451 10.07 1 91.69 137 THR B CA 1
ATOM 2948 C C . THR B 1 137 ? 3.578 0.368 9.641 1 91.69 137 THR B C 1
ATOM 2950 O O . THR B 1 137 ? 4.402 1.19 10.047 1 91.69 137 THR B O 1
ATOM 2953 N N . GLY B 1 138 ? 3.863 -0.553 8.828 1 87.5 138 GLY B N 1
ATOM 2954 C CA . GLY B 1 138 ? 5.219 -0.661 8.312 1 87.5 138 GLY B CA 1
ATOM 2955 C C . GLY B 1 138 ? 5.664 0.574 7.551 1 87.5 138 GLY B C 1
ATOM 2956 O O . GLY B 1 138 ? 6.781 1.058 7.746 1 87.5 138 GLY B O 1
ATOM 2957 N N . PHE B 1 139 ? 4.824 1.052 6.707 1 89.69 139 PHE B N 1
ATOM 2958 C CA . PHE B 1 139 ? 5.145 2.25 5.941 1 89.69 139 PHE B CA 1
ATOM 2959 C C . PHE B 1 139 ? 5.254 3.465 6.855 1 89.69 139 PHE B C 1
ATOM 2961 O O . PHE B 1 139 ? 6.148 4.297 6.688 1 89.69 139 PHE B O 1
ATOM 2968 N N . PHE B 1 140 ? 4.391 3.531 7.793 1 94.75 140 PHE B N 1
ATOM 2969 C CA . PHE B 1 140 ? 4.41 4.629 8.758 1 94.75 140 PHE B CA 1
ATOM 2970 C C . PHE B 1 140 ? 5.734 4.66 9.508 1 94.75 140 PHE B C 1
ATOM 2972 O O . PHE B 1 140 ? 6.398 5.699 9.562 1 94.75 140 PHE B O 1
ATOM 2979 N N . LEU B 1 141 ? 6.109 3.566 10.047 1 92.25 141 LEU B N 1
ATOM 2980 C CA . LEU B 1 141 ? 7.32 3.498 10.859 1 92.25 141 LEU B CA 1
ATOM 2981 C C . LEU B 1 141 ? 8.562 3.727 10 1 92.25 141 LEU B C 1
ATOM 2983 O O . LEU B 1 141 ? 9.531 4.34 10.453 1 92.25 141 LEU B O 1
ATOM 2987 N N . ARG B 1 142 ? 8.539 3.277 8.805 1 88.81 142 ARG B N 1
ATOM 2988 C CA . ARG B 1 142 ? 9.648 3.525 7.883 1 88.81 142 ARG B CA 1
ATOM 2989 C C . ARG B 1 142 ? 9.766 5.012 7.559 1 88.81 142 ARG B C 1
ATOM 2991 O O . ARG B 1 142 ? 10.867 5.562 7.551 1 88.81 142 ARG B O 1
ATOM 2998 N N . ALA B 1 143 ? 8.609 5.578 7.281 1 92.81 143 ALA B N 1
ATOM 2999 C CA . ALA B 1 143 ? 8.617 7.016 7.016 1 92.81 143 ALA B CA 1
ATOM 3000 C C . ALA B 1 143 ? 9.109 7.797 8.234 1 92.81 143 ALA B C 1
ATOM 3002 O O . ALA B 1 143 ? 9.938 8.695 8.102 1 92.81 143 ALA B O 1
ATOM 3003 N N . LEU B 1 144 ? 8.625 7.449 9.391 1 94.38 144 LEU B N 1
ATOM 3004 C CA . LEU B 1 144 ? 9.039 8.109 10.617 1 94.38 144 LEU B CA 1
ATOM 3005 C C . LEU B 1 144 ? 10.547 7.992 10.812 1 94.38 144 LEU B C 1
ATOM 3007 O O . LEU B 1 144 ? 11.219 8.984 11.117 1 94.38 144 LEU B O 1
ATOM 3011 N N . LEU B 1 145 ? 11.047 6.836 10.633 1 89.81 145 LEU B N 1
ATOM 3012 C CA . LEU B 1 145 ? 12.484 6.617 10.773 1 89.81 145 LEU B CA 1
ATOM 3013 C C . LEU B 1 145 ? 13.258 7.465 9.766 1 89.81 145 LEU B C 1
ATOM 3015 O O . LEU B 1 145 ? 14.219 8.148 10.133 1 89.81 145 LEU B O 1
ATOM 3019 N N . LYS B 1 146 ? 12.836 7.422 8.539 1 89.5 146 LYS B N 1
ATOM 3020 C CA . LYS B 1 146 ? 13.508 8.133 7.461 1 89.5 146 LYS B CA 1
ATOM 3021 C C . LYS B 1 146 ? 13.578 9.633 7.75 1 89.5 146 LYS B C 1
ATOM 3023 O O . LYS B 1 146 ? 14.656 10.234 7.672 1 89.5 146 LYS B O 1
ATOM 3028 N N . PHE B 1 147 ? 12.523 10.211 8.094 1 94.56 147 PHE B N 1
ATOM 3029 C CA . PHE B 1 147 ? 12.492 11.648 8.305 1 94.56 147 PHE B CA 1
ATOM 3030 C C . PHE B 1 147 ? 13.117 12.016 9.641 1 94.56 147 PHE B C 1
ATOM 3032 O O . PHE B 1 147 ? 13.719 13.086 9.781 1 94.56 147 PHE B O 1
ATOM 3039 N N . ASP B 1 148 ? 12.953 11.156 10.625 1 92.19 148 ASP B N 1
ATOM 3040 C CA . ASP B 1 148 ? 13.602 11.406 11.906 1 92.19 148 ASP B CA 1
ATOM 3041 C C . ASP B 1 148 ? 15.125 11.391 11.766 1 92.19 148 ASP B C 1
ATOM 3043 O O . ASP B 1 148 ? 15.812 12.211 12.375 1 92.19 148 ASP B O 1
ATOM 3047 N N . LEU B 1 149 ? 15.633 10.539 11.008 1 88.62 149 LEU B N 1
ATOM 3048 C CA . LEU B 1 149 ? 17.078 10.406 10.82 1 88.62 149 LEU B CA 1
ATOM 3049 C C . LEU B 1 149 ? 17.656 11.641 10.141 1 88.62 149 LEU B C 1
ATOM 3051 O O . LEU B 1 149 ? 18.828 11.969 10.336 1 88.62 149 LEU B O 1
ATOM 3055 N N . LYS B 1 150 ? 16.812 12.289 9.336 1 90.38 150 LYS B N 1
ATOM 3056 C CA . LYS B 1 150 ? 17.281 13.5 8.672 1 90.38 150 LYS B CA 1
ATOM 3057 C C . LYS B 1 150 ? 17.703 14.562 9.68 1 90.38 150 LYS B C 1
ATOM 3059 O O . LYS B 1 150 ? 18.562 15.391 9.398 1 90.38 150 LYS B O 1
ATOM 3064 N N . ARG B 1 151 ? 17.172 14.508 10.812 1 91.81 151 ARG B N 1
ATOM 3065 C CA . ARG B 1 151 ? 17.469 15.539 11.805 1 91.81 151 ARG B CA 1
ATOM 3066 C C . ARG B 1 151 ? 18.469 15.031 12.836 1 91.81 151 ARG B C 1
ATOM 3068 O O . ARG B 1 151 ? 18.922 15.781 13.703 1 91.81 151 ARG B O 1
ATOM 3075 N N . ARG B 1 152 ? 18.672 13.773 12.828 1 88.06 152 ARG B N 1
ATOM 3076 C CA . ARG B 1 152 ? 19.625 13.18 13.766 1 88.06 152 ARG B CA 1
ATOM 3077 C C . ARG B 1 152 ? 21.047 13.281 13.242 1 88.06 152 ARG B C 1
ATOM 3079 O O . ARG B 1 152 ? 21.375 12.711 12.203 1 88.06 152 ARG B O 1
ATOM 3086 N N . LYS B 1 153 ? 21.922 13.883 13.992 1 88.06 153 LYS B N 1
ATOM 3087 C CA . LYS B 1 153 ? 23.266 14.188 13.5 1 88.06 153 LYS B CA 1
ATOM 3088 C C . LYS B 1 153 ? 24.312 13.305 14.172 1 88.06 153 LYS B C 1
ATOM 3090 O O . LYS B 1 153 ? 25.328 12.969 13.57 1 88.06 153 LYS B O 1
ATOM 3095 N N . THR B 1 154 ? 24.031 12.82 15.375 1 90.12 154 THR B N 1
ATOM 3096 C CA . THR B 1 154 ? 25.031 12.031 16.109 1 90.12 154 THR B CA 1
ATOM 3097 C C . THR B 1 154 ? 24.656 10.555 16.094 1 90.12 154 THR B C 1
ATOM 3099 O O . THR B 1 154 ? 23.484 10.195 15.938 1 90.12 154 THR B O 1
ATOM 3102 N N . PRO B 1 155 ? 25.719 9.789 16.219 1 83.5 155 PRO B N 1
ATOM 3103 C CA . PRO B 1 155 ? 25.453 8.359 16.328 1 83.5 155 PRO B CA 1
ATOM 3104 C C . PRO B 1 155 ? 24.484 8.016 17.453 1 83.5 155 PRO B C 1
ATOM 3106 O O . PRO B 1 155 ? 23.609 7.16 17.297 1 83.5 155 PRO B O 1
ATOM 3109 N N . ALA B 1 156 ? 24.672 8.672 18.562 1 87.12 156 ALA B N 1
ATOM 3110 C CA . ALA B 1 156 ? 23.781 8.422 19.703 1 87.12 156 ALA B CA 1
ATOM 3111 C C . ALA B 1 156 ? 22.344 8.781 19.359 1 87.12 156 ALA B C 1
ATOM 3113 O O . ALA B 1 156 ? 21.406 8.055 19.719 1 87.12 156 ALA B O 1
ATOM 3114 N N . ALA B 1 157 ? 22.219 9.875 18.641 1 88.94 157 ALA B N 1
ATOM 3115 C CA . ALA B 1 157 ? 20.891 10.32 18.25 1 88.94 157 ALA B CA 1
ATOM 3116 C C . ALA B 1 157 ? 20.266 9.352 17.234 1 88.94 157 ALA B C 1
ATOM 3118 O O . ALA B 1 157 ? 19.062 9.102 17.281 1 88.94 157 ALA B O 1
ATOM 3119 N N . LYS B 1 158 ? 21.031 8.844 16.406 1 84.19 158 LYS B N 1
ATOM 3120 C CA . LYS B 1 158 ? 20.562 7.871 15.43 1 84.19 158 LYS B CA 1
ATOM 3121 C C . LYS B 1 158 ? 20.156 6.57 16.109 1 84.19 158 LYS B C 1
ATOM 3123 O O . LYS B 1 158 ? 19.125 5.98 15.758 1 84.19 158 LYS B O 1
ATOM 3128 N N . THR B 1 159 ? 20.891 6.199 17.109 1 81.88 159 THR B N 1
ATOM 3129 C CA . THR B 1 159 ? 20.547 5.008 17.891 1 81.88 159 THR B CA 1
ATOM 3130 C C . THR B 1 159 ? 19.203 5.191 18.594 1 81.88 159 THR B C 1
ATOM 3132 O O . THR B 1 159 ? 18.375 4.273 18.641 1 81.88 159 THR B O 1
ATOM 3135 N N . GLU B 1 160 ? 19.016 6.336 19.078 1 87.88 160 GLU B N 1
ATOM 3136 C CA . GLU B 1 160 ? 17.766 6.641 19.75 1 87.88 160 GLU B CA 1
ATOM 3137 C C . GLU B 1 160 ? 16.578 6.57 18.797 1 87.88 160 GLU B C 1
ATOM 3139 O O . GLU B 1 160 ? 15.492 6.121 19.156 1 87.88 160 GLU B O 1
ATOM 3144 N N . ALA B 1 161 ? 16.766 7.008 17.578 1 86.94 161 ALA B N 1
ATOM 3145 C CA . ALA B 1 161 ? 15.719 6.93 16.562 1 86.94 161 ALA B CA 1
ATOM 3146 C C . ALA B 1 161 ? 15.289 5.484 16.312 1 86.94 161 ALA B C 1
ATOM 3148 O O . ALA B 1 161 ? 14.102 5.18 16.281 1 86.94 161 ALA B O 1
ATOM 3149 N N . PHE B 1 162 ? 16.188 4.648 16.328 1 81.62 162 PHE B N 1
ATOM 3150 C CA . PHE B 1 162 ? 15.906 3.234 16.109 1 81.62 162 PHE B CA 1
ATOM 3151 C C . PHE B 1 162 ? 15.188 2.635 17.312 1 81.62 162 PHE B C 1
ATOM 3153 O O . PHE B 1 162 ? 14.258 1.841 17.156 1 81.62 162 PHE B O 1
ATOM 3160 N N . GLN B 1 163 ? 15.617 2.988 18.484 1 82.06 163 GLN B N 1
ATOM 3161 C CA . GLN B 1 163 ? 14.977 2.496 19.703 1 82.06 163 GLN B CA 1
ATOM 3162 C C . GLN B 1 163 ? 13.516 2.926 19.766 1 82.06 163 GLN B C 1
ATOM 3164 O O . GLN B 1 163 ? 12.656 2.152 20.188 1 82.06 163 GLN B O 1
ATOM 3169 N N . GLN B 1 164 ? 13.328 4.066 19.312 1 87.75 164 GLN B N 1
ATOM 3170 C CA . GLN B 1 164 ? 11.969 4.586 19.328 1 87.75 164 GLN B CA 1
ATOM 3171 C C . GLN B 1 164 ? 11.07 3.814 18.375 1 87.75 164 GLN B C 1
ATOM 3173 O O . GLN B 1 164 ? 9.906 3.549 18.672 1 87.75 164 GLN B O 1
ATOM 3178 N N . ILE B 1 165 ? 11.594 3.475 17.234 1 87.19 165 ILE B N 1
ATOM 3179 C CA . ILE B 1 165 ? 10.852 2.688 16.266 1 87.19 165 ILE B CA 1
ATOM 3180 C C . ILE B 1 165 ? 10.578 1.295 16.828 1 87.19 165 ILE B C 1
ATOM 3182 O O . ILE B 1 165 ? 9.445 0.797 16.75 1 87.19 165 ILE B O 1
ATOM 3186 N N . THR B 1 166 ? 11.539 0.722 17.469 1 79.62 166 THR B N 1
ATOM 3187 C CA . THR B 1 166 ? 11.414 -0.617 18.047 1 79.62 166 THR B CA 1
ATOM 3188 C C . THR B 1 166 ? 10.336 -0.649 19.125 1 79.62 166 THR B C 1
ATOM 3190 O O . THR B 1 166 ? 9.547 -1.598 19.188 1 79.62 166 THR B O 1
ATOM 3193 N N . ARG B 1 167 ? 10.312 0.345 19.844 1 85.81 167 ARG B N 1
ATOM 3194 C CA . ARG B 1 167 ? 9.305 0.44 20.891 1 85.81 167 ARG B CA 1
ATOM 3195 C C . ARG B 1 167 ? 7.898 0.456 20.297 1 85.81 167 ARG B C 1
ATOM 3197 O O . ARG B 1 167 ? 6.973 -0.127 20.875 1 85.81 167 ARG B O 1
ATOM 3204 N N . ARG B 1 168 ? 7.82 1.015 19.156 1 88.5 168 ARG B N 1
ATOM 3205 C CA . ARG B 1 168 ? 6.516 1.141 18.516 1 88.5 168 ARG B CA 1
ATOM 3206 C C . ARG B 1 168 ? 6.09 -0.179 17.875 1 88.5 168 ARG B C 1
ATOM 3208 O O . ARG B 1 168 ? 4.922 -0.36 17.531 1 88.5 168 ARG B O 1
ATOM 3215 N N . LEU B 1 169 ? 6.996 -1.091 17.812 1 84 169 LEU B N 1
ATOM 3216 C CA . LEU B 1 169 ? 6.715 -2.396 17.234 1 84 169 LEU B CA 1
ATOM 3217 C C . LEU B 1 169 ? 6.32 -3.4 18.312 1 84 169 LEU B C 1
ATOM 3219 O O . LEU B 1 169 ? 5.984 -4.547 18 1 84 169 LEU B O 1
ATOM 3223 N N . ALA B 1 170 ? 6.293 -3.012 19.531 1 82.62 170 ALA B N 1
ATOM 3224 C CA . ALA B 1 170 ? 6.07 -3.92 20.656 1 82.62 170 ALA B CA 1
ATOM 3225 C C . ALA B 1 170 ? 4.727 -4.633 20.531 1 82.62 170 ALA B C 1
ATOM 3227 O O . ALA B 1 170 ? 4.633 -5.84 20.766 1 82.62 170 ALA B O 1
ATOM 3228 N N . GLY B 1 171 ? 3.717 -3.895 20.156 1 83.81 171 GLY B N 1
ATOM 3229 C CA . GLY B 1 171 ? 2.406 -4.504 19.984 1 83.81 171 GLY B CA 1
ATOM 3230 C C . GLY B 1 171 ? 2.371 -5.559 18.891 1 83.81 171 GLY B C 1
ATOM 3231 O O . GLY B 1 171 ? 1.727 -6.598 19.047 1 83.81 171 GLY B O 1
ATOM 3232 N N . CYS B 1 172 ? 3.016 -5.281 17.828 1 82.69 172 CYS B N 1
ATOM 3233 C CA . CYS B 1 172 ? 3.1 -6.254 16.75 1 82.69 172 CYS B CA 1
ATOM 3234 C C . CYS B 1 172 ? 3.852 -7.504 17.203 1 82.69 172 CYS B C 1
ATOM 3236 O O . CYS B 1 172 ? 3.457 -8.625 16.859 1 82.69 172 CYS B O 1
ATOM 3238 N N . LYS B 1 173 ? 4.891 -7.312 17.938 1 77.75 173 LYS B N 1
ATOM 3239 C CA . LYS B 1 173 ? 5.66 -8.438 18.469 1 77.75 173 LYS B CA 1
ATOM 3240 C C . LYS B 1 173 ? 4.797 -9.32 19.375 1 77.75 173 LYS B C 1
ATOM 3242 O O . LYS B 1 173 ? 4.82 -10.547 19.25 1 77.75 173 LYS B O 1
ATOM 3247 N N . GLU B 1 174 ? 4.105 -8.695 20.156 1 83.44 174 GLU B N 1
ATOM 3248 C CA . GLU B 1 174 ? 3.225 -9.43 21.047 1 83.44 174 GLU B CA 1
ATOM 3249 C C . GLU B 1 174 ? 2.172 -10.219 20.281 1 83.44 174 GLU B C 1
ATOM 3251 O O . GLU B 1 174 ? 1.878 -11.367 20.609 1 83.44 174 GLU B O 1
ATOM 3256 N N . ALA B 1 175 ? 1.607 -9.602 19.297 1 80.81 175 ALA B N 1
ATOM 3257 C CA . ALA B 1 175 ? 0.589 -10.25 18.469 1 80.81 175 ALA B CA 1
ATOM 3258 C C . ALA B 1 175 ? 1.159 -11.469 17.75 1 80.81 175 ALA B C 1
ATOM 3260 O O . ALA B 1 175 ? 0.495 -12.508 17.641 1 80.81 175 ALA B O 1
ATOM 3261 N N . ILE B 1 176 ? 2.338 -11.359 17.312 1 77.25 176 ILE B N 1
ATOM 3262 C CA . ILE B 1 176 ? 3.004 -12.43 16.594 1 77.25 176 ILE B CA 1
ATOM 3263 C C . ILE B 1 176 ? 3.23 -13.625 17.516 1 77.25 176 ILE B C 1
ATOM 3265 O O . ILE B 1 176 ? 2.951 -14.766 17.141 1 77.25 176 ILE B O 1
ATOM 3269 N N . VAL B 1 177 ? 3.666 -13.352 18.688 1 74.75 177 VAL B N 1
ATOM 3270 C CA . VAL B 1 177 ? 3.986 -14.391 19.656 1 74.75 177 VAL B CA 1
ATOM 3271 C C . VAL B 1 177 ? 2.707 -15.094 20.109 1 74.75 177 VAL B C 1
ATOM 3273 O O . VAL B 1 177 ? 2.703 -16.312 20.344 1 74.75 177 VAL B O 1
ATOM 3276 N N . SER B 1 178 ? 1.709 -14.375 20.031 1 76 178 SER B N 1
ATOM 3277 C CA . SER B 1 178 ? 0.463 -14.898 20.578 1 76 178 SER B CA 1
ATOM 3278 C C . SER B 1 178 ? -0.375 -15.578 19.5 1 76 178 SER B C 1
ATOM 3280 O O . SER B 1 178 ? -1.388 -16.203 19.797 1 76 178 SER B O 1
ATOM 3282 N N . SER B 1 179 ? 0.043 -15.359 18.312 1 72.62 179 SER B N 1
ATOM 3283 C CA . SER B 1 179 ? -0.746 -15.914 17.219 1 72.62 179 SER B CA 1
ATOM 3284 C C . SER B 1 179 ? -0.301 -17.328 16.875 1 72.62 179 SER B C 1
ATOM 3286 O O . SER B 1 179 ? 0.876 -17.672 17.016 1 72.62 179 SER B O 1
ATOM 3288 N N . ASP B 1 180 ? -1.263 -18.141 16.5 1 64.38 180 ASP B N 1
ATOM 3289 C CA . ASP B 1 180 ? -0.996 -19.531 16.141 1 64.38 180 ASP B CA 1
ATOM 3290 C C . ASP B 1 180 ? -0.068 -19.641 14.938 1 64.38 180 ASP B C 1
ATOM 3292 O O . ASP B 1 180 ? 0.715 -20.578 14.82 1 64.38 180 ASP B O 1
ATOM 3296 N N . TRP B 1 181 ? -0.146 -18.672 14.039 1 63.22 181 TRP B N 1
ATOM 3297 C CA . TRP B 1 181 ? 0.58 -18.781 12.781 1 63.22 181 TRP B CA 1
ATOM 3298 C C . TRP B 1 181 ? 1.728 -17.781 12.719 1 63.22 181 TRP B C 1
ATOM 3300 O O . TRP B 1 181 ? 2.43 -17.688 11.711 1 63.22 181 TRP B O 1
ATOM 3310 N N . ALA B 1 182 ? 1.896 -17.203 13.781 1 61.41 182 ALA B N 1
ATOM 3311 C CA . ALA B 1 182 ? 2.949 -16.188 13.844 1 61.41 182 ALA B CA 1
ATOM 3312 C C . ALA B 1 182 ? 2.75 -15.117 12.773 1 61.41 182 ALA B C 1
ATOM 3314 O O . ALA B 1 182 ? 3.721 -14.555 12.266 1 61.41 182 ALA B O 1
ATOM 3315 N N . GLY B 1 183 ? 1.472 -15.031 12.383 1 72.44 183 GLY B N 1
ATOM 3316 C CA . GLY B 1 183 ? 1.188 -14.016 11.383 1 72.44 183 GLY B CA 1
ATOM 3317 C C . GLY B 1 183 ? 0.508 -12.781 11.953 1 72.44 183 GLY B C 1
ATOM 3318 O O . GLY B 1 183 ? 0.281 -12.695 13.156 1 72.44 183 GLY B O 1
ATOM 3319 N N . LEU B 1 184 ? 0.472 -11.734 11.117 1 79.56 184 LEU B N 1
ATOM 3320 C CA . LEU B 1 184 ? -0.252 -10.516 11.461 1 79.56 184 LEU B CA 1
ATOM 3321 C C . LEU B 1 184 ? -1.562 -10.422 10.688 1 79.56 184 LEU B C 1
ATOM 3323 O O . LEU B 1 184 ? -1.599 -10.703 9.484 1 79.56 184 LEU B O 1
ATOM 3327 N N . THR B 1 185 ? -2.576 -10.055 11.43 1 81.25 185 THR B N 1
ATOM 3328 C CA . THR B 1 185 ? -3.904 -9.938 10.836 1 81.25 185 THR B CA 1
ATOM 3329 C C . THR B 1 185 ? -3.979 -8.734 9.898 1 81.25 185 THR B C 1
ATOM 3331 O O . THR B 1 185 ? -3.123 -7.852 9.945 1 81.25 185 THR B O 1
ATOM 3334 N N . GLU B 1 186 ? -5.008 -8.703 9.094 1 80.88 186 GLU B N 1
ATOM 3335 C CA . GLU B 1 186 ? -5.27 -7.594 8.18 1 80.88 186 GLU B CA 1
ATOM 3336 C C . GLU B 1 186 ? -5.719 -6.352 8.938 1 80.88 186 GLU B C 1
ATOM 3338 O O . GLU B 1 186 ? -5.203 -5.254 8.711 1 80.88 186 GLU B O 1
ATOM 3343 N N . LEU B 1 187 ? -6.73 -6.605 9.797 1 87.06 187 LEU B N 1
ATOM 3344 C CA . LEU B 1 187 ? -7.348 -5.484 10.5 1 87.06 187 LEU B CA 1
ATOM 3345 C C . LEU B 1 187 ? -7.66 -5.848 11.945 1 87.06 187 LEU B C 1
ATOM 3347 O O . LEU B 1 187 ? -7.859 -7.02 12.266 1 87.06 187 LEU B O 1
ATOM 3351 N N . THR B 1 188 ? -7.703 -4.836 12.797 1 89.25 188 THR B N 1
ATOM 3352 C CA . THR B 1 188 ? -8.258 -4.895 14.141 1 89.25 188 THR B CA 1
ATOM 3353 C C . THR B 1 188 ? -9.328 -3.822 14.336 1 89.25 188 THR B C 1
ATOM 3355 O O . THR B 1 188 ? -9.445 -2.902 13.523 1 89.25 188 THR B O 1
ATOM 3358 N N . GLN B 1 189 ? -10.125 -4.078 15.297 1 92.06 189 GLN B N 1
ATOM 3359 C CA . GLN B 1 189 ? -11.078 -3.043 15.688 1 92.06 189 GLN B CA 1
ATOM 3360 C C . GLN B 1 189 ? -10.375 -1.904 16.422 1 92.06 189 GLN B C 1
ATOM 3362 O O . GLN B 1 189 ? -9.156 -1.765 16.359 1 92.06 189 GLN B O 1
ATOM 3367 N N . LYS B 1 190 ? -11.172 -1.029 16.969 1 92.12 190 LYS B N 1
ATOM 3368 C CA . LYS B 1 190 ? -10.617 0.079 17.734 1 92.12 190 LYS B CA 1
ATOM 3369 C C . LYS B 1 190 ? -9.617 -0.421 18.781 1 92.12 190 LYS B C 1
ATOM 3371 O O . LYS B 1 190 ? -9.875 -1.409 19.469 1 92.12 190 LYS B O 1
ATOM 3376 N N . ASP B 1 191 ? -8.422 0.202 18.844 1 91.88 191 ASP B N 1
ATOM 3377 C CA . ASP B 1 191 ? -7.402 -0.025 19.859 1 91.88 191 ASP B CA 1
ATOM 3378 C C . ASP B 1 191 ? -6.91 -1.471 19.844 1 91.88 191 ASP B C 1
ATOM 3380 O O . ASP B 1 191 ? -6.645 -2.061 20.891 1 91.88 191 ASP B O 1
ATOM 3384 N N . GLY B 1 192 ? -6.898 -2.066 18.656 1 89.25 192 GLY B N 1
ATOM 3385 C CA . GLY B 1 192 ? -6.312 -3.387 18.5 1 89.25 192 GLY B CA 1
ATOM 3386 C C . GLY B 1 192 ? -7.262 -4.508 18.875 1 89.25 192 GLY B C 1
ATOM 3387 O O . GLY B 1 192 ? -6.871 -5.68 18.906 1 89.25 192 GLY B O 1
ATOM 3388 N N . ALA B 1 193 ? -8.484 -4.191 19.125 1 90.56 193 ALA B N 1
ATOM 3389 C CA . ALA B 1 193 ? -9.453 -5.223 19.5 1 90.56 193 ALA B CA 1
ATOM 3390 C C . ALA B 1 193 ? -9.656 -6.219 18.359 1 90.56 193 ALA B C 1
ATOM 3392 O O . ALA B 1 193 ? -9.492 -5.871 17.188 1 90.56 193 ALA B O 1
ATOM 3393 N N . TYR B 1 194 ? -10.016 -7.395 18.719 1 87.62 194 TYR B N 1
ATOM 3394 C CA . TYR B 1 194 ? -10.195 -8.492 17.781 1 87.62 194 TYR B CA 1
ATOM 3395 C C . TYR B 1 194 ? -11.289 -8.164 16.766 1 87.62 194 TYR B C 1
ATOM 3397 O O . TYR B 1 194 ? -12.336 -7.625 17.125 1 87.62 194 TYR B O 1
ATOM 3405 N N . CYS B 1 195 ? -10.992 -8.422 15.555 1 86.06 195 CYS B N 1
ATOM 3406 C CA . CYS B 1 195 ? -11.961 -8.281 14.469 1 86.06 195 CYS B CA 1
ATOM 3407 C C . CYS B 1 195 ? -12.289 -9.641 13.859 1 86.06 195 CYS B C 1
ATOM 3409 O O . CYS B 1 195 ? -11.477 -10.219 13.141 1 86.06 195 CYS B O 1
ATOM 3411 N N . PRO B 1 196 ? -13.445 -10.109 14.055 1 80.38 196 PRO B N 1
ATOM 3412 C CA . PRO B 1 196 ? -13.797 -11.445 13.578 1 80.38 196 PRO B CA 1
ATOM 3413 C C . PRO B 1 196 ? -13.812 -11.539 12.055 1 80.38 196 PRO B C 1
ATOM 3415 O O . PRO B 1 196 ? -13.609 -12.617 11.492 1 80.38 196 PRO B O 1
ATOM 3418 N N . ASP B 1 197 ? -14.031 -10.422 11.445 1 77.94 197 ASP B N 1
ATOM 3419 C CA . ASP B 1 197 ? -14.164 -10.43 9.992 1 77.94 197 ASP B CA 1
ATOM 3420 C C . ASP B 1 197 ? -12.828 -10.164 9.312 1 77.94 197 ASP B C 1
ATOM 3422 O O . ASP B 1 197 ? -12.75 -10.086 8.086 1 77.94 197 ASP B O 1
ATOM 3426 N N . SER B 1 198 ? -11.797 -10.102 10.133 1 78.75 198 SER B N 1
ATOM 3427 C CA . SER B 1 198 ? -10.469 -9.867 9.594 1 78.75 198 SER B CA 1
ATOM 3428 C C . SER B 1 198 ? -9.789 -11.172 9.18 1 78.75 198 SER B C 1
ATOM 3430 O O . SER B 1 198 ? -10.008 -12.211 9.812 1 78.75 198 SER B O 1
ATOM 3432 N N . SER B 1 199 ? -9.016 -11.047 8.086 1 75.31 199 SER B N 1
ATOM 3433 C CA . SER B 1 199 ? -8.133 -12.18 7.812 1 75.31 199 SER B CA 1
ATOM 3434 C C . SER B 1 199 ? -7.066 -12.328 8.891 1 75.31 199 SER B C 1
ATOM 3436 O O . SER B 1 199 ? -6.422 -11.352 9.273 1 75.31 199 SER B O 1
ATOM 3438 N N . PRO B 1 200 ? -6.867 -13.539 9.297 1 73.62 200 PRO B N 1
ATOM 3439 C CA . PRO B 1 200 ? -5.922 -13.742 10.398 1 73.62 200 PRO B CA 1
ATOM 3440 C C . PRO B 1 200 ? -4.473 -13.492 9.984 1 73.62 200 PRO B C 1
ATOM 3442 O O . PRO B 1 200 ? -3.631 -13.172 10.828 1 73.62 200 PRO B O 1
ATOM 3445 N N . THR B 1 201 ? -4.156 -13.734 8.773 1 72.69 201 THR B N 1
ATOM 3446 C CA . THR B 1 201 ? -2.799 -13.469 8.312 1 72.69 201 THR B CA 1
ATOM 3447 C C . THR B 1 201 ? -2.807 -12.891 6.902 1 72.69 201 THR B C 1
ATOM 3449 O O . THR B 1 201 ? -3.566 -13.344 6.047 1 72.69 201 THR B O 1
ATOM 3452 N N . GLN B 1 202 ? -1.997 -11.891 6.812 1 74.38 202 GLN B N 1
ATOM 3453 C CA . GLN B 1 202 ? -1.858 -11.227 5.523 1 74.38 202 GLN B CA 1
ATOM 3454 C C . GLN B 1 202 ? -0.39 -11.078 5.133 1 74.38 202 GLN B C 1
ATOM 3456 O O . GLN B 1 202 ? 0.423 -10.602 5.93 1 74.38 202 GLN B O 1
ATOM 3461 N N . ALA B 1 203 ? -0.032 -11.516 3.932 1 70.31 203 ALA B N 1
ATOM 3462 C CA . ALA B 1 203 ? 1.345 -11.562 3.445 1 70.31 203 ALA B CA 1
ATOM 3463 C C . ALA B 1 203 ? 1.984 -10.172 3.482 1 70.31 203 ALA B C 1
ATOM 3465 O O . ALA B 1 203 ? 3.123 -10.023 3.928 1 70.31 203 ALA B O 1
ATOM 3466 N N . TRP B 1 204 ? 1.269 -9.242 3.084 1 72.94 204 TRP B N 1
ATOM 3467 C CA . TRP B 1 204 ? 1.926 -7.949 2.914 1 72.94 204 TRP B CA 1
ATOM 3468 C C . TRP B 1 204 ? 2.062 -7.227 4.25 1 72.94 204 TRP B C 1
ATOM 3470 O O . TRP B 1 204 ? 2.971 -6.41 4.434 1 72.94 204 TRP B O 1
ATOM 3480 N N . SER B 1 205 ? 1.275 -7.551 5.199 1 73.56 205 SER B N 1
ATOM 3481 C CA . SER B 1 205 ? 1.491 -7.004 6.535 1 73.56 205 SER B CA 1
ATOM 3482 C C . SER B 1 205 ? 2.809 -7.496 7.129 1 73.56 205 SER B C 1
ATOM 3484 O O . SER B 1 205 ? 3.598 -6.703 7.645 1 73.56 205 SER B O 1
ATOM 3486 N N . ALA B 1 206 ? 3.025 -8.703 6.961 1 70.12 206 ALA B N 1
ATOM 3487 C CA . ALA B 1 206 ? 4.266 -9.289 7.461 1 70.12 206 ALA B CA 1
ATOM 3488 C C . ALA B 1 206 ? 5.469 -8.773 6.672 1 70.12 206 ALA B C 1
ATOM 3490 O O . ALA B 1 206 ? 6.488 -8.406 7.258 1 70.12 206 ALA B O 1
ATOM 3491 N N . GLY B 1 207 ? 5.328 -8.633 5.418 1 70.88 207 GLY B N 1
ATOM 3492 C CA . GLY B 1 207 ? 6.406 -8.141 4.574 1 70.88 207 GLY B CA 1
ATOM 3493 C C . GLY B 1 207 ? 6.82 -6.719 4.91 1 70.88 207 GLY B C 1
ATOM 3494 O O . GLY B 1 207 ? 8.016 -6.426 5.023 1 70.88 207 GLY B O 1
ATOM 3495 N N . CYS B 1 208 ? 5.914 -5.898 5.125 1 73.88 208 CYS B N 1
ATOM 3496 C CA . CYS B 1 208 ? 6.184 -4.492 5.41 1 73.88 208 CYS B CA 1
ATOM 3497 C C . CYS B 1 208 ? 6.906 -4.336 6.742 1 73.88 208 CYS B C 1
ATOM 3499 O O . CYS B 1 208 ? 7.766 -3.465 6.887 1 73.88 208 CYS B O 1
ATOM 3501 N N . LEU B 1 209 ? 6.609 -5.23 7.672 1 70.19 209 LEU B N 1
ATOM 3502 C CA . LEU B 1 209 ? 7.242 -5.141 8.984 1 70.19 209 LEU B CA 1
ATOM 3503 C C . LEU B 1 209 ? 8.648 -5.723 8.945 1 70.19 209 LEU B C 1
ATOM 3505 O O . LEU B 1 209 ? 9.562 -5.199 9.594 1 70.19 209 LEU B O 1
ATOM 3509 N N . ILE B 1 210 ? 8.82 -6.707 8.203 1 68 210 ILE B N 1
ATOM 3510 C CA . ILE B 1 210 ? 10.133 -7.316 8.047 1 68 210 ILE B CA 1
ATOM 3511 C C . ILE B 1 210 ? 11.094 -6.32 7.395 1 68 210 ILE B C 1
ATOM 3513 O O . ILE B 1 210 ? 12.25 -6.203 7.809 1 68 210 ILE B O 1
ATOM 3517 N N . ASP B 1 211 ? 10.586 -5.648 6.406 1 68.12 211 ASP B N 1
ATOM 3518 C CA . ASP B 1 211 ? 11.383 -4.633 5.73 1 68.12 211 ASP B CA 1
ATOM 3519 C C . ASP B 1 211 ? 11.867 -3.566 6.711 1 68.12 211 ASP B C 1
ATOM 3521 O O . ASP B 1 211 ? 13.023 -3.146 6.66 1 68.12 211 ASP B O 1
ATOM 3525 N N . LEU B 1 212 ? 11.008 -3.246 7.574 1 66.88 212 LEU B N 1
ATOM 3526 C CA . LEU B 1 212 ? 11.352 -2.258 8.594 1 66.88 212 LEU B CA 1
ATOM 3527 C C . LEU B 1 212 ? 12.484 -2.764 9.477 1 66.88 212 LEU B C 1
ATOM 3529 O O . LEU B 1 212 ? 13.43 -2.023 9.773 1 66.88 212 LEU B O 1
ATOM 3533 N N . TYR B 1 213 ? 12.383 -3.973 9.828 1 62.03 213 TYR B N 1
ATOM 3534 C CA . TYR B 1 213 ? 13.422 -4.559 10.672 1 62.03 213 TYR B CA 1
ATOM 3535 C C . TYR B 1 213 ? 14.758 -4.586 9.938 1 62.03 213 TYR B C 1
ATOM 3537 O O . TYR B 1 213 ? 15.797 -4.297 10.531 1 62.03 213 TYR B O 1
ATOM 3545 N N . HIS B 1 214 ? 14.68 -4.801 8.695 1 64.19 214 HIS B N 1
ATOM 3546 C CA . HIS B 1 214 ? 15.898 -4.832 7.895 1 64.19 214 HIS B CA 1
ATOM 3547 C C . HIS B 1 214 ? 16.5 -3.439 7.762 1 64.19 214 HIS B C 1
ATOM 3549 O O . HIS B 1 214 ? 17.719 -3.273 7.875 1 64.19 214 HIS B O 1
ATOM 3555 N N . ASP B 1 215 ? 15.703 -2.545 7.578 1 61.47 215 ASP B N 1
ATOM 3556 C CA . ASP B 1 215 ? 16.172 -1.164 7.508 1 61.47 215 ASP B CA 1
ATOM 3557 C C . ASP B 1 215 ? 16.828 -0.738 8.82 1 61.47 215 ASP B C 1
ATOM 3559 O O . ASP B 1 215 ? 17.875 -0.1 8.82 1 61.47 215 ASP B O 1
ATOM 3563 N N . ALA B 1 216 ? 16.219 -1.205 9.875 1 57.97 216 ALA B N 1
ATOM 3564 C CA . ALA B 1 216 ? 16.75 -0.854 11.188 1 57.97 216 ALA B CA 1
ATOM 3565 C C . ALA B 1 216 ? 18.062 -1.584 11.469 1 57.97 216 ALA B C 1
ATOM 3567 O O . ALA B 1 216 ? 19 -1.001 12.016 1 57.97 216 ALA B O 1
ATOM 3568 N N . ALA B 1 217 ? 18.078 -2.809 11.031 1 56.16 217 ALA B N 1
ATOM 3569 C CA . ALA B 1 217 ? 19.266 -3.633 11.25 1 56.16 217 ALA B CA 1
ATOM 3570 C C . ALA B 1 217 ? 20.438 -3.137 10.406 1 56.16 217 ALA B C 1
ATOM 3572 O O . ALA B 1 217 ? 21.578 -3.176 10.852 1 56.16 217 ALA B O 1
ATOM 3573 N N . GLN B 1 218 ? 20.203 -2.766 9.141 1 54.75 218 GLN B N 1
ATOM 3574 C CA . GLN B 1 218 ? 21.25 -2.248 8.266 1 54.75 218 GLN B CA 1
ATOM 3575 C C . GLN B 1 218 ? 21.859 -0.975 8.836 1 54.75 218 GLN B C 1
ATOM 3577 O O . GLN B 1 218 ? 23.062 -0.754 8.711 1 54.75 218 GLN B O 1
ATOM 3582 N N . TYR B 1 219 ? 21.109 -0.205 9.352 1 50.03 219 TYR B N 1
ATOM 3583 C CA . TYR B 1 219 ? 21.656 1.012 9.953 1 50.03 219 TYR B CA 1
ATOM 3584 C C . TYR B 1 219 ? 22.5 0.688 11.172 1 50.03 219 TYR B C 1
ATOM 3586 O O . TYR B 1 219 ? 23.516 1.347 11.422 1 50.03 219 TYR B O 1
ATOM 3594 N N . ASP B 1 220 ? 22.078 -0.197 12 1 48.84 220 ASP B N 1
ATOM 3595 C CA . ASP B 1 220 ? 22.891 -0.607 13.133 1 48.84 220 ASP B CA 1
ATOM 3596 C C . ASP B 1 220 ? 24.266 -1.116 12.664 1 48.84 220 ASP B C 1
ATOM 3598 O O . ASP B 1 220 ? 25.281 -0.772 13.25 1 48.84 220 ASP B O 1
ATOM 3602 N N . VAL B 1 221 ? 24.266 -1.818 11.578 1 44.59 221 VAL B N 1
ATOM 3603 C CA . VAL B 1 221 ? 25.5 -2.391 11.055 1 44.59 221 VAL B CA 1
ATOM 3604 C C . VAL B 1 221 ? 26.344 -1.298 10.398 1 44.59 221 VAL B C 1
ATOM 3606 O O . VAL B 1 221 ? 27.578 -1.301 10.508 1 44.59 221 VAL B O 1
ATOM 3609 N N . SER B 1 222 ? 25.75 -0.555 9.531 1 44.41 222 SER B N 1
ATOM 3610 C CA . SER B 1 222 ? 26.547 0.486 8.883 1 44.41 222 SER B CA 1
ATOM 3611 C C . SER B 1 222 ? 27.188 1.408 9.906 1 44.41 222 SER B C 1
ATOM 3613 O O . SER B 1 222 ? 28.266 1.967 9.656 1 44.41 222 SER B O 1
ATOM 3615 N N . GLN B 1 223 ? 26.625 1.621 10.938 1 40.75 223 GLN B N 1
ATOM 3616 C CA . GLN B 1 223 ? 27.234 2.393 12.008 1 40.75 223 GLN B CA 1
ATOM 3617 C C . GLN B 1 223 ? 28.391 1.622 12.648 1 40.75 223 GLN B C 1
ATOM 3619 O O . GLN B 1 223 ? 29.312 2.223 13.211 1 40.75 223 GLN B O 1
ATOM 3624 N N . LEU B 1 224 ? 28.266 0.291 12.641 1 36.44 224 LEU B N 1
ATOM 3625 C CA . LEU B 1 224 ? 29.406 -0.468 13.148 1 36.44 224 LEU B CA 1
ATOM 3626 C C . LEU B 1 224 ? 30.562 -0.414 12.172 1 36.44 224 LEU B C 1
ATOM 3628 O O . LEU B 1 224 ? 31.734 -0.54 12.57 1 36.44 224 LEU B O 1
ATOM 3632 N N . SER B 1 225 ? 30.312 -0.512 11.008 1 33.72 225 SER B N 1
ATOM 3633 C CA . SER B 1 225 ? 31.453 -0.485 10.094 1 33.72 225 SER B CA 1
ATOM 3634 C C . SER B 1 225 ? 32.031 0.921 9.969 1 33.72 225 SER B C 1
ATOM 3636 O O . SER B 1 225 ? 33.062 1.122 9.312 1 33.72 225 SER B O 1
ATOM 3638 N N . LYS B 1 226 ? 31.375 1.842 10.375 1 33.28 226 LYS B N 1
ATOM 3639 C CA . LYS B 1 226 ? 32.062 3.123 10.445 1 33.28 226 LYS B CA 1
ATOM 3640 C C . LYS B 1 226 ? 32.812 3.277 11.773 1 33.28 226 LYS B C 1
ATOM 3642 O O . LYS B 1 226 ? 32.312 2.811 12.812 1 33.28 226 LYS B O 1
#

Organism: Botryotinia fuckeliana (strain T4) (NCBI:txid999810)

pLDDT: mean 83.21, std 15.11, range [33.28, 98.38]

Secondary structure (DSSP, 8-state):
---HHHHHHHHHHHHHHHHEE-SSGGGGGGTT--GGG--SSSEE-SEES-SSGGGGG---S-HHHHHHH-GGGS-HHHHHHHHHHHHHHTB-SSSEESS-TTSTT------TT---S-TTTGGGGGGGSSPEESHHHHHHHHHHHHHHHHH--SHHHHHHHHHHHHHHTHHHHHHHHHSSSS---SEE-GGG---TTS-SEEHHHHHHHHHHHHHHHHHHHHHHH-/---HHHHHHHHHHHHHHHHEE-SSGGGGGGTT--GGG--SSSEE-SEES-SSGGGGG---S-HHHHHHH-GGGS-HHHHHHHHHHHHHHTB-SSSEESS-TTSTT------TT---S-TTTGGGGGGGSSPEESHHHHHHHHHHHHHHHHH--SHHHHHHHHHHHHHHTHHHHHHHHHSSSS---SEE-GGG---TTS-SEEHHHHHHHHHHHHHHHHHHHHHHH-

InterPro domains:
  IPR008928 Six-hairpin glycosidase superfamily [SSF48208] (4-218)
  IPR010401 Glycogen debranching enzyme [PTHR10569] (3-219)
  IPR012341 Six-hairpin glycosidase-like superfamily [G3DSA:1.50.10.10] (3-218)
  IPR032790 Glycogen debranching enzyme, C-terminal [PF06202] (3-210)

Solvent-accessible surface area (backbone atoms only — not comparable to full-atom values): 22936 Å² total; per-residue (Å²): 127,92,42,70,66,54,50,50,49,51,44,47,72,38,37,49,33,56,31,40,37,56,73,48,77,87,50,32,83,77,28,66,56,66,73,92,58,60,74,61,62,37,39,56,28,54,36,44,76,32,92,53,59,61,62,25,40,42,56,50,54,60,54,30,48,17,38,58,47,31,49,82,46,49,56,67,68,59,47,46,51,28,46,50,48,40,54,69,65,26,47,45,49,52,19,26,20,34,24,34,73,86,42,92,70,46,36,28,69,59,40,52,84,36,81,45,88,48,69,66,43,24,62,37,54,14,66,61,19,14,18,15,32,25,44,50,35,24,32,38,52,45,25,47,47,56,56,51,46,71,73,37,86,45,71,68,48,43,52,49,52,51,51,53,52,52,61,64,42,46,42,44,52,52,46,26,72,69,32,92,78,55,36,39,40,42,40,24,16,59,80,53,34,85,34,88,78,34,35,53,19,24,54,41,32,46,19,29,44,49,31,40,51,48,56,52,50,50,50,59,46,54,56,62,76,92,127,92,42,70,67,54,49,50,49,50,45,47,73,38,37,48,34,56,29,40,36,56,74,48,77,87,50,31,83,76,29,66,56,66,72,90,56,59,76,60,62,37,37,56,28,52,35,46,77,32,93,55,58,61,61,26,40,42,57,50,55,60,54,31,50,17,37,57,46,32,50,82,45,50,55,67,67,59,48,48,50,27,47,52,48,41,54,70,64,26,47,44,49,52,19,24,19,34,23,35,74,87,43,94,70,46,36,28,69,57,39,53,84,37,82,45,88,50,68,68,41,24,62,39,54,13,65,61,20,14,18,14,33,24,42,50,35,25,33,39,52,43,25,48,48,56,56,52,46,73,74,38,87,45,72,70,47,44,51,50,51,51,53,54,53,53,60,63,39,47,43,44,53,52,46,26,74,70,33,94,77,56,37,38,40,43,40,23,17,58,79,52,34,86,34,88,78,34,35,53,20,24,53,41,32,46,19,29,44,50,31,40,50,47,56,53,50,50,51,59,46,55,57,62,76,92

Sequence (452 aa):
MFTFSDWADKIKENFERCYYVPLDAKDDSKYDVNTPIVNRRGIYKDLYKSGKEYEDYQLRSNFPIAMTVAPDLFDDAHALNALFLADKVLRGPTGMATLDPADLNYRPYYINSEDSEDFSTSKGRNYHQGPEWLWPTGFFLRALLKFDLKRRKTPAAKTEAFQQITRRLAGCKEAIVSSDWAGLTELTQKDGAYCPDSSPTQAWSAGCLIDLYHDAAQYDVSQLSKMFTFSDWADKIKENFERCYYVPLDAKDDSKYDVNTPIVNRRGIYKDLYKSGKEYEDYQLRSNFPIAMTVAPDLFDDAHALNALFLADKVLRGPTGMATLDPADLNYRPYYINSEDSEDFSTSKGRNYHQGPEWLWPTGFFLRALLKFDLKRRKTPAAKTEAFQQITRRLAGCKEAIVSSDWAGLTELTQKDGAYCPDSSPTQAWSAGCLIDLYHDAAQYDVSQLSK

Radius of gyration: 21.29 Å; Cα contacts (8 Å, |Δi|>4): 826; chains: 2; bounding box: 62×65×49 Å